Protein 2BTM (pdb70)

InterPro domains:
  IPR000652 Triosephosphate isomerase [PF00121] (4-249)
  IPR000652 Triosephosphate isomerase [PS51440] (3-249)
  IPR000652 Triosephosphate isomerase [PTHR21139] (2-248)
  IPR000652 Triosephosphate isomerase [TIGR00419] (5-240)
  IPR000652 Triosephosphate isomerase [cd00311] (4-248)
  IPR013785 Aldolase-type TIM barrel [G3DSA:3.20.20.70] (2-253)
  IPR020861 Triosephosphate isomerase, active site [PS00171] (165-175)
  IPR022896 Triosephosphate isomerase, bacterial/eukaryotic [MF_00147_B] (2-249)
  IPR035990 Triosephosphate isomerase superfamily [SSF51351] (1-249)

CATH classification: 3.20.20.70

Organism: Geobacillus stearothermophilus (NCBI:txid1422)

Radius of gyration: 23.73 Å; Cα contacts (8 Å, |Δi|>4): 1232; chains: 2; bounding box: 41×57×66 Å

Sequence (500 aa):
RKPIIAGNWKMNGTLAEAVQFVEDVKGHVPPADEVISVVCAPFLFLDRLVQAADGTDLKIGAQTMHFADQGAYTGEVSPVMLKDLGVTYVILGHSERRQMFAETDETVNKKVLAAFTRGLIPIICCGESLEEREAGQTNAVVASQVEKALAGLTPEQVKQAVIAYEPIWAIGTGKSSTPEDANSVCGHIRSVVSRLFGPEAAEAIRIQYGGSVKPDNIRDFLAQQQIDGALVGGASLEPASFLQLVEAGRRKPIIAGNWKMNGTLAEAVQFVEDVKGHVPPADEVISVVCAPFLFLDRLVQAADGTDLKIGAQTMHFADQGAYTGEVSPVMLKDLGVTYVILGHSERRQMFAETDETVNKKVLAAFTRGLIPIICCGESLEEREAGQTNAVVASQVEKALAGLTPEQVKQAVIAYEPIWAIGTGKSSTPEDANSVCGHIRSVVSRLFGPEAAEAIRIQYGGSVKPDNIRDFLAQQQIDGALVGGASLEPASFLQLVEAGR

Solvent-accessible surface area: 17339 Å² total

Nearest PDB structures (foldseek):
  2btm-assembly1_B  TM=1.003E+00  e=2.280E-55  Geobacillus stearothermophilus
  1btm-assembly1_B  TM=1.002E+00  e=2.054E-52  Geobacillus stearothermophilus
  5ibx-assembly2_B  TM=9.782E-01  e=7.665E-37  Streptococcus pneumoniae D39
  4y8f-assembly1_A-2  TM=9.773E-01  e=5.998E-37  Clostridium perfringens str. 13
  4y96-assembly1_A  TM=9.822E-01  e=7.601E-35  Gemmata obscuriglobus

Foldseek 3Di:
DAFEAEEEQDPDDDQVLLLVLCLVFQALFDDLVRYQAEYADEPVNLLSSQVSNPPGSYAYEHAEFFLDQDDDDPPGHHLQNCVVSVHAEYEFDDVCCVVPPVRDLQRLLSNLVSCVVSRHAYAYEFAEEPVCVVVVCTLVRRLVSLCSNCPPPALVVLLRHEYEYEHPCQAPPLDFDALVVQLVSLVSNLVSSCVVHNNVSSQRHAYAYEGNDFLVCLLVNCVRPSHRYYYYYPQCSHSVRSNSRSVSSD/DAFEAEEEQDPDDDLVLLLVLCVVFQVLFDDLVRYQAEYADEPVNLLVSQVSNPPGRYAYEHAAFFLDQDDDDPPGHHLLNCVVSVHAEYEADDVVCVPPVVRDLQRLQSNLVSCVVSRHAYAYEFAAEPVCVVVVNTLVRRLVSLCSNCPPPALVNLLRHEYEYEHPCQAVPLDFDQLVVQLVSLVSSLVSSCVVHNNVSSQRHAYAYEGNDWLVCQLRNCVRPSHRYYYYYPQCSHSVRSNSRSVSSD

Secondary structure (P-SEA, 3-state):
cbbbbbbcccccccaaaaaaaaaacccccccccccbbbbbcccccaaaaaaaaccccbbbbbccccccccccccccccaaaaaaacccbbbcccccccccccccaaaaaaaaaaaaaaccccbbbbbbcaaaaaacaaaaaaaaaaaaaaccccaaaaaabbbbbbccccccccccccaaaaaaaaaaaaaaaaacccaaaaaabbbbbbcccccccaaaaaacccccccccccccccaaaaaaaaaacc/cbbbbbbcccccccaaaaaaaaaacccccccccccbbbbbbccccaaaaaaaaccccbbbbbccccccccccccccccaaaaaaacccbbbcccccccccccccaaaaaaaaaaaaaaccccbbbbbbcaaaaaacaaaaaaaaaaaaaaccccaaaaaabbbbbbccccccccccccaaaaaaaaaaaaaaaaaaccaaaaacbbbbbbcccccccaaaaaacccccccccccccccaaaaaaaaaacc

B-factor: mean 27.9, std 8.92, range [5.92, 56.64]

Structure (mmCIF, N/CA/C/O backbone):
data_2BTM
#
_entry.id   2BTM
#
_cell.length_a   78.132
_cell.length_b   107.913
_cell.length_c   70.980
_cell.angle_alpha   90.00
_cell.angle_beta   90.00
_cell.angle_gamma   90.00
#
_symmetry.space_group_name_H-M   'P 21 21 2'
#
loop_
_entity.id
_entity.type
_entity.pdbx_description
1 polymer 'PROTEIN (TRIOSEPHOSPHATE ISOMERASE)'
2 non-polymer '2-PHOSPHOGLYCOLIC ACID'
3 water water
#
loop_
_atom_site.group_PDB
_atom_site.id
_atom_site.type_symbol
_atom_site.label_atom_id
_atom_site.label_alt_id
_atom_site.label_comp_id
_atom_site.label_asym_id
_atom_site.label_entity_id
_atom_site.label_seq_id
_atom_site.pdbx_PDB_ins_code
_atom_site.Cartn_x
_atom_site.Cartn_y
_atom_site.Cartn_z
_atom_site.occupancy
_atom_site.B_iso_or_equiv
_atom_site.auth_seq_id
_atom_site.auth_comp_id
_atom_site.auth_asym_id
_atom_site.auth_atom_id
_atom_site.pdbx_PDB_model_num
ATOM 1 N N . ARG A 1 1 ? -19.349 2.756 72.289 1.00 38.75 1 ARG A N 1
ATOM 2 C CA . ARG A 1 1 ? -19.260 3.637 71.085 1.00 37.22 1 ARG A CA 1
ATOM 3 C C . ARG A 1 1 ? -18.212 3.113 70.111 1.00 35.65 1 ARG A C 1
ATOM 4 O O . ARG A 1 1 ? -17.031 3.034 70.444 1.00 34.72 1 ARG A O 1
ATOM 12 N N . LYS A 1 2 ? -18.635 2.748 68.906 1.00 34.80 2 LYS A N 1
ATOM 13 C CA . LYS A 1 2 ? -17.677 2.245 67.933 1.00 34.47 2 LYS A CA 1
ATOM 14 C C . LYS A 1 2 ? -16.864 3.406 67.388 1.00 33.91 2 LYS A C 1
ATOM 15 O O . LYS A 1 2 ? -17.415 4.424 66.986 1.00 34.43 2 LYS A O 1
ATOM 21 N N . PRO A 1 3 ? -15.531 3.275 67.383 1.00 33.16 3 PRO A N 1
ATOM 22 C CA . PRO A 1 3 ? -14.701 4.365 66.866 1.00 31.41 3 PRO A CA 1
ATOM 23 C C . PRO A 1 3 ? -14.880 4.560 65.358 1.00 31.27 3 PRO A C 1
ATOM 24 O O . PRO A 1 3 ? -15.264 3.634 64.632 1.00 29.16 3 PRO A O 1
ATOM 28 N N . ILE A 1 4 ? -14.616 5.778 64.900 1.00 29.02 4 ILE A N 1
ATOM 29 C CA . ILE A 1 4 ? -14.743 6.104 63.492 1.00 26.17 4 ILE A CA 1
ATOM 30 C C . ILE A 1 4 ? -13.631 7.042 63.057 1.00 25.84 4 ILE A C 1
ATOM 31 O O . ILE A 1 4 ? -13.442 8.124 63.620 1.00 23.05 4 ILE A O 1
ATOM 36 N N . ILE A 1 5 ? -12.881 6.598 62.058 1.00 25.18 5 ILE A N 1
ATOM 37 C CA . ILE A 1 5 ? -11.783 7.377 61.521 1.00 25.51 5 ILE A CA 1
ATOM 38 C C . ILE A 1 5 ? -12.128 7.741 60.086 1.00 23.92 5 ILE A C 1
ATOM 39 O O . ILE A 1 5 ? -12.292 6.869 59.226 1.00 22.98 5 ILE A O 1
ATOM 44 N N . ALA A 1 6 ? -12.241 9.035 59.831 1.00 21.21 6 ALA A N 1
ATOM 45 C CA . ALA A 1 6 ? -12.578 9.496 58.497 1.00 20.48 6 ALA A CA 1
ATOM 46 C C . ALA A 1 6 ? -11.447 10.309 57.902 1.00 19.95 6 ALA A C 1
ATOM 47 O O . ALA A 1 6 ? -10.911 11.219 58.534 1.00 21.70 6 ALA A O 1
ATOM 49 N N . GLY A 1 7 ? -11.078 9.958 56.681 1.00 19.52 7 GLY A N 1
ATOM 50 C CA . GLY A 1 7 ? -10.027 10.683 56.005 1.00 19.90 7 GLY A CA 1
ATOM 51 C C . GLY A 1 7 ? -10.657 11.712 55.088 1.00 18.57 7 GLY A C 1
ATOM 52 O O . GLY A 1 7 ? -11.546 11.392 54.298 1.00 19.14 7 GLY A O 1
ATOM 53 N N . ASN A 1 8 ? -10.216 12.956 55.212 1.00 17.41 8 ASN A N 1
ATOM 54 C CA . ASN A 1 8 ? -10.720 14.036 54.376 1.00 17.38 8 ASN A CA 1
ATOM 55 C C . ASN A 1 8 ? -9.598 14.452 53.425 1.00 16.22 8 ASN A C 1
ATOM 56 O O . ASN A 1 8 ? -8.709 15.229 53.778 1.00 14.80 8 ASN A O 1
ATOM 61 N N . TRP A 1 9 ? -9.636 13.902 52.218 1.00 16.40 9 TRP A N 1
ATOM 62 C CA . TRP A 1 9 ? -8.614 14.186 51.221 1.00 18.45 9 TRP A CA 1
ATOM 63 C C . TRP A 1 9 ? -8.620 15.631 50.756 1.00 17.94 9 TRP A C 1
ATOM 64 O O . TRP A 1 9 ? -7.653 16.094 50.145 1.00 18.36 9 TRP A O 1
ATOM 75 N N . LYS A 1 10 ? -9.714 16.330 51.040 1.00 17.16 10 LYS A N 1
ATOM 76 C CA . LYS A 1 10 ? -9.886 17.709 50.613 1.00 15.50 10 LYS A CA 1
ATOM 77 C C . LYS A 1 10 ? -9.702 17.746 49.101 1.00 15.79 10 LYS A C 1
ATOM 78 O O . LYS A 1 10 ? -10.027 16.777 48.415 1.00 16.35 10 LYS A O 1
ATOM 84 N N . MET A 1 11 ? -9.176 18.844 48.574 1.00 16.57 11 MET A N 1
ATOM 85 C CA . MET A 1 11 ? -9.004 18.952 47.132 1.00 16.68 11 MET A CA 1
ATOM 86 C C . MET A 1 11 ? -7.659 18.407 46.684 1.00 17.60 11 MET A C 1
ATOM 87 O O . MET A 1 11 ? -6.769 19.166 46.295 1.00 16.01 11 MET A O 1
ATOM 92 N N . ASN A 1 12 ? -7.526 17.083 46.735 1.00 16.79 12 ASN A N 1
ATOM 93 C CA . ASN A 1 12 ? -6.286 16.425 46.358 1.00 17.58 12 ASN A CA 1
ATOM 94 C C . ASN A 1 12 ? -6.508 15.187 45.523 1.00 19.28 12 ASN A C 1
ATOM 95 O O . ASN A 1 12 ? -7.575 14.569 45.567 1.00 21.00 12 ASN A O 1
ATOM 100 N N . GLY A 1 13 ? -5.479 14.832 44.764 1.00 21.32 13 GLY A N 1
ATOM 101 C CA . GLY A 1 13 ? -5.521 13.640 43.942 1.00 22.71 13 GLY A CA 1
ATOM 102 C C . GLY A 1 13 ? -6.109 13.754 42.553 1.00 24.14 13 GLY A C 1
ATOM 103 O O . GLY A 1 13 ? -6.688 14.769 42.168 1.00 24.18 13 GLY A O 1
ATOM 104 N N . THR A 1 14 ? -5.923 12.679 41.799 1.00 24.46 14 THR A N 1
ATOM 105 C CA . THR A 1 14 ? -6.437 12.544 40.446 1.00 25.16 14 THR A CA 1
ATOM 106 C C . THR A 1 14 ? -7.222 11.244 40.515 1.00 22.75 14 THR A C 1
ATOM 107 O O . THR A 1 14 ? -7.046 10.470 41.452 1.00 23.36 14 THR A O 1
ATOM 111 N N . LEU A 1 15 ? -8.080 10.999 39.538 1.00 22.31 15 LEU A N 1
ATOM 112 C CA . LEU A 1 15 ? -8.885 9.788 39.548 1.00 22.39 15 LEU A CA 1
ATOM 113 C C . LEU A 1 15 ? -8.059 8.512 39.718 1.00 22.52 15 LEU A C 1
ATOM 114 O O . LEU A 1 15 ? -8.357 7.679 40.572 1.00 21.27 15 LEU A O 1
ATOM 119 N N . ALA A 1 16 ? -7.016 8.364 38.910 1.00 22.83 16 ALA A N 1
ATOM 120 C CA . ALA A 1 16 ? -6.170 7.178 38.974 1.00 23.92 16 ALA A CA 1
ATOM 121 C C . ALA A 1 16 ? -5.598 6.928 40.365 1.00 24.69 16 ALA A C 1
ATOM 122 O O . ALA A 1 16 ? -5.694 5.821 40.893 1.00 27.37 16 ALA A O 1
ATOM 124 N N . GLU A 1 17 ? -4.998 7.951 40.959 1.00 25.70 17 GLU A N 1
ATOM 125 C CA . GLU A 1 17 ? -4.411 7.806 42.286 1.00 26.35 17 GLU A CA 1
ATOM 126 C C . GLU A 1 17 ? -5.460 7.427 43.315 1.00 22.55 17 GLU A C 1
ATOM 127 O O . GLU A 1 17 ? -5.218 6.592 44.186 1.00 24.00 17 GLU A O 1
ATOM 133 N N . ALA A 1 18 ? -6.621 8.061 43.214 1.00 19.05 18 ALA A N 1
ATOM 134 C CA . ALA A 1 18 ? -7.721 7.813 44.134 1.00 18.43 18 ALA A CA 1
ATOM 135 C C . ALA A 1 18 ? -8.173 6.355 44.065 1.00 17.33 18 ALA A C 1
ATOM 136 O O . ALA A 1 18 ? -8.450 5.734 45.088 1.00 16.82 18 ALA A O 1
ATOM 138 N N . VAL A 1 19 ? -8.247 5.820 42.854 1.00 17.95 19 VAL A N 1
ATOM 139 C CA . VAL A 1 19 ? -8.658 4.439 42.658 1.00 21.33 19 VAL A CA 1
ATOM 140 C C . VAL A 1 19 ? -7.606 3.486 43.217 1.00 22.45 19 VAL A C 1
ATOM 141 O O . VAL A 1 19 ? -7.935 2.493 43.871 1.00 22.94 19 VAL A O 1
ATOM 145 N N . GLN A 1 20 ? -6.341 3.798 42.962 1.00 22.88 20 GLN A N 1
ATOM 146 C CA . GLN A 1 20 ? -5.245 2.963 43.433 1.00 23.55 20 GLN A CA 1
ATOM 147 C C . GLN A 1 20 ? -5.269 2.952 44.959 1.00 22.46 20 GLN A C 1
ATOM 148 O O . GLN A 1 20 ? -5.084 1.907 45.596 1.00 20.35 20 GLN A O 1
ATOM 154 N N . PHE A 1 21 ? -5.523 4.125 45.531 1.00 19.15 21 PHE A N 1
ATOM 155 C CA . PHE A 1 21 ? -5.590 4.287 46.975 1.00 20.17 21 PHE A CA 1
ATOM 156 C C . PHE A 1 21 ? -6.629 3.345 47.585 1.00 21.31 21 PHE A C 1
ATOM 157 O O . PHE A 1 21 ? -6.352 2.648 48.565 1.00 22.22 21 PHE A O 1
ATOM 165 N N . VAL A 1 22 ? -7.829 3.335 47.014 1.00 20.57 22 VAL A N 1
ATOM 166 C CA . VAL A 1 22 ? -8.893 2.481 47.526 1.00 22.01 22 VAL A CA 1
ATOM 167 C C . VAL A 1 22 ? -8.518 1.015 47.359 1.00 22.56 22 VAL A C 1
ATOM 168 O O . VAL A 1 22 ? -8.663 0.215 48.279 1.00 22.73 22 VAL A O 1
ATOM 172 N N . GLU A 1 23 ? -8.031 0.681 46.172 1.00 23.61 23 GLU A N 1
ATOM 173 C CA . GLU A 1 23 ? -7.624 -0.674 45.852 1.00 24.49 23 GLU A CA 1
ATOM 174 C C . GLU A 1 23 ? -6.544 -1.176 46.815 1.00 25.39 23 GLU A C 1
ATOM 175 O O . GLU A 1 23 ? -6.575 -2.332 47.240 1.00 27.32 23 GLU A O 1
ATOM 181 N N . ASP A 1 24 ? -5.599 -0.311 47.175 1.00 23.72 24 ASP A N 1
ATOM 182 C CA . ASP A 1 24 ? -4.526 -0.714 48.074 1.00 24.06 24 ASP A CA 1
ATOM 183 C C . ASP A 1 24 ? -4.989 -0.890 49.507 1.00 24.61 24 ASP A C 1
ATOM 184 O O . ASP A 1 24 ? -4.445 -1.707 50.251 1.00 27.81 24 ASP A O 1
ATOM 189 N N . VAL A 1 25 ? -6.005 -0.129 49.884 1.00 23.17 25 VAL A N 1
ATOM 190 C CA . VAL A 1 25 ? -6.509 -0.131 51.249 1.00 22.97 25 VAL A CA 1
ATOM 191 C C . VAL A 1 25 ? -7.787 -0.903 51.572 1.00 21.62 25 VAL A C 1
ATOM 192 O O . VAL A 1 25 ? -7.901 -1.488 52.648 1.00 22.32 25 VAL A O 1
ATOM 196 N N . LYS A 1 26 ? -8.746 -0.897 50.655 1.00 20.98 26 LYS A N 1
ATOM 197 C CA . LYS A 1 26 ? -10.039 -1.527 50.909 1.00 21.65 26 LYS A CA 1
ATOM 198 C C . LYS A 1 26 ? -10.046 -2.898 51.575 1.00 20.96 26 LYS A C 1
ATOM 199 O O . LYS A 1 26 ? -10.862 -3.154 52.460 1.00 21.22 26 LYS A O 1
ATOM 205 N N . GLY A 1 27 ? -9.138 -3.775 51.170 1.00 21.16 27 GLY A N 1
ATOM 206 C CA . GLY A 1 27 ? -9.116 -5.100 51.752 1.00 21.24 27 GLY A CA 1
ATOM 207 C C . GLY A 1 27 ? -8.306 -5.256 53.020 1.00 22.09 27 GLY A C 1
ATOM 208 O O . GLY A 1 27 ? -8.289 -6.339 53.604 1.00 23.68 27 GLY A O 1
ATOM 209 N N . HIS A 1 28 ? -7.643 -4.195 53.464 1.00 22.45 28 HIS A N 1
ATOM 210 C CA . HIS A 1 28 ? -6.821 -4.293 54.662 1.00 25.16 28 HIS A CA 1
ATOM 211 C C . HIS A 1 28 ? -7.294 -3.412 55.794 1.00 26.30 28 HIS A C 1
ATOM 212 O O . HIS A 1 28 ? -6.630 -3.267 56.815 1.00 26.50 28 HIS A O 1
ATOM 219 N N . VAL A 1 29 ? -8.460 -2.825 55.599 1.00 28.37 29 VAL A N 1
ATOM 220 C CA . VAL A 1 29 ? -9.059 -1.980 56.609 1.00 29.76 29 VAL A CA 1
ATOM 221 C C . VAL A 1 29 ? -9.625 -2.916 57.680 1.00 31.09 29 VAL A C 1
ATOM 222 O O . VAL A 1 29 ? -10.011 -4.049 57.379 1.00 32.52 29 VAL A O 1
ATOM 226 N N . PRO A 1 30 ? -9.660 -2.467 58.945 1.00 31.39 30 PRO A N 1
ATOM 227 C CA . PRO A 1 30 ? -10.185 -3.286 60.042 1.00 31.63 30 PRO A CA 1
ATOM 228 C C . PRO A 1 30 ? -11.638 -3.681 59.789 1.00 32.29 30 PRO A C 1
ATOM 229 O O . PRO A 1 30 ? -12.304 -3.108 58.927 1.00 31.39 30 PRO A O 1
ATOM 233 N N . PRO A 1 31 ? -12.144 -4.675 60.534 1.00 32.87 31 PRO A N 1
ATOM 234 C CA . PRO A 1 31 ? -13.531 -5.124 60.372 1.00 34.20 31 PRO A CA 1
ATOM 235 C C . PRO A 1 31 ? -14.481 -3.977 60.712 1.00 34.53 31 PRO A C 1
ATOM 236 O O . PRO A 1 31 ? -14.231 -3.222 61.647 1.00 34.29 31 PRO A O 1
ATOM 240 N N . ALA A 1 32 ? -15.569 -3.856 59.960 1.00 35.63 32 ALA A N 1
ATOM 241 C CA . ALA A 1 32 ? -16.538 -2.790 60.186 1.00 36.76 32 ALA A CA 1
ATOM 242 C C . ALA A 1 32 ? -17.150 -2.792 61.586 1.00 38.81 32 ALA A C 1
ATOM 243 O O . ALA A 1 32 ? -17.439 -1.730 62.138 1.00 39.84 32 ALA A O 1
ATOM 245 N N . ASP A 1 33 ? -17.359 -3.970 62.166 1.00 41.37 33 ASP A N 1
ATOM 246 C CA . ASP A 1 33 ? -17.949 -4.028 63.502 1.00 42.89 33 ASP A CA 1
ATOM 247 C C . ASP A 1 33 ? -16.977 -3.515 64.556 1.00 41.25 33 ASP A C 1
ATOM 248 O O . ASP A 1 33 ? -17.365 -3.220 65.683 1.00 42.54 33 ASP A O 1
ATOM 253 N N . GLU A 1 34 ? -15.711 -3.395 64.182 1.00 40.12 34 GLU A N 1
ATOM 254 C CA . GLU A 1 34 ? -14.697 -2.899 65.097 1.00 38.64 34 GLU A CA 1
ATOM 255 C C . GLU A 1 34 ? -14.463 -1.403 64.927 1.00 38.83 34 GLU A C 1
ATOM 256 O O . GLU A 1 34 ? -14.472 -0.651 65.903 1.00 38.87 34 GLU A O 1
ATOM 262 N N . VAL A 1 35 ? -14.250 -0.981 63.683 1.00 37.23 35 VAL A N 1
ATOM 263 C CA . VAL A 1 35 ? -13.994 0.423 63.375 1.00 36.23 35 VAL A CA 1
ATOM 264 C C . VAL A 1 35 ? -14.634 0.853 62.063 1.00 35.11 35 VAL A C 1
ATOM 265 O O . VAL A 1 35 ? -14.652 0.105 61.087 1.00 35.75 35 VAL A O 1
ATOM 269 N N . ILE A 1 36 ? -15.159 2.067 62.044 1.00 31.96 36 ILE A N 1
ATOM 270 C CA . ILE A 1 36 ? -15.753 2.591 60.832 1.00 29.22 36 ILE A CA 1
ATOM 271 C C . ILE A 1 36 ? -14.656 3.360 60.109 1.00 28.40 36 ILE A C 1
ATOM 272 O O . ILE A 1 36 ? -14.163 4.381 60.603 1.00 27.54 36 ILE A O 1
ATOM 277 N N . SER A 1 37 ? -14.258 2.842 58.949 1.00 25.62 37 SER A N 1
ATOM 278 C CA . SER A 1 37 ? -13.214 3.458 58.144 1.00 23.24 37 SER A CA 1
ATOM 279 C C . SER A 1 37 ? -13.857 4.211 56.996 1.00 21.44 37 SER A C 1
ATOM 280 O O . SER A 1 37 ? -14.521 3.619 56.143 1.00 19.36 37 SER A O 1
ATOM 283 N N . VAL A 1 38 ? -13.648 5.521 56.971 1.00 21.11 38 VAL A N 1
ATOM 284 C CA . VAL A 1 38 ? -14.248 6.348 55.943 1.00 20.16 38 VAL A CA 1
ATOM 285 C C . VAL A 1 38 ? -13.261 7.193 55.164 1.00 20.57 38 VAL A C 1
ATOM 286 O O . VAL A 1 38 ? -12.309 7.741 55.724 1.00 21.26 38 VAL A O 1
ATOM 290 N N . VAL A 1 39 ? -13.511 7.293 53.862 1.00 19.83 39 VAL A N 1
ATOM 291 C CA . VAL A 1 39 ? -12.696 8.096 52.966 1.00 19.82 39 VAL A CA 1
ATOM 292 C C . VAL A 1 39 ? -13.597 9.100 52.258 1.00 17.71 39 VAL A C 1
ATOM 293 O O . VAL A 1 39 ? -14.501 8.720 51.519 1.00 18.82 39 VAL A O 1
ATOM 297 N N . CYS A 1 40 ? -13.349 10.381 52.498 1.00 16.17 40 CYS A N 1
ATOM 298 C CA . CYS A 1 40 ? -14.123 11.441 51.873 1.00 16.60 40 CYS A C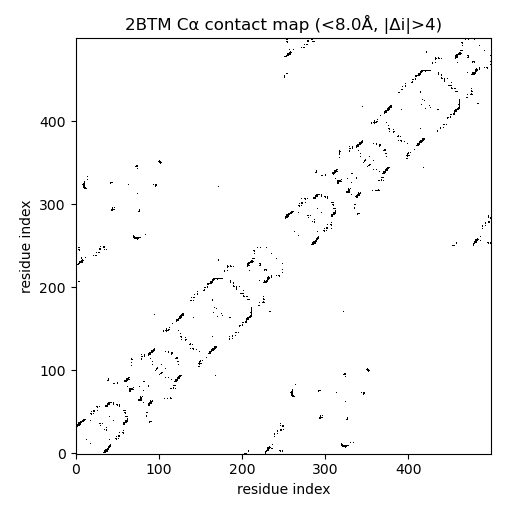A 1
ATOM 299 C C . CYS A 1 40 ? -13.276 12.042 50.757 1.00 16.32 40 CYS A C 1
ATOM 300 O O . CYS A 1 40 ? -12.316 12.771 51.002 1.00 15.35 40 CYS A O 1
ATOM 303 N N . ALA A 1 41 ? -13.642 11.713 49.524 1.00 17.48 41 ALA A N 1
ATOM 304 C CA . ALA A 1 41 ? -12.907 12.167 48.354 1.00 16.66 41 ALA A CA 1
ATOM 305 C C . ALA A 1 41 ? -13.638 13.224 47.542 1.00 16.43 41 ALA A C 1
ATOM 306 O O . ALA A 1 41 ? -14.827 13.462 47.738 1.00 18.00 41 ALA A O 1
ATOM 308 N N . PRO A 1 42 ? -12.920 13.888 46.624 1.00 17.15 42 PRO A N 1
ATOM 309 C CA . PRO A 1 42 ? -13.512 14.920 45.770 1.00 18.23 42 PRO A CA 1
ATOM 310 C C . PRO A 1 42 ? -14.688 14.320 44.996 1.00 18.87 42 PRO A C 1
ATOM 311 O O . PRO A 1 42 ? -14.671 13.135 44.648 1.00 19.12 42 PRO A O 1
ATOM 315 N N . PHE A 1 43 ? -15.699 15.137 44.723 1.00 17.22 43 PHE A N 1
ATOM 316 C CA . PHE A 1 43 ? -16.880 14.682 44.002 1.00 19.20 43 PHE A CA 1
ATOM 317 C C . PHE A 1 43 ? -16.559 13.876 42.749 1.00 19.13 43 PHE A C 1
ATOM 318 O O . PHE A 1 43 ? -17.186 12.854 42.482 1.00 18.46 43 PHE A O 1
ATOM 326 N N . LEU A 1 44 ? -15.591 14.359 41.980 1.00 19.42 44 LEU A N 1
ATOM 327 C CA . LEU A 1 44 ? -15.183 13.717 40.739 1.00 20.24 44 LEU A CA 1
ATOM 328 C C . LEU A 1 44 ? -14.858 12.233 40.846 1.00 20.66 44 LEU A C 1
ATOM 329 O O . LEU A 1 44 ? -15.139 11.469 39.923 1.00 21.48 44 LEU A O 1
ATOM 334 N N . PHE A 1 45 ? -14.281 11.817 41.969 1.00 20.02 45 PHE A N 1
ATOM 335 C CA . PHE A 1 45 ? -13.874 10.417 42.130 1.00 19.73 45 PHE A CA 1
ATOM 336 C C . PHE A 1 45 ? -14.862 9.455 42.780 1.00 19.04 45 PHE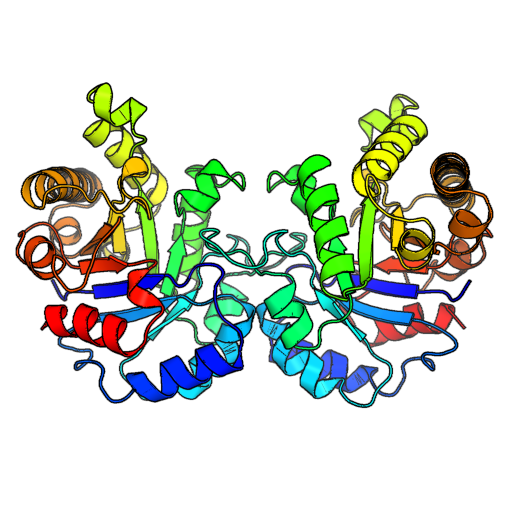 A C 1
ATOM 337 O O . PHE A 1 45 ? -14.689 8.241 42.687 1.00 19.63 45 PHE A O 1
ATOM 345 N N . LEU A 1 46 ? -15.885 9.987 43.437 1.00 18.07 46 LEU A N 1
ATOM 346 C CA . LEU A 1 46 ? -16.846 9.156 44.147 1.00 19.99 46 LEU A CA 1
ATOM 347 C C . LEU A 1 46 ? -17.369 7.936 43.401 1.00 21.28 46 LEU A C 1
ATOM 348 O O . LEU A 1 46 ? -17.313 6.818 43.913 1.00 20.81 46 LEU A O 1
ATOM 353 N N . ASP A 1 47 ? -17.868 8.147 42.192 1.00 24.15 47 ASP A N 1
ATOM 354 C CA . ASP A 1 47 ? -18.404 7.058 41.386 1.00 24.40 47 ASP A CA 1
ATOM 355 C C . ASP A 1 47 ? -17.506 5.812 41.363 1.00 24.98 47 ASP A C 1
ATOM 356 O O . ASP A 1 47 ? -17.910 4.734 41.814 1.00 25.48 47 ASP A O 1
ATOM 361 N N . ARG A 1 48 ? -16.291 5.959 40.846 1.00 23.41 48 ARG A N 1
ATOM 362 C CA . ARG A 1 48 ? -15.364 4.837 40.764 1.00 22.24 48 ARG A CA 1
ATOM 363 C C . ARG A 1 48 ? -14.975 4.287 42.118 1.00 21.78 48 ARG A C 1
ATOM 364 O O . ARG A 1 48 ? -14.768 3.083 42.271 1.00 25.06 48 ARG A O 1
ATOM 372 N N . LEU A 1 49 ? -14.870 5.168 43.102 1.00 19.39 49 LEU A N 1
ATOM 373 C CA . LEU A 1 49 ? -14.505 4.743 44.440 1.00 18.85 49 LEU A CA 1
ATOM 374 C C . LEU A 1 49 ? -15.580 3.868 45.046 1.00 17.77 49 LEU A C 1
ATOM 375 O O . LEU A 1 49 ? -15.283 2.834 45.641 1.00 20.48 49 LEU A O 1
ATOM 380 N N . VAL A 1 50 ? -16.832 4.280 44.899 1.00 18.51 50 VAL A N 1
ATOM 381 C CA . VAL A 1 50 ? -17.935 3.505 45.443 1.00 19.63 50 VAL A CA 1
ATOM 382 C C . VAL A 1 50 ? -17.937 2.108 44.834 1.00 19.91 50 VAL A C 1
ATOM 383 O O . VAL A 1 50 ? -18.083 1.118 45.548 1.00 19.68 50 VAL A O 1
ATOM 387 N N . GLN A 1 51 ? -17.762 2.036 43.517 1.00 21.46 51 GLN A N 1
ATOM 388 C CA . GLN A 1 51 ? -17.739 0.757 42.815 1.00 23.66 51 GLN A CA 1
ATOM 389 C C . GLN A 1 51 ? -16.579 -0.109 43.293 1.00 22.47 51 GLN A C 1
ATOM 390 O O . GLN A 1 51 ? -16.741 -1.307 43.518 1.00 25.49 51 GLN A O 1
ATOM 396 N N . ALA A 1 52 ? -15.411 0.503 43.445 1.00 20.31 52 ALA A N 1
ATOM 397 C CA . ALA A 1 52 ? -14.226 -0.218 43.880 1.00 20.31 52 ALA A CA 1
ATOM 398 C C . ALA A 1 52 ? -14.310 -0.680 45.327 1.00 21.92 52 ALA A C 1
ATOM 399 O O . ALA A 1 52 ? -13.863 -1.778 45.656 1.00 23.69 52 ALA A O 1
ATOM 401 N N . ALA A 1 53 ? -14.894 0.146 46.189 1.00 21.20 53 ALA A N 1
ATOM 402 C CA . ALA A 1 53 ? -14.999 -0.198 47.605 1.00 21.83 53 ALA A CA 1
ATOM 403 C C . ALA A 1 53 ? -16.180 -1.102 47.927 1.00 22.14 53 ALA A C 1
ATOM 404 O O . ALA A 1 53 ? -16.281 -1.639 49.029 1.00 20.09 53 ALA A O 1
ATOM 406 N N . ASP A 1 54 ? -17.073 -1.281 46.966 1.00 24.04 54 ASP A N 1
ATOM 407 C CA . ASP A 1 54 ? -18.236 -2.120 47.204 1.00 23.69 54 ASP A CA 1
ATOM 408 C C . ASP A 1 54 ? -17.845 -3.509 47.707 1.00 24.12 54 ASP A C 1
ATOM 409 O O . ASP A 1 54 ? -16.931 -4.144 47.175 1.00 22.58 54 ASP A O 1
ATOM 414 N N . GLY A 1 55 ? -18.540 -3.971 48.742 1.00 24.23 55 GLY A N 1
ATOM 415 C CA . GLY A 1 55 ? -18.266 -5.285 49.292 1.00 22.10 55 GLY A CA 1
ATOM 416 C C . GLY A 1 55 ? -17.150 -5.335 50.314 1.00 21.44 55 GLY A C 1
ATOM 417 O O . GLY A 1 55 ? -16.760 -6.418 50.751 1.00 23.54 55 GLY A O 1
ATOM 418 N N . THR A 1 56 ? -16.630 -4.174 50.698 1.00 21.05 56 THR A N 1
ATOM 419 C CA . THR A 1 56 ? -15.551 -4.116 51.679 1.00 20.47 56 THR A CA 1
ATOM 420 C C . THR A 1 56 ? -15.992 -3.256 52.854 1.00 21.57 56 THR A C 1
ATOM 421 O O . THR A 1 56 ? -17.094 -2.717 52.849 1.00 21.01 56 THR A O 1
ATOM 425 N N . ASP A 1 57 ? -15.136 -3.124 53.860 1.00 23.28 57 ASP A N 1
ATOM 426 C CA . ASP A 1 57 ? -15.480 -2.318 55.023 1.00 25.49 57 ASP A CA 1
ATOM 427 C C . ASP A 1 57 ? -15.055 -0.868 54.863 1.00 26.73 57 ASP A C 1
ATOM 428 O O . ASP A 1 57 ? -15.236 -0.052 55.765 1.00 28.53 57 ASP A O 1
ATOM 433 N N . LEU A 1 58 ? -14.481 -0.543 53.714 1.00 27.49 58 LEU A N 1
ATOM 434 C CA . LEU A 1 58 ? -14.044 0.821 53.472 1.00 27.14 58 LEU A CA 1
ATOM 435 C C . LEU A 1 58 ? -15.247 1.601 52.965 1.00 26.30 58 LEU A C 1
ATOM 436 O O . LEU A 1 58 ? -15.777 1.306 51.898 1.00 25.29 58 LEU A O 1
ATOM 441 N N . LYS A 1 59 ? -15.698 2.572 53.752 1.00 24.91 59 LYS A N 1
ATOM 442 C CA . LYS A 1 59 ? -16.834 3.377 53.347 1.00 25.57 59 LYS A CA 1
ATOM 443 C C . LYS A 1 59 ? -16.378 4.663 52.664 1.00 24.54 59 LYS A C 1
ATOM 444 O O . LYS A 1 59 ? -15.318 5.211 52.971 1.00 24.58 59 LYS A O 1
ATOM 450 N N . ILE A 1 60 ? -17.186 5.128 51.720 1.00 23.42 60 ILE A N 1
ATOM 451 C CA . ILE A 1 60 ? -16.880 6.321 50.953 1.00 22.31 60 ILE A CA 1
ATOM 452 C C . ILE A 1 60 ? -17.766 7.505 51.323 1.00 22.89 60 ILE A C 1
ATOM 453 O O . ILE A 1 60 ? -18.990 7.377 51.382 1.00 22.94 60 ILE A O 1
ATOM 458 N N . GLY A 1 61 ? -17.142 8.658 51.558 1.00 20.43 61 GLY A N 1
ATOM 459 C CA . GLY A 1 61 ? -17.895 9.852 51.895 1.00 18.21 61 GLY A CA 1
ATOM 460 C C . GLY A 1 61 ? -17.625 11.024 50.960 1.00 18.22 61 GLY A C 1
ATOM 461 O O . GLY A 1 61 ? -16.669 11.020 50.181 1.00 17.17 61 GLY A O 1
ATOM 462 N N . ALA A 1 62 ? -18.487 12.028 51.025 1.00 17.80 62 ALA A N 1
ATOM 463 C CA . ALA A 1 62 ? -18.330 13.224 50.214 1.00 18.61 62 ALA A CA 1
ATOM 464 C C . ALA A 1 62 ? -17.807 14.300 51.162 1.00 20.70 62 ALA A C 1
ATOM 465 O O . ALA A 1 62 ? -17.945 14.179 52.388 1.00 20.99 62 ALA A O 1
ATOM 467 N N . GLN A 1 63 ? -17.217 15.349 50.601 1.00 19.81 63 GLN A N 1
ATOM 468 C CA . GLN A 1 63 ? -16.659 16.422 51.411 1.00 19.82 63 GLN A CA 1
ATOM 469 C C . GLN A 1 63 ? -17.651 17.535 51.714 1.00 21.63 63 GLN A C 1
ATOM 470 O O . GLN A 1 63 ? -17.387 18.402 52.550 1.00 20.45 63 GLN A O 1
ATOM 476 N N . THR A 1 64 ? -18.798 17.493 51.040 1.00 20.16 64 THR A N 1
ATOM 477 C CA . THR A 1 64 ? -19.859 18.470 51.257 1.00 18.22 64 THR A CA 1
ATOM 478 C C . THR A 1 64 ? -21.025 18.150 50.330 1.00 19.76 64 THR A C 1
ATOM 479 O O . THR A 1 64 ? -20.970 17.199 49.549 1.00 19.16 64 THR A O 1
ATOM 483 N N . MET A 1 65 ? -22.081 18.945 50.433 1.00 16.95 65 MET A N 1
ATOM 484 C CA . MET A 1 65 ? -23.254 18.779 49.591 1.00 20.11 65 MET A CA 1
ATOM 485 C C . MET A 1 65 ? -24.141 19.976 49.840 1.00 18.43 65 MET A C 1
ATOM 486 O O . MET A 1 65 ? -23.914 20.737 50.774 1.00 18.11 65 MET A O 1
ATOM 491 N N . HIS A 1 66 ? -25.141 20.145 48.990 1.00 17.70 66 HIS A N 1
ATOM 492 C CA . HIS A 1 66 ? -26.090 21.223 49.154 1.00 20.77 66 HIS A CA 1
ATOM 493 C C . HIS A 1 66 ? -27.233 20.607 49.966 1.00 22.45 66 HIS A C 1
ATOM 494 O O . HIS A 1 66 ? -27.227 19.403 50.229 1.00 21.88 66 HIS A O 1
ATOM 501 N N . PHE A 1 67 ? -28.203 21.411 50.378 1.00 24.52 67 PHE A N 1
ATOM 502 C CA . PHE A 1 67 ? -29.308 20.870 51.164 1.00 26.28 67 PHE A CA 1
ATOM 503 C C . PHE A 1 67 ? -30.537 20.503 50.335 1.00 25.87 67 PHE A C 1
ATOM 504 O O . PHE A 1 67 ? -31.353 19.687 50.762 1.00 28.83 67 PHE A O 1
ATOM 512 N N . ALA A 1 68 ? -30.665 21.091 49.150 1.00 25.21 68 ALA A N 1
ATOM 513 C CA . ALA A 1 68 ? -31.809 20.805 48.287 1.00 24.95 68 ALA A CA 1
ATOM 514 C C . ALA A 1 68 ? -31.585 19.524 47.490 1.00 24.45 68 ALA A C 1
ATOM 515 O O . ALA A 1 68 ? -30.441 19.144 47.226 1.00 24.28 68 ALA A O 1
ATOM 517 N N . ASP A 1 69 ? -32.678 18.866 47.109 1.00 23.78 69 ASP A N 1
ATOM 518 C CA . ASP A 1 69 ? -32.609 17.626 46.342 1.00 25.53 69 ASP A CA 1
ATOM 519 C C . ASP A 1 69 ? -32.205 17.886 44.897 1.00 24.00 69 ASP A C 1
ATOM 520 O O . ASP A 1 69 ? -31.627 17.023 44.237 1.00 25.39 69 ASP A O 1
ATOM 525 N N . GLN A 1 70 ? -32.532 19.078 44.413 1.00 22.68 70 GLN A N 1
ATOM 526 C CA . GLN A 1 70 ? -32.225 19.485 43.048 1.00 23.73 70 GLN A CA 1
ATOM 527 C C . GLN A 1 70 ? -32.569 20.960 42.937 1.00 19.62 70 GLN A C 1
ATOM 528 O O . GLN A 1 70 ? -33.161 21.524 43.851 1.00 17.22 70 GLN A O 1
ATOM 534 N N . GLY A 1 71 ? -32.202 21.582 41.823 1.00 18.01 71 GLY A N 1
ATOM 535 C CA . GLY A 1 71 ? -32.515 22.989 41.651 1.00 18.32 71 GLY A CA 1
ATOM 536 C C . GLY A 1 71 ? -31.443 23.830 40.988 1.00 18.41 71 GLY A C 1
ATOM 537 O O . GLY A 1 71 ? -30.405 23.328 40.554 1.00 20.01 71 GLY A O 1
ATOM 538 N N . ALA A 1 72 ? -31.708 25.130 40.929 1.00 19.49 72 ALA A N 1
ATOM 539 C CA . ALA A 1 72 ? -30.812 26.094 40.309 1.00 20.13 72 ALA A CA 1
ATOM 540 C C . ALA A 1 72 ? -29.655 26.477 41.219 1.00 19.79 72 ALA A C 1
ATOM 541 O O . ALA A 1 72 ? -29.589 27.600 41.714 1.00 20.68 72 ALA A O 1
ATOM 543 N N . TYR A 1 73 ? -28.747 25.533 41.436 1.00 18.64 73 TYR A N 1
ATOM 544 C CA . TYR A 1 73 ? -27.581 25.761 42.274 1.00 19.68 73 TYR A CA 1
ATOM 545 C C . TYR A 1 73 ? -26.388 25.262 41.481 1.00 21.63 73 TYR A C 1
ATOM 546 O O . TYR A 1 73 ? -25.834 24.189 41.756 1.00 22.44 73 TYR A O 1
ATOM 555 N N . THR A 1 74 ? -26.010 26.043 40.475 1.00 19.52 74 THR A N 1
ATOM 556 C CA . THR A 1 74 ? -24.889 25.693 39.622 1.00 19.05 74 THR A CA 1
ATOM 557 C C . THR A 1 74 ? -23.674 25.295 40.460 1.00 19.57 74 THR A C 1
ATOM 558 O O . THR A 1 74 ? -23.301 25.996 41.404 1.00 18.04 74 THR A O 1
ATOM 562 N N . GLY A 1 75 ? -23.081 24.156 40.115 1.00 17.73 75 GLY A N 1
ATOM 563 C CA . GLY A 1 75 ? -21.907 23.680 40.819 1.00 18.24 75 GLY A CA 1
ATOM 564 C C . GLY A 1 75 ? -22.150 22.834 42.059 1.00 17.89 75 GLY A C 1
ATOM 565 O O . GLY A 1 75 ? -21.227 22.192 42.552 1.00 20.53 75 GLY A O 1
ATOM 566 N N . GLU A 1 76 ? -23.378 22.829 42.568 1.00 17.05 76 GLU A N 1
ATOM 567 C CA . GLU A 1 76 ? -23.695 22.054 43.766 1.00 16.21 76 GLU A CA 1
ATOM 568 C C . GLU A 1 76 ? -24.114 20.611 43.509 1.00 14.81 76 GLU A C 1
ATOM 569 O O . GLU A 1 76 ? -24.636 20.269 42.448 1.00 13.23 76 GLU A O 1
ATOM 575 N N . VAL A 1 77 ? -23.869 19.772 44.504 1.00 15.52 77 VAL A N 1
ATOM 576 C CA . VAL A 1 77 ? -24.203 18.354 44.449 1.00 16.87 77 VAL A CA 1
ATOM 577 C C . VAL A 1 77 ? -25.230 18.106 45.551 1.00 17.26 77 VAL A C 1
ATOM 578 O O . VAL A 1 77 ? -25.039 18.521 46.691 1.00 17.74 77 VAL A O 1
ATOM 582 N N . SER A 1 78 ? -26.324 17.440 45.208 1.00 19.74 78 SER A N 1
ATOM 583 C CA . SER A 1 78 ? -27.386 17.186 46.172 1.00 21.11 78 SER A CA 1
ATOM 584 C C . SER A 1 78 ? -27.255 15.852 46.886 1.00 21.08 78 SER A C 1
ATOM 585 O O . SER A 1 78 ? -26.599 14.934 46.393 1.00 22.62 78 SER A O 1
ATOM 588 N N . PRO A 1 79 ? -27.878 15.731 48.067 1.00 20.86 79 PRO A N 1
ATOM 589 C CA . PRO A 1 79 ? -27.824 14.488 48.838 1.00 22.38 79 PRO A CA 1
ATOM 590 C C . PRO A 1 79 ? -28.423 13.324 48.053 1.00 22.34 79 PRO A C 1
ATOM 591 O O . PRO A 1 79 ? -27.999 12.174 48.207 1.00 22.56 79 PRO A O 1
ATOM 595 N N . VAL A 1 80 ? -29.398 13.634 47.203 1.00 19.56 80 VAL A N 1
ATOM 596 C CA . VAL A 1 80 ? -30.035 12.616 46.381 1.00 20.88 80 VAL A CA 1
ATOM 597 C C . VAL A 1 80 ? -29.001 12.003 45.444 1.00 22.45 80 VAL A C 1
ATOM 598 O O . VAL A 1 80 ? -28.909 10.778 45.316 1.00 23.54 80 VAL A O 1
ATOM 602 N N . MET A 1 81 ? -28.221 12.857 44.788 1.00 23.13 81 MET A N 1
ATOM 603 C CA . MET A 1 81 ? -27.187 12.390 43.871 1.00 22.96 81 MET A CA 1
ATOM 604 C C . MET A 1 81 ? -26.167 11.513 44.592 1.00 21.50 81 MET A C 1
ATOM 605 O O . MET A 1 81 ? -25.724 10.502 44.057 1.00 21.34 81 MET A O 1
ATOM 610 N N . LEU A 1 82 ? -25.799 11.914 45.805 1.00 21.24 82 LEU A N 1
ATOM 611 C CA . LEU A 1 82 ? -24.816 11.176 46.582 1.00 22.07 82 LEU A CA 1
ATOM 612 C C . LEU A 1 82 ? -25.335 9.819 47.019 1.00 24.18 82 LEU A C 1
ATOM 613 O O . LEU A 1 82 ? -24.654 8.808 46.851 1.00 25.50 82 LEU A O 1
ATOM 618 N N . LYS A 1 83 ? -26.541 9.794 47.575 1.00 25.33 83 LYS A N 1
ATOM 619 C CA . LYS A 1 83 ? -27.127 8.543 48.026 1.00 27.10 83 LYS A CA 1
ATOM 620 C C . LYS A 1 83 ? -27.200 7.600 46.831 1.00 26.05 83 LYS A C 1
ATOM 621 O O . LYS A 1 83 ? -26.763 6.448 46.900 1.00 24.24 83 LYS A O 1
ATOM 627 N N . ASP A 1 84 ? -27.752 8.114 45.737 1.00 25.41 84 ASP A N 1
ATOM 628 C CA . ASP A 1 84 ? -27.898 7.365 44.498 1.00 26.59 84 ASP A CA 1
ATOM 629 C C . ASP A 1 84 ? -26.572 6.733 44.067 1.00 26.11 84 ASP A C 1
ATOM 630 O O . ASP A 1 84 ? -26.541 5.588 43.610 1.00 26.11 84 ASP A O 1
ATOM 635 N N . LEU A 1 85 ? -25.479 7.478 44.210 1.00 23.94 85 LEU A N 1
ATOM 636 C CA . LEU A 1 85 ? -24.167 6.967 43.833 1.00 25.77 85 LEU A CA 1
ATOM 637 C C . LEU A 1 85 ? -23.682 5.859 44.759 1.00 24.73 85 LEU A C 1
ATOM 638 O O . LEU A 1 85 ? -22.824 5.062 44.383 1.00 26.05 85 LEU A O 1
ATOM 643 N N . GLY A 1 86 ? -24.218 5.817 45.972 1.00 22.18 86 GLY A N 1
ATOM 644 C CA . GLY A 1 86 ? -23.797 4.800 46.916 1.00 22.20 86 GLY A CA 1
ATOM 645 C C . GLY A 1 86 ? -22.908 5.372 48.004 1.00 23.04 86 GLY A C 1
ATOM 646 O O . GLY A 1 86 ? -22.271 4.631 48.745 1.00 23.38 86 GLY A O 1
ATOM 647 N N . VAL A 1 87 ? -22.858 6.698 48.092 1.00 23.50 87 VAL A N 1
ATOM 648 C CA . VAL A 1 87 ? -22.052 7.375 49.103 1.00 22.90 87 VAL A CA 1
ATOM 649 C C . VAL A 1 87 ? -22.772 7.277 50.447 1.00 24.04 87 VAL A C 1
ATOM 650 O O . VAL A 1 87 ? -23.970 7.522 50.528 1.00 25.38 87 VAL A O 1
ATOM 654 N N . THR A 1 88 ? -22.043 6.924 51.499 1.00 24.75 88 THR A N 1
ATOM 655 C CA . THR A 1 88 ? -22.655 6.778 52.812 1.00 27.95 88 THR A CA 1
ATOM 656 C C . THR A 1 88 ? -22.426 7.945 53.765 1.00 26.60 88 THR A C 1
ATOM 657 O O . THR A 1 88 ? -23.323 8.316 54.521 1.00 26.11 88 THR A O 1
ATOM 661 N N . TYR A 1 89 ? -21.235 8.531 53.730 1.00 25.87 89 TYR A N 1
ATOM 662 C CA . TYR A 1 89 ? -20.931 9.651 54.611 1.00 23.31 89 TYR A CA 1
ATOM 663 C C . TYR A 1 89 ? -20.737 10.964 53.873 1.00 24.50 89 TYR A C 1
ATOM 664 O O . TYR A 1 89 ? -20.413 10.985 52.684 1.00 25.94 89 TYR A O 1
ATOM 673 N N . VAL A 1 90 ? -20.948 12.063 54.587 1.00 22.36 90 VAL A N 1
ATOM 674 C CA . VAL A 1 90 ? -20.750 13.382 54.014 1.00 21.45 90 VAL A CA 1
ATOM 675 C C . VAL A 1 90 ? -20.289 14.336 55.103 1.00 20.37 90 VAL A C 1
ATOM 676 O O . VAL A 1 90 ? -20.868 14.378 56.186 1.00 20.63 90 VAL A O 1
ATOM 680 N N . ILE A 1 91 ? -19.221 15.075 54.823 1.00 19.38 91 ILE A N 1
ATOM 681 C CA . ILE A 1 91 ? -18.700 16.046 55.772 1.00 17.22 91 ILE A CA 1
ATOM 682 C C . ILE A 1 91 ? -19.527 17.308 55.577 1.00 19.16 91 ILE A C 1
ATOM 683 O O . ILE A 1 91 ? -19.806 17.706 54.442 1.00 18.25 91 ILE A O 1
ATOM 688 N N . LEU A 1 92 ? -19.919 17.936 56.678 1.00 18.82 92 LEU A N 1
ATOM 689 C CA . LEU A 1 92 ? -20.720 19.144 56.592 1.00 19.66 92 LEU A CA 1
ATOM 690 C C . LEU A 1 92 ? -20.204 20.220 57.515 1.00 19.23 92 LEU A C 1
ATOM 691 O O . LEU A 1 92 ? -19.811 19.944 58.650 1.00 18.05 92 LEU A O 1
ATOM 696 N N . GLY A 1 93 ? -20.198 21.449 57.010 1.00 18.48 93 GLY A N 1
ATOM 697 C CA . GLY A 1 93 ? -19.760 22.577 57.804 1.00 20.26 93 GLY A CA 1
ATOM 698 C C . GLY A 1 93 ? -18.282 22.616 58.118 1.00 21.97 93 GLY A C 1
ATOM 699 O O . GLY A 1 93 ? -17.877 23.164 59.142 1.00 23.17 93 GLY A O 1
ATOM 700 N N . HIS A 1 94 ? -17.463 22.035 57.254 1.00 22.19 94 HIS A N 1
ATOM 701 C CA . HIS A 1 94 ? -16.035 22.070 57.502 1.00 20.97 94 HIS A CA 1
ATOM 702 C C . HIS A 1 94 ? -15.646 23.542 57.583 1.00 22.74 94 HIS A C 1
ATOM 703 O O . HIS A 1 94 ? -16.165 24.371 56.827 1.00 21.67 94 HIS A O 1
ATOM 710 N N . SER A 1 95 ? -14.748 23.870 58.506 1.00 23.39 95 SER A N 1
ATOM 711 C CA . SER A 1 95 ? -14.322 25.253 58.696 1.00 24.26 95 SER A CA 1
ATOM 712 C C . SER A 1 95 ? -13.869 25.922 57.402 1.00 21.57 95 SER A C 1
ATOM 713 O O . SER A 1 95 ? -13.970 27.142 57.251 1.00 21.39 95 SER A O 1
ATOM 716 N N . GLU A 1 96 ? -13.365 25.130 56.468 1.00 20.58 96 GLU A N 1
ATOM 717 C CA . GLU A 1 96 ? -12.911 25.679 55.197 1.00 19.42 96 GLU A CA 1
ATOM 718 C C . GLU A 1 96 ? -14.089 26.225 54.396 1.00 19.94 96 GLU A C 1
ATOM 719 O O . GLU A 1 96 ? -13.979 27.256 53.729 1.00 19.91 96 GLU A O 1
ATOM 725 N N . ARG A 1 97 ? -15.219 25.532 54.477 1.00 22.59 97 ARG A N 1
ATOM 726 C CA . ARG A 1 97 ? -16.434 25.941 53.781 1.00 24.07 97 ARG A CA 1
ATOM 727 C C . ARG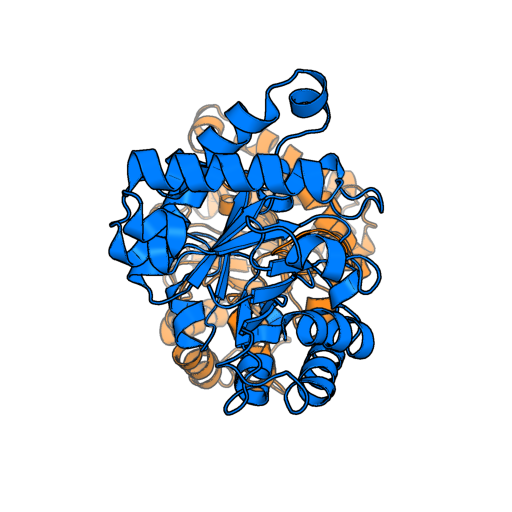 A 1 97 ? -17.019 27.170 54.474 1.00 25.17 97 ARG A C 1
ATOM 728 O O . ARG A 1 97 ? -17.427 28.127 53.819 1.00 24.45 97 ARG A O 1
ATOM 736 N N . ARG A 1 98 ? -17.049 27.124 55.805 1.00 24.85 98 ARG A N 1
ATOM 737 C CA . ARG A 1 98 ? -17.598 28.202 56.620 1.00 25.89 98 ARG A CA 1
ATOM 738 C C . ARG A 1 98 ? -16.867 29.528 56.428 1.00 27.42 98 ARG A C 1
ATOM 739 O O . ARG A 1 98 ? -17.495 30.583 56.347 1.00 29.39 98 ARG A O 1
ATOM 747 N N . GLN A 1 99 ? -15.544 29.486 56.335 1.00 27.37 99 GLN A N 1
ATOM 748 C CA . GLN A 1 99 ? -14.796 30.720 56.172 1.00 28.38 99 GLN A CA 1
ATOM 749 C C . GLN A 1 99 ? -14.600 31.168 54.731 1.00 27.50 99 GLN A C 1
ATOM 750 O O . GLN A 1 99 ? -14.459 32.361 54.475 1.00 26.34 99 GLN A O 1
ATOM 753 N N . MET A 1 100 ? -14.614 30.234 53.786 1.00 27.64 100 MET A N 1
ATOM 754 C CA . MET A 1 100 ? -14.393 30.605 52.392 1.00 27.90 100 MET A CA 1
ATOM 755 C C . MET A 1 100 ? -15.578 30.569 51.447 1.00 27.93 100 MET A C 1
ATOM 756 O O . MET A 1 100 ? -15.600 31.311 50.462 1.00 29.69 100 MET A O 1
ATOM 761 N N . PHE A 1 101 ? -16.569 29.733 51.726 1.00 26.78 101 PHE A N 1
ATOM 762 C CA . PHE A 1 101 ? -17.683 29.626 50.796 1.00 25.90 101 PHE A CA 1
ATOM 763 C C . PHE A 1 101 ? -19.080 29.928 51.314 1.00 25.46 101 PHE A C 1
ATOM 764 O O . PHE A 1 101 ? -20.061 29.377 50.820 1.00 22.50 101 PHE A O 1
ATOM 772 N N . ALA A 1 102 ? -19.165 30.810 52.306 1.00 26.00 102 ALA A N 1
ATOM 773 C CA . ALA A 1 102 ? -20.452 31.223 52.857 1.00 26.95 102 ALA A CA 1
ATOM 774 C C . ALA A 1 102 ? -21.274 30.129 53.528 1.00 26.73 102 ALA A C 1
ATOM 775 O O . ALA A 1 102 ? -22.503 30.190 53.530 1.00 26.93 102 ALA A O 1
ATOM 777 N N . GLU A 1 103 ? -20.603 29.128 54.086 1.00 25.35 103 GLU A N 1
ATOM 778 C CA . GLU A 1 103 ? -21.298 28.058 54.782 1.00 23.52 103 GLU A CA 1
ATOM 779 C C . GLU A 1 103 ? -21.580 28.584 56.189 1.00 24.17 103 GLU A C 1
ATOM 780 O O . GLU A 1 103 ? -20.657 28.927 56.930 1.00 25.05 103 GLU A O 1
ATOM 786 N N . THR A 1 104 ? -22.851 28.664 56.555 1.00 22.97 104 THR A N 1
ATOM 787 C CA . THR A 1 104 ? -23.216 29.162 57.875 1.00 22.94 104 THR A CA 1
ATOM 788 C C . THR A 1 104 ? -23.850 28.056 58.699 1.00 24.03 104 THR A C 1
ATOM 789 O O . THR A 1 104 ? -24.096 26.959 58.197 1.00 23.87 104 THR A O 1
ATOM 793 N N . ASP A 1 105 ? -24.115 28.347 59.966 1.00 24.02 105 ASP A N 1
ATOM 794 C CA . ASP A 1 105 ? -24.744 27.370 60.839 1.00 26.00 105 ASP A CA 1
ATOM 795 C C . ASP A 1 105 ? -26.111 27.006 60.280 1.00 25.91 105 ASP A C 1
ATOM 796 O O . ASP A 1 105 ? -26.528 25.848 60.325 1.00 25.96 105 ASP A O 1
ATOM 801 N N . GLU A 1 106 ? -26.798 28.004 59.741 1.00 26.48 106 GLU A N 1
ATOM 802 C CA . GLU A 1 106 ? -28.122 27.803 59.166 1.00 26.58 106 GLU A CA 1
ATOM 803 C C . GLU A 1 106 ? -28.070 26.800 58.011 1.00 26.16 106 GLU A C 1
ATOM 804 O O . GLU A 1 106 ? -28.876 25.872 57.952 1.00 27.01 106 GLU A O 1
ATOM 807 N N . THR A 1 107 ? -27.114 26.975 57.100 1.00 26.23 107 THR A N 1
ATOM 808 C CA . THR A 1 107 ? -26.995 26.068 55.958 1.00 25.05 107 THR A CA 1
ATOM 809 C C . THR A 1 107 ? -26.519 24.679 56.376 1.00 24.67 107 THR A C 1
ATOM 810 O O . THR A 1 107 ? -26.954 23.672 55.807 1.00 24.23 107 THR A O 1
ATOM 814 N N . VAL A 1 108 ? -25.631 24.624 57.367 1.00 22.15 108 VAL A N 1
ATOM 815 C CA . VAL A 1 108 ? -25.138 23.343 57.866 1.00 22.49 108 VAL A CA 1
ATOM 816 C C . VAL A 1 108 ? -26.325 22.551 58.412 1.00 24.17 108 VAL A C 1
ATOM 817 O O . VAL A 1 108 ? -26.491 21.370 58.100 1.00 22.94 108 VAL A O 1
ATOM 821 N N . ASN A 1 109 ? -27.151 23.217 59.219 1.00 25.76 109 ASN A N 1
ATOM 822 C CA . ASN A 1 109 ? -28.329 22.591 59.813 1.00 26.27 109 ASN A CA 1
ATOM 823 C C . ASN A 1 109 ? -29.227 22.037 58.715 1.00 27.11 109 ASN A C 1
ATOM 824 O O . ASN A 1 109 ? -29.706 20.901 58.795 1.00 26.85 109 ASN A O 1
ATOM 829 N N . LYS A 1 110 ? -29.453 22.851 57.688 1.00 27.84 110 LYS A N 1
ATOM 830 C CA . LYS A 1 110 ? -30.275 22.434 56.561 1.00 28.03 110 LYS A CA 1
ATOM 831 C C . LYS A 1 110 ? -29.701 21.171 55.929 1.00 26.77 110 LYS A C 1
ATOM 832 O O . LYS A 1 110 ? -30.441 20.292 55.488 1.00 29.19 110 LYS A O 1
ATOM 838 N N . LYS A 1 111 ? -28.376 21.082 55.888 1.00 25.52 111 LYS A N 1
ATOM 839 C CA . LYS A 1 111 ? -27.727 19.926 55.290 1.00 22.36 111 LYS A CA 1
ATOM 840 C C . LYS A 1 111 ? -27.786 18.726 56.219 1.00 22.44 111 LYS A C 1
ATOM 841 O O . LYS A 1 111 ? -27.990 17.597 55.767 1.00 24.03 111 LYS A O 1
ATOM 847 N N . VAL A 1 112 ? -27.627 18.967 57.516 1.00 21.35 112 VAL A N 1
ATOM 848 C CA . VAL A 1 112 ? -27.693 17.885 58.488 1.00 21.87 112 VAL A CA 1
ATOM 849 C C . VAL A 1 112 ? -29.052 17.202 58.370 1.00 24.29 112 VAL A C 1
ATOM 850 O O . VAL A 1 112 ? -29.148 15.974 58.397 1.00 24.92 112 VAL A O 1
ATOM 854 N N . LEU A 1 113 ? -30.099 18.012 58.239 1.00 26.17 113 LEU A N 1
ATOM 855 C CA . LEU A 1 113 ? -31.457 17.498 58.115 1.00 27.15 113 LEU A CA 1
ATOM 856 C C . LEU A 1 113 ? -31.629 16.802 56.774 1.00 28.29 113 LEU A C 1
ATOM 857 O O . LEU A 1 113 ? -32.260 15.746 56.688 1.00 30.53 113 LEU A O 1
ATOM 862 N N . ALA A 1 114 ? -31.069 17.395 55.724 1.00 27.18 114 ALA A N 1
ATOM 863 C CA . ALA A 1 114 ? -31.173 16.809 54.395 1.00 26.14 114 ALA A CA 1
ATOM 864 C C . ALA A 1 114 ? -30.478 15.454 54.387 1.00 25.69 114 ALA A C 1
ATOM 865 O O . ALA A 1 114 ? -30.983 14.487 53.825 1.00 27.25 114 ALA A O 1
ATOM 867 N N . ALA A 1 115 ? -29.314 15.390 55.022 1.00 26.20 115 ALA A N 1
ATOM 868 C CA . ALA A 1 115 ? -28.552 14.151 55.086 1.00 26.39 115 ALA A CA 1
ATOM 869 C C . ALA A 1 115 ? -29.378 13.040 55.713 1.00 25.74 115 ALA A C 1
ATOM 870 O O . ALA A 1 115 ? -29.510 11.954 55.148 1.00 24.69 115 ALA A O 1
ATOM 872 N N . PHE A 1 116 ? -29.937 13.311 56.885 1.00 26.58 116 PHE A N 1
ATOM 873 C CA . PHE A 1 116 ? -30.738 12.305 57.561 1.00 28.57 116 PHE A CA 1
ATOM 874 C C . PHE A 1 116 ? -31.963 11.882 56.775 1.00 28.87 116 PHE A C 1
ATOM 875 O O . PHE A 1 116 ? -32.279 10.695 56.716 1.00 30.40 116 PHE A O 1
ATOM 883 N N . THR A 1 117 ? -32.647 12.839 56.156 1.00 28.66 117 THR A N 1
ATOM 884 C CA . THR A 1 117 ? -33.829 12.497 55.378 1.00 30.50 117 THR A CA 1
ATOM 885 C C . THR A 1 117 ? -33.457 11.780 54.087 1.00 30.79 117 THR A C 1
ATOM 886 O O . THR A 1 117 ? -34.310 11.178 53.438 1.00 34.76 117 THR A O 1
ATOM 890 N N . ARG A 1 118 ? -32.181 11.825 53.720 1.00 30.38 118 ARG A N 1
ATOM 891 C CA . ARG A 1 118 ? -31.742 11.166 52.497 1.00 30.80 118 ARG A CA 1
ATOM 892 C C . ARG A 1 118 ? -30.904 9.905 52.705 1.00 29.63 118 ARG A C 1
ATOM 893 O O . ARG A 1 118 ? -30.443 9.298 51.744 1.00 29.07 118 ARG A O 1
ATOM 901 N N . GLY A 1 119 ? -30.696 9.519 53.959 1.00 28.25 119 GLY A N 1
ATOM 902 C CA . GLY A 1 119 ? -29.947 8.303 54.226 1.00 26.27 119 GLY A CA 1
ATOM 903 C C . GLY A 1 119 ? -28.441 8.427 54.217 1.00 26.37 119 GLY A C 1
ATOM 904 O O . GLY A 1 119 ? -27.733 7.469 53.903 1.00 26.42 119 GLY A O 1
ATOM 905 N N . LEU A 1 120 ? -27.944 9.604 54.567 1.00 25.27 120 LEU A N 1
ATOM 906 C CA . LEU A 1 120 ? -26.511 9.840 54.607 1.00 24.45 120 LEU A CA 1
ATOM 907 C C . LEU A 1 120 ? -26.100 10.161 56.032 1.00 24.48 120 LEU A C 1
ATOM 908 O O . LEU A 1 120 ? -26.826 10.840 56.759 1.00 26.29 120 LEU A O 1
ATOM 913 N N . ILE A 1 121 ? -24.937 9.670 56.435 1.00 23.94 121 ILE A N 1
ATOM 914 C CA . ILE A 1 121 ? -24.442 9.939 57.772 1.00 23.95 121 ILE A CA 1
ATOM 915 C C . ILE A 1 121 ? -23.548 11.172 57.713 1.00 24.70 121 ILE A C 1
ATOM 916 O O . ILE A 1 121 ? -22.476 11.157 57.101 1.00 22.82 121 ILE A O 1
ATOM 921 N N . PRO A 1 122 ? -23.987 12.264 58.349 1.00 24.67 122 PRO A N 1
ATOM 922 C CA . PRO A 1 122 ? -23.233 13.512 58.363 1.00 24.71 122 PRO A CA 1
ATOM 923 C C . PRO A 1 122 ? -22.127 13.561 59.398 1.00 24.87 122 PRO A C 1
ATOM 924 O O . PRO A 1 122 ? -22.270 13.056 60.515 1.00 24.51 122 PRO A O 1
ATOM 928 N N . ILE A 1 123 ? -21.012 14.158 59.003 1.00 23.27 123 ILE A N 1
ATOM 929 C CA . ILE A 1 123 ? -19.893 14.356 59.903 1.00 22.66 123 ILE A CA 1
ATOM 930 C C . ILE A 1 123 ? -19.929 15.867 60.032 1.00 22.19 123 ILE A C 1
ATOM 931 O O . ILE A 1 123 ? -19.448 16.591 59.163 1.00 22.42 123 ILE A O 1
ATOM 936 N N . ILE A 1 124 ? -20.548 16.327 61.110 1.00 24.02 124 ILE A N 1
ATOM 937 C CA . ILE A 1 124 ? -20.724 17.748 61.374 1.00 24.45 124 ILE A CA 1
ATOM 938 C C . ILE A 1 124 ? -19.522 18.362 62.054 1.00 24.36 124 ILE A C 1
ATOM 939 O O . ILE A 1 124 ? -19.174 18.001 63.177 1.00 25.57 124 ILE A O 1
ATOM 944 N N . CYS A 1 125 ? -18.900 19.308 61.366 1.00 24.45 125 CYS A N 1
ATOM 945 C CA . CYS A 1 125 ? -17.722 19.982 61.880 1.00 24.13 125 CYS A CA 1
ATOM 946 C C . CYS A 1 125 ? -18.043 21.239 62.661 1.00 25.09 125 CYS A C 1
ATOM 947 O O . CYS A 1 125 ? -18.931 22.010 62.298 1.00 24.26 125 CYS A O 1
ATOM 950 N N . CYS A 1 126 ? -17.304 21.426 63.747 1.00 27.15 126 CYS A N 1
ATOM 951 C CA . CYS A 1 126 ? -17.442 22.588 64.604 1.00 28.43 126 CYS A CA 1
ATOM 952 C C . CYS A 1 126 ? -16.036 22.905 65.098 1.00 29.65 126 CYS A C 1
ATOM 953 O O . CYS A 1 126 ? -15.146 22.059 65.040 1.00 30.88 126 CYS A O 1
ATOM 956 N N . GLY A 1 127 ? -15.828 24.123 65.574 1.00 30.63 127 GLY A N 1
ATOM 957 C CA . GLY A 1 127 ? -14.512 24.484 66.055 1.00 30.61 127 GLY A CA 1
ATOM 958 C C . GLY A 1 127 ? -14.406 25.974 66.249 1.00 31.54 127 GLY A C 1
ATOM 959 O O . GLY A 1 127 ? -15.155 26.741 65.644 1.00 31.45 127 GLY A O 1
ATOM 960 N N . GLU A 1 128 ? -13.464 26.386 67.089 1.00 32.61 128 GLU A N 1
ATOM 961 C CA . GLU A 1 128 ? -13.273 27.799 67.373 1.00 32.90 128 GLU A CA 1
ATOM 962 C C . GLU A 1 128 ? -12.031 28.354 66.690 1.00 33.31 128 GLU A C 1
ATOM 963 O O . GLU A 1 128 ? -11.094 27.619 66.368 1.00 32.32 128 GLU A O 1
ATOM 969 N N . SER A 1 129 ? -12.028 29.657 66.461 1.00 35.27 129 SER A N 1
ATOM 970 C CA . SER A 1 129 ? -10.887 30.294 65.833 1.00 38.99 129 SER A CA 1
ATOM 971 C C . SER A 1 129 ? -9.824 30.513 66.900 1.00 39.98 129 SER A C 1
ATOM 972 O O . SER A 1 129 ? -10.087 30.342 68.089 1.00 38.95 129 SER A O 1
ATOM 975 N N . LEU A 1 130 ? -8.621 30.874 66.471 1.00 43.04 130 LEU A N 1
ATOM 976 C CA . LEU A 1 130 ? -7.535 31.124 67.407 1.00 45.68 130 LEU A CA 1
ATOM 977 C C . LEU A 1 130 ? -7.984 32.241 68.345 1.00 47.58 130 LEU A C 1
ATOM 978 O O . LEU A 1 130 ? -7.764 32.182 69.557 1.00 48.28 130 LEU A O 1
ATOM 983 N N . GLU A 1 131 ? -8.632 33.249 67.767 1.00 48.48 131 GLU A N 1
ATOM 984 C CA . GLU A 1 131 ? -9.125 34.395 68.521 1.00 49.11 131 GLU A CA 1
ATOM 985 C C . GLU A 1 131 ? -10.101 33.965 69.609 1.00 49.47 131 GLU A C 1
ATOM 986 O O . GLU A 1 131 ? -9.890 34.245 70.788 1.00 50.37 131 GLU A O 1
ATOM 988 N N . GLU A 1 132 ? -11.167 33.283 69.204 1.00 49.47 132 GLU A N 1
ATOM 989 C CA . GLU A 1 132 ? -12.185 32.814 70.137 1.00 49.94 132 GLU A CA 1
ATOM 990 C C . GLU A 1 132 ? -11.573 31.950 71.240 1.00 50.56 132 GLU A C 1
ATOM 991 O O . GLU A 1 132 ? -12.048 31.943 72.375 1.00 51.65 132 GLU A O 1
ATOM 997 N N . ARG A 1 133 ? -10.515 31.225 70.894 1.00 51.47 133 ARG A N 1
ATOM 998 C CA . ARG A 1 133 ? -9.815 30.363 71.840 1.00 51.08 133 ARG A CA 1
ATOM 999 C C . ARG A 1 133 ? -9.068 31.222 72.862 1.00 51.65 133 ARG A C 1
ATOM 1000 O O . ARG A 1 133 ? -9.180 31.006 74.070 1.00 51.56 133 ARG A O 1
ATOM 1008 N N . GLU A 1 134 ? -8.316 32.201 72.368 1.00 50.66 134 GLU A N 1
ATOM 1009 C CA . GLU A 1 134 ? -7.554 33.089 73.235 1.00 49.53 134 GLU A CA 1
ATOM 1010 C C . GLU A 1 134 ? -8.484 33.927 74.115 1.00 49.58 134 GLU A C 1
ATOM 1011 O O . GLU A 1 134 ? -8.061 34.471 75.138 1.00 50.33 134 GLU A O 1
ATOM 1013 N N . ALA A 1 135 ? -9.752 34.017 73.724 1.00 47.61 135 ALA A N 1
ATOM 1014 C CA . ALA A 1 135 ? -10.730 34.794 74.477 1.00 45.58 135 ALA A CA 1
ATOM 1015 C C . ALA A 1 135 ? -11.671 33.909 75.291 1.00 45.68 135 ALA A C 1
ATOM 1016 O O . ALA A 1 135 ? -12.781 34.316 75.635 1.00 46.48 135 ALA A O 1
ATOM 1018 N N . GLY A 1 136 ? -11.222 32.695 75.590 1.00 45.67 136 GLY A N 1
ATOM 1019 C CA . GLY A 1 136 ? -12.021 31.767 76.373 1.00 45.55 136 GLY A CA 1
ATOM 1020 C C . GLY A 1 136 ? -13.464 31.565 75.946 1.00 45.80 136 GLY A C 1
ATOM 1021 O O . GLY A 1 136 ? -14.352 31.484 76.795 1.00 47.33 136 GLY A O 1
ATOM 1022 N N . GLN A 1 137 ? -13.710 31.471 74.642 1.00 44.89 137 GLN A N 1
ATOM 1023 C CA . GLN A 1 137 ? -15.068 31.268 74.135 1.00 43.12 137 GLN A CA 1
ATOM 1024 C C . GLN A 1 137 ? -15.217 29.914 73.435 1.00 42.11 137 GLN A C 1
ATOM 1025 O O . GLN A 1 137 ? -16.246 29.633 72.819 1.00 42.67 137 GLN A O 1
ATOM 1028 N N . THR A 1 138 ? -14.190 29.077 73.548 1.00 39.86 138 THR A N 1
ATOM 1029 C CA . THR A 1 138 ? -14.181 27.762 72.918 1.00 37.82 138 THR A CA 1
ATOM 1030 C C . THR A 1 138 ? -15.429 26.929 73.184 1.00 38.39 138 THR A C 1
ATOM 1031 O O . THR A 1 138 ? -16.111 26.514 72.246 1.00 38.25 138 THR A O 1
ATOM 1035 N N . ASN A 1 139 ? -15.729 26.672 74.453 1.00 39.27 139 ASN A N 1
ATOM 1036 C CA . ASN A 1 139 ? -16.907 25.879 74.794 1.00 41.30 139 ASN A CA 1
ATOM 1037 C C . ASN A 1 139 ? -18.198 26.521 74.307 1.00 41.27 139 ASN A C 1
ATOM 1038 O O . ASN A 1 139 ? -19.115 25.831 73.864 1.00 42.50 139 ASN A O 1
ATOM 1043 N N . ALA A 1 140 ? -18.268 27.843 74.392 1.00 41.76 140 ALA A N 1
ATOM 1044 C CA . ALA A 1 140 ? -19.453 28.569 73.957 1.00 41.52 140 ALA A CA 1
ATOM 1045 C C . ALA A 1 140 ? -19.633 28.447 72.449 1.00 40.99 140 ALA A C 1
ATOM 1046 O O . ALA A 1 140 ? -20.686 28.021 71.969 1.00 41.73 140 ALA A O 1
ATOM 1048 N N . VAL A 1 141 ? -18.596 28.824 71.708 1.00 40.10 141 VAL A N 1
ATOM 1049 C CA . VAL A 1 141 ? -18.632 28.770 70.252 1.00 40.03 141 VAL A CA 1
ATOM 1050 C C . VAL A 1 141 ? -19.019 27.389 69.744 1.00 38.46 141 VAL A C 1
ATOM 1051 O O . VAL A 1 141 ? -19.929 27.250 68.926 1.00 37.44 141 VAL A O 1
ATOM 1055 N N . VAL A 1 142 ? -18.329 26.370 70.241 1.00 37.29 142 VAL A N 1
ATOM 1056 C CA . VAL A 1 142 ? -18.587 24.999 69.827 1.00 37.19 142 VAL A CA 1
ATOM 1057 C C . VAL A 1 142 ? -19.985 24.522 70.193 1.00 37.45 142 VAL A C 1
ATOM 1058 O O . VAL A 1 142 ? -20.625 23.805 69.417 1.00 37.88 142 VAL A O 1
ATOM 1062 N N . ALA A 1 143 ? 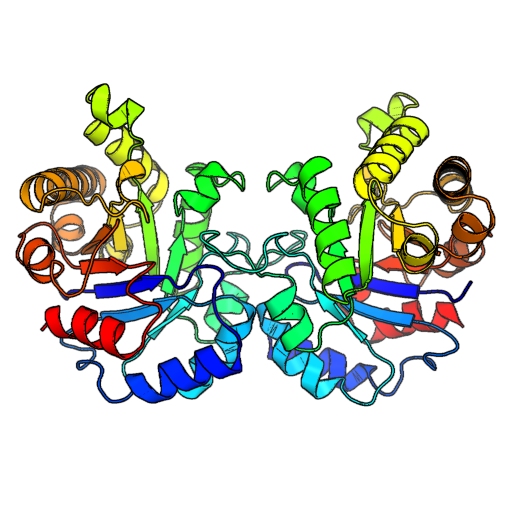-20.462 24.920 71.369 1.00 35.97 143 ALA A N 1
ATOM 1063 C CA . ALA A 1 143 ? -21.796 24.526 71.814 1.00 35.26 143 ALA A CA 1
ATOM 1064 C C . ALA A 1 143 ? -22.854 25.160 70.917 1.00 33.85 143 ALA A C 1
ATOM 1065 O O . ALA A 1 143 ? -23.884 24.551 70.623 1.00 32.65 143 ALA A O 1
ATOM 1067 N N . SER A 1 144 ? -22.591 26.387 70.482 1.00 33.42 144 SER A N 1
ATOM 1068 C CA . SER A 1 144 ? -23.521 27.104 69.616 1.00 35.36 144 SER A CA 1
ATOM 1069 C C . SER A 1 144 ? -23.648 26.434 68.249 1.00 34.86 144 SER A C 1
ATOM 1070 O O . SER A 1 144 ? -24.755 26.262 67.731 1.00 35.13 144 SER A O 1
ATOM 1073 N N . GLN A 1 145 ? -22.512 26.052 67.670 1.00 35.23 145 GLN A N 1
ATOM 1074 C CA . GLN A 1 145 ? -22.508 25.407 66.360 1.00 34.51 145 GLN A CA 1
ATOM 1075 C C . GLN A 1 145 ? -23.187 24.052 66.415 1.00 33.99 145 GLN A C 1
ATOM 1076 O O . GLN A 1 145 ? -23.934 23.690 65.509 1.00 35.00 145 GLN A O 1
ATOM 1082 N N . VAL A 1 146 ? -22.932 23.305 67.484 1.00 33.46 146 VAL A N 1
ATOM 1083 C CA . VAL A 1 146 ? -23.526 21.987 67.634 1.00 33.82 146 VAL A CA 1
ATOM 1084 C C . VAL A 1 146 ? -25.041 22.054 67.843 1.00 35.95 146 VAL A C 1
ATOM 1085 O O . VAL A 1 146 ? -25.781 21.228 67.307 1.00 36.29 146 VAL A O 1
ATOM 1089 N N . GLU A 1 147 ? -25.507 23.034 68.613 1.00 36.98 147 GLU A N 1
ATOM 1090 C CA . GLU A 1 147 ? -26.941 23.176 68.849 1.00 37.28 147 GLU A CA 1
ATOM 1091 C C . GLU A 1 147 ? -27.646 23.500 67.536 1.00 35.99 147 GLU A C 1
ATOM 1092 O O . GLU A 1 147 ? -28.588 22.817 67.135 1.00 34.59 147 GLU A O 1
ATOM 1095 N N . LYS A 1 148 ? -27.177 24.549 66.867 1.00 35.95 148 LYS A N 1
ATOM 1096 C CA . LYS A 1 148 ? -27.775 24.979 65.611 1.00 36.07 148 LYS A CA 1
ATOM 1097 C C . LYS A 1 148 ? -27.703 23.903 64.542 1.00 34.43 148 LYS A C 1
ATOM 1098 O O . LYS A 1 148 ? -28.660 23.695 63.796 1.00 35.51 148 LYS A O 1
ATOM 1104 N N . ALA A 1 149 ? -26.568 23.219 64.473 1.00 31.00 149 ALA A N 1
ATOM 1105 C CA . ALA A 1 149 ? -26.380 22.171 63.485 1.00 29.31 149 ALA A CA 1
ATOM 1106 C C . ALA A 1 149 ? -27.339 21.005 63.675 1.00 28.25 149 ALA A C 1
ATOM 1107 O O . ALA A 1 149 ? -27.855 20.466 62.702 1.00 27.86 149 ALA A O 1
ATOM 1109 N N . LEU A 1 150 ? -27.585 20.623 64.926 1.00 29.12 150 LEU A N 1
ATOM 1110 C CA . LEU A 1 150 ? -28.465 19.495 65.224 1.00 29.73 150 LEU A CA 1
ATOM 1111 C C . LEU A 1 150 ? -29.939 19.844 65.390 1.00 30.68 150 LEU A C 1
ATOM 1112 O O . LEU A 1 150 ? -30.797 18.957 65.374 1.00 31.82 150 LEU A O 1
ATOM 1117 N N . ALA A 1 151 ? -30.229 21.130 65.551 1.00 31.06 151 ALA A N 1
ATOM 1118 C CA . ALA A 1 151 ? -31.603 21.593 65.729 1.00 31.99 151 ALA A CA 1
ATOM 1119 C C . ALA A 1 151 ? -32.548 20.996 64.694 1.00 32.48 151 ALA A C 1
ATOM 1120 O O . ALA A 1 151 ? -32.353 21.169 63.493 1.00 35.48 151 ALA A O 1
ATOM 1122 N N . GLY A 1 152 ? -33.573 20.292 65.161 1.00 32.65 152 GLY A N 1
ATOM 1123 C CA . GLY A 1 152 ? -34.530 19.701 64.245 1.00 32.22 152 GLY A CA 1
ATOM 1124 C C . GLY A 1 152 ? -34.446 18.193 64.172 1.00 34.42 152 GLY A C 1
ATOM 1125 O O . GLY A 1 152 ? -35.319 17.542 63.599 1.00 36.20 152 GLY A O 1
ATOM 1126 N N . LEU A 1 153 ? -33.398 17.625 64.749 1.00 35.77 153 LEU A N 1
ATOM 1127 C CA . LEU A 1 153 ? -33.238 16.179 64.727 1.00 38.57 153 LEU A CA 1
ATOM 1128 C C . LEU A 1 153 ? -33.931 15.539 65.918 1.00 39.99 153 LEU A C 1
ATOM 1129 O O . LEU A 1 153 ? -34.279 16.218 66.881 1.00 40.55 153 LEU A O 1
ATOM 1134 N N . THR A 1 154 ? -34.135 14.227 65.841 1.00 40.96 154 THR A N 1
ATOM 1135 C CA . THR A 1 154 ? -34.746 13.489 66.936 1.00 41.92 154 THR A CA 1
ATOM 1136 C C . THR A 1 154 ? -33.586 12.818 67.652 1.00 42.67 154 THR A C 1
ATOM 1137 O O . THR A 1 154 ? -32.514 12.648 67.076 1.00 43.54 154 THR A O 1
ATOM 1141 N N . PRO A 1 155 ? -33.776 12.433 68.921 1.00 42.95 155 PRO A N 1
ATOM 1142 C CA . PRO A 1 155 ? -32.681 11.783 69.641 1.00 42.45 155 PRO A CA 1
ATOM 1143 C C . PRO A 1 155 ? -32.171 10.533 68.931 1.00 42.65 155 PRO A C 1
ATOM 1144 O O . PRO A 1 155 ? -30.982 10.223 68.984 1.00 42.96 155 PRO A O 1
ATOM 1148 N N . GLU A 1 156 ? -33.073 9.825 68.257 1.00 42.59 156 GLU A N 1
ATOM 1149 C CA . GLU A 1 156 ? -32.709 8.601 67.552 1.00 42.96 156 GLU A CA 1
ATOM 1150 C C . GLU A 1 156 ? -31.702 8.845 66.432 1.00 43.20 156 GLU A C 1
ATOM 1151 O O . GLU A 1 156 ? -30.761 8.066 66.255 1.00 43.44 156 GLU A O 1
ATOM 1153 N N . GLN A 1 157 ? -31.895 9.918 65.671 1.00 41.90 157 GLN A N 1
ATOM 1154 C CA . GLN A 1 157 ? -30.977 10.209 64.580 1.00 41.22 157 GLN A CA 1
ATOM 1155 C C . GLN A 1 157 ? -29.705 10.892 65.074 1.00 39.37 157 GLN A C 1
ATOM 1156 O O . GLN A 1 157 ? -28.641 10.749 64.473 1.00 39.33 157 GLN A O 1
ATOM 1162 N N . VAL A 1 158 ? -29.805 11.611 66.183 1.00 37.05 158 VAL A N 1
ATOM 1163 C CA . VAL A 1 158 ? -28.636 12.270 66.736 1.00 35.90 158 VAL A CA 1
ATOM 1164 C C . VAL A 1 158 ? -27.616 11.205 67.118 1.00 36.80 158 VAL A C 1
ATOM 1165 O O . VAL A 1 158 ? -26.406 11.437 67.050 1.00 36.70 158 VAL A O 1
ATOM 1169 N N . LYS A 1 159 ? -28.113 10.034 67.511 1.00 36.03 159 LYS A N 1
ATOM 1170 C CA . LYS A 1 159 ? -27.250 8.921 67.900 1.00 36.96 159 LYS A CA 1
ATOM 1171 C C . LYS A 1 159 ? -26.385 8.480 66.724 1.00 35.65 159 LYS A C 1
ATOM 1172 O O . LYS A 1 159 ? -25.249 8.050 66.906 1.00 36.11 159 LYS A O 1
ATOM 1176 N N . GLN A 1 160 ? -26.928 8.597 65.517 1.00 35.02 160 GLN A N 1
ATOM 1177 C CA . GLN A 1 160 ? -26.213 8.185 64.319 1.00 34.04 160 GLN A CA 1
ATOM 1178 C C . GLN A 1 160 ? -25.357 9.285 63.709 1.00 33.37 160 GLN A C 1
ATOM 1179 O O . GLN A 1 160 ? -24.579 9.035 62.791 1.00 31.73 160 GLN A O 1
ATOM 1185 N N . ALA A 1 161 ? -25.492 10.502 64.218 1.00 30.94 161 ALA A N 1
ATOM 1186 C CA . ALA A 1 161 ? -24.704 11.604 63.693 1.00 29.13 161 ALA A CA 1
ATOM 1187 C C . ALA A 1 161 ? -23.280 11.530 64.233 1.00 29.42 161 ALA A C 1
ATOM 1188 O O . ALA A 1 161 ? -23.010 10.863 65.234 1.00 26.62 161 ALA A O 1
ATOM 1190 N N . VAL A 1 162 ? -22.370 12.214 63.557 1.00 26.91 162 VAL A N 1
ATOM 1191 C CA . VAL A 1 162 ? -20.983 12.244 63.979 1.00 25.04 162 VAL A CA 1
ATOM 1192 C C . VAL A 1 162 ? -20.549 13.699 64.038 1.00 24.66 162 VAL A C 1
ATOM 1193 O O . VAL A 1 162 ? -20.678 14.435 63.064 1.00 25.96 162 VAL A O 1
ATOM 1197 N N . ILE A 1 163 ? -20.061 14.126 65.191 1.00 25.06 163 ILE A N 1
ATOM 1198 C CA . ILE A 1 163 ? -19.596 15.490 65.328 1.00 26.23 163 ILE A CA 1
ATOM 1199 C C . ILE A 1 163 ? -18.080 15.452 65.318 1.00 26.87 163 ILE A C 1
ATOM 1200 O O . ILE A 1 163 ? -17.469 14.584 65.944 1.00 27.78 163 ILE A O 1
ATOM 1205 N N . ALA A 1 164 ? -17.478 16.389 64.596 1.00 25.61 164 ALA A N 1
ATOM 1206 C CA . ALA A 1 164 ? -16.032 16.462 64.517 1.00 26.77 164 ALA A CA 1
ATOM 1207 C C . ALA A 1 164 ? -15.569 17.823 65.006 1.00 27.67 164 ALA A C 1
ATOM 1208 O O . ALA A 1 164 ? -15.735 18.834 64.318 1.00 27.90 164 ALA A O 1
ATOM 1210 N N . TYR A 1 165 ? -15.003 17.844 66.208 1.00 27.25 165 TYR A N 1
ATOM 1211 C CA . TYR A 1 165 ? -14.501 19.080 66.778 1.00 26.55 165 TYR A CA 1
ATOM 1212 C C . TYR A 1 165 ? -13.122 19.334 66.181 1.00 26.20 165 TYR A C 1
ATOM 1213 O O . TYR A 1 165 ? -12.232 18.493 66.276 1.00 24.77 165 TYR A O 1
ATOM 1222 N N . GLU A 1 166 ? -12.950 20.494 65.559 1.00 26.13 166 GLU A N 1
ATOM 1223 C CA . GLU A 1 166 ? -11.677 20.822 64.942 1.00 27.59 166 GLU A CA 1
ATOM 1224 C C . GLU A 1 166 ? -11.229 22.246 65.213 1.00 29.04 166 GLU A C 1
ATOM 1225 O O . GLU A 1 166 ? -11.719 23.186 64.588 1.00 30.28 166 GLU A O 1
ATOM 1231 N N . PRO A 1 167 ? -10.294 22.429 66.154 1.00 28.49 167 PRO A N 1
ATOM 1232 C CA . PRO A 1 167 ? -9.846 23.797 66.417 1.00 29.51 167 PRO A CA 1
ATOM 1233 C C . PRO A 1 167 ? -9.356 24.339 65.079 1.00 29.35 167 PRO A C 1
ATOM 1234 O O . PRO A 1 167 ? -8.435 23.780 64.486 1.00 29.49 167 PRO A O 1
ATOM 1238 N N . ILE A 1 168 ? -9.982 25.398 64.586 1.00 29.00 168 ILE A N 1
ATOM 1239 C CA . ILE A 1 168 ? -9.571 25.954 63.307 1.00 29.78 168 ILE A CA 1
ATOM 1240 C C . ILE A 1 168 ? -8.056 26.144 63.275 1.00 30.18 168 ILE A C 1
ATOM 1241 O O . ILE A 1 168 ? -7.397 25.807 62.288 1.00 30.32 168 ILE A O 1
ATOM 1246 N N . TRP A 1 169 ? -7.510 26.669 64.365 1.00 28.88 169 TRP A N 1
ATOM 1247 C CA . TRP A 1 169 ? -6.075 26.914 64.464 1.00 30.22 169 TRP A CA 1
ATOM 1248 C C . TRP A 1 169 ? -5.229 25.645 64.382 1.00 29.77 169 TRP A C 1
ATOM 1249 O O . TRP A 1 169 ? -4.022 25.719 64.164 1.00 30.83 169 TRP A O 1
ATOM 1260 N N . ALA A 1 170 ? -5.860 24.486 64.549 1.00 30.68 170 ALA A N 1
ATOM 1261 C CA . ALA A 1 170 ? -5.143 23.213 64.501 1.00 29.78 170 ALA A CA 1
ATOM 1262 C C . ALA A 1 170 ? -5.240 22.492 63.156 1.00 31.22 170 ALA A C 1
ATOM 1263 O O . ALA A 1 170 ? -4.538 21.503 62.927 1.00 32.15 170 ALA A O 1
ATOM 1265 N N . ILE A 1 171 ? -6.099 22.979 62.265 1.00 30.52 171 ILE A N 1
ATOM 1266 C CA . ILE A 1 171 ? -6.260 22.344 60.960 1.00 31.68 171 ILE A CA 1
ATOM 1267 C C . ILE A 1 171 ? -5.089 22.589 60.015 1.00 31.46 171 ILE A C 1
ATOM 1268 O O . ILE A 1 171 ? -4.796 23.727 59.658 1.00 29.47 171 ILE A O 1
ATOM 1273 N N . GLY A 1 172 ? -4.432 21.498 59.622 1.00 32.59 172 GLY A N 1
ATOM 1274 C CA . GLY A 1 172 ? -3.308 21.553 58.703 1.00 32.12 172 GLY A CA 1
ATOM 1275 C C . GLY A 1 172 ? -2.136 22.419 59.115 1.00 34.03 172 GLY A C 1
ATOM 1276 O O . GLY A 1 172 ? -1.254 22.698 58.300 1.00 33.33 172 GLY A O 1
ATOM 1277 N N . THR A 1 173 ? -2.114 22.832 60.379 1.00 34.58 173 THR A N 1
ATOM 1278 C CA . THR A 1 173 ? -1.051 23.689 60.890 1.00 36.70 173 THR A CA 1
ATOM 1279 C C . THR A 1 173 ? 0.094 22.916 61.536 1.00 38.50 173 THR A C 1
ATOM 1280 O O . THR A 1 173 ? 1.173 23.466 61.770 1.00 39.47 173 THR A O 1
ATOM 1284 N N . GLY A 1 174 ? -0.135 21.640 61.815 1.00 39.00 174 GLY A N 1
ATOM 1285 C CA . GLY A 1 174 ? 0.893 20.847 62.456 1.00 38.18 174 GLY A CA 1
ATOM 1286 C C . GLY A 1 174 ? 0.773 21.027 63.957 1.00 39.88 174 GLY A C 1
ATOM 1287 O O . GLY A 1 174 ? 1.394 20.310 64.740 1.00 41.11 174 GLY A O 1
ATOM 1288 N N . LYS A 1 175 ? -0.039 21.998 64.361 1.00 39.10 175 LYS A N 1
ATOM 1289 C CA . LYS A 1 175 ? -0.248 22.273 65.773 1.00 40.32 175 LYS A CA 1
ATOM 1290 C C . LYS A 1 175 ? -1.604 21.727 66.205 1.00 40.34 175 LYS A C 1
ATOM 1291 O O . LYS A 1 175 ? -2.627 22.396 66.065 1.00 42.10 175 LYS A O 1
ATOM 1293 N N . SER A 1 176 ? -1.609 20.506 66.726 1.00 38.56 176 SER A N 1
ATOM 1294 C CA . SER A 1 176 ? -2.846 19.888 67.174 1.00 38.50 176 SER A CA 1
ATOM 1295 C C . SER A 1 176 ? -3.079 20.176 68.649 1.00 38.58 176 SER A C 1
ATOM 1296 O O . SER A 1 176 ? -2.139 20.410 69.404 1.00 39.26 176 SER A O 1
ATOM 1299 N N . SER A 1 177 ? -4.340 20.161 69.055 1.00 37.67 177 SER A N 1
ATOM 1300 C CA . SER A 1 177 ? -4.681 20.405 70.442 1.00 38.72 177 SER A CA 1
ATOM 1301 C C . SER A 1 177 ? -4.134 19.246 71.273 1.00 39.69 177 SER A C 1
ATOM 1302 O O . SER A 1 177 ? -3.668 18.243 70.726 1.00 39.92 177 SER A O 1
ATOM 1305 N N . THR A 1 178 ? -4.174 19.392 72.593 1.00 38.90 178 THR A N 1
ATOM 1306 C CA . THR A 1 178 ? -3.698 18.335 73.474 1.00 36.54 178 THR A CA 1
ATOM 1307 C C . THR A 1 178 ? -4.871 17.388 73.685 1.00 35.85 178 THR A C 1
ATOM 1308 O O . THR A 1 178 ? -6.026 17.808 73.645 1.00 35.97 178 THR A O 1
ATOM 1312 N N . PRO A 1 179 ? -4.593 16.096 73.892 1.00 34.85 179 PRO A N 1
ATOM 1313 C CA . PRO A 1 179 ? -5.678 15.138 74.103 1.00 36.31 179 PRO A CA 1
ATOM 1314 C C . PRO A 1 179 ? -6.600 15.569 75.239 1.00 38.61 179 PRO A C 1
ATOM 1315 O O . PRO A 1 179 ? -7.824 15.492 75.121 1.00 38.30 179 PRO A O 1
ATOM 1319 N N . GLU A 1 180 ? -6.003 16.033 76.334 1.00 40.87 180 GLU A N 1
ATOM 1320 C CA . GLU A 1 180 ? -6.766 16.478 77.499 1.00 43.30 180 GLU A CA 1
ATOM 1321 C C . GLU A 1 180 ? -7.739 17.585 77.121 1.00 42.17 180 GLU A C 1
ATOM 1322 O O . GLU A 1 180 ? -8.940 17.487 77.376 1.00 41.02 180 GLU A O 1
ATOM 1328 N N . ASP A 1 181 ? -7.207 18.643 76.517 1.00 41.63 181 ASP A N 1
ATOM 1329 C CA . ASP A 1 181 ? -8.018 19.777 76.105 1.00 41.40 181 ASP A CA 1
ATOM 1330 C C . ASP A 1 181 ? -9.124 19.352 75.137 1.00 40.95 181 ASP A C 1
ATOM 1331 O O . ASP A 1 181 ? -10.292 19.697 75.323 1.00 41.11 181 ASP A O 1
ATOM 1336 N N . ALA A 1 182 ? -8.752 18.600 74.107 1.00 38.85 182 ALA A N 1
ATOM 1337 C CA . ALA A 1 182 ? -9.716 18.128 73.122 1.00 37.86 182 ALA A CA 1
ATOM 1338 C C . ALA A 1 182 ? -10.792 17.292 73.811 1.00 37.37 182 ALA A C 1
ATOM 1339 O O . ALA A 1 182 ? -11.966 17.319 73.427 1.00 36.29 182 ALA A O 1
ATOM 1341 N N . ASN A 1 183 ? -10.387 16.547 74.834 1.00 36.51 183 ASN A N 1
ATOM 1342 C CA . ASN A 1 183 ? -11.327 15.721 75.576 1.00 36.03 183 ASN A CA 1
ATOM 1343 C C . ASN A 1 183 ? -12.307 16.621 76.320 1.00 35.31 183 ASN A C 1
ATOM 1344 O O . ASN A 1 183 ? -13.478 16.286 76.466 1.00 34.46 183 ASN A O 1
ATOM 1349 N N . SER A 1 184 ? -11.821 17.769 76.786 1.00 35.81 184 SER A N 1
ATOM 1350 C CA . SER A 1 184 ? -12.664 18.717 77.508 1.00 36.25 184 SER A CA 1
ATOM 1351 C C . SER A 1 184 ? -13.714 19.285 76.571 1.00 34.71 184 SER A C 1
ATOM 1352 O O . SER A 1 184 ? -14.904 19.286 76.883 1.00 34.87 184 SER A O 1
ATOM 1355 N N . VAL A 1 185 ? -13.258 19.772 75.422 1.00 33.66 185 VAL A N 1
ATOM 1356 C CA . VAL A 1 185 ? -14.151 20.346 74.429 1.00 33.70 185 VAL A CA 1
ATOM 1357 C C . VAL A 1 185 ? -15.158 19.307 73.955 1.00 33.50 185 VAL A C 1
ATOM 1358 O O . VAL A 1 185 ? -16.354 19.588 73.865 1.00 32.44 185 VAL A O 1
ATOM 1362 N N . CYS A 1 186 ? -14.676 18.105 73.656 1.00 32.47 186 CYS A N 1
ATOM 1363 C CA . CYS A 1 186 ? -15.571 17.050 73.200 1.00 34.67 186 CYS A CA 1
ATOM 1364 C C . CYS A 1 186 ? -16.525 16.671 74.314 1.00 34.48 186 CYS A C 1
ATOM 1365 O O . CYS A 1 186 ? -17.694 16.366 74.066 1.00 35.73 186 CYS A O 1
ATOM 1368 N N . GLY A 1 187 ? -16.017 16.693 75.544 1.00 35.11 187 GLY A N 1
ATOM 1369 C CA . GLY A 1 187 ? -16.840 16.367 76.691 1.00 34.53 187 GLY A CA 1
ATOM 1370 C C . GLY A 1 187 ? -17.964 17.376 76.789 1.00 34.19 187 GLY A C 1
ATOM 1371 O O . GLY A 1 187 ? -19.118 17.018 77.019 1.00 34.27 187 GLY A O 1
ATOM 1372 N N . HIS A 1 188 ? -17.625 18.646 76.601 1.00 35.24 188 HIS A N 1
ATOM 1373 C CA . HIS A 1 188 ? -18.617 19.705 76.658 1.00 36.51 188 HIS A CA 1
ATOM 1374 C C . HIS A 1 188 ? -19.679 19.471 75.588 1.00 37.34 188 HIS A C 1
ATOM 1375 O O . HIS A 1 188 ? -20.882 19.566 75.859 1.00 38.31 188 HIS A O 1
ATOM 1382 N N . ILE A 1 189 ? -19.230 19.159 74.375 1.00 36.12 189 ILE A N 1
ATOM 1383 C CA . ILE A 1 189 ? -20.139 18.904 73.265 1.00 34.14 189 ILE A CA 1
ATOM 1384 C C . ILE A 1 189 ? -21.115 17.808 73.645 1.00 34.26 189 ILE A C 1
ATOM 1385 O O . ILE A 1 189 ? -22.329 17.987 73.552 1.00 34.77 189 ILE A O 1
ATOM 1390 N N . ARG A 1 190 ? -20.579 16.676 74.086 1.00 33.85 190 ARG A N 1
ATOM 1391 C CA . ARG A 1 190 ? -21.411 15.545 74.472 1.00 34.97 190 ARG A CA 1
ATOM 1392 C C . ARG A 1 190 ? -22.437 15.963 75.520 1.00 36.43 190 ARG A C 1
ATOM 1393 O O . ARG A 1 190 ? -23.569 15.477 75.523 1.00 36.85 190 ARG A O 1
ATOM 1401 N N . SER A 1 191 ? -22.037 16.864 76.413 1.00 38.37 191 SER A N 1
ATOM 1402 C CA . SER A 1 191 ? -22.934 17.346 77.457 1.00 39.98 191 SER A CA 1
ATOM 1403 C C . SER A 1 191 ? -24.073 18.117 76.813 1.00 39.32 191 SER A C 1
ATOM 1404 O O . SER A 1 191 ? -25.236 17.943 77.176 1.00 39.61 191 SER A O 1
ATOM 1407 N N . VAL A 1 192 ? -23.721 18.970 75.854 1.00 39.25 192 VAL A N 1
ATOM 1408 C CA . VAL A 1 192 ? -24.695 19.774 75.121 1.00 37.28 192 VAL A CA 1
ATOM 1409 C C . VAL A 1 192 ? -25.684 18.848 74.422 1.00 36.97 192 VAL A C 1
ATOM 1410 O O . VAL A 1 192 ? -26.891 19.090 74.420 1.00 37.52 192 VAL A O 1
ATOM 1414 N N . VAL A 1 193 ? -25.163 17.781 73.829 1.00 36.41 193 VAL A N 1
ATOM 1415 C CA . VAL A 1 193 ? -26.008 16.819 73.143 1.00 37.49 193 VAL A CA 1
ATOM 1416 C C . VAL A 1 193 ? -26.940 16.185 74.162 1.00 39.12 193 VAL A C 1
ATOM 1417 O O . VAL A 1 193 ? -28.085 15.855 73.853 1.00 40.09 193 VAL A O 1
ATOM 1421 N N . SER A 1 194 ? -26.444 16.027 75.383 1.00 40.36 194 SER A N 1
ATOM 1422 C CA . SER A 1 194 ? -27.229 15.428 76.453 1.00 44.07 194 SER A CA 1
ATOM 1423 C C . SER A 1 194 ? -28.332 16.380 76.915 1.00 43.89 194 SER A C 1
ATOM 1424 O O . SER A 1 194 ? -29.499 15.997 77.010 1.00 43.01 194 SER A O 1
ATOM 1427 N N . ARG A 1 195 ? -27.952 17.624 77.193 1.00 45.18 195 ARG A N 1
ATOM 1428 C CA . ARG A 1 195 ? -28.904 18.631 77.645 1.00 46.07 195 ARG A CA 1
ATOM 1429 C C . ARG A 1 195 ? -29.980 18.894 76.598 1.00 46.34 195 ARG A C 1
ATOM 1430 O O . ARG A 1 195 ? -31.035 19.437 76.917 1.00 48.26 195 ARG A O 1
ATOM 1432 N N . LEU A 1 196 ? -29.719 18.505 75.353 1.00 45.84 196 LEU A N 1
ATOM 1433 C CA . LEU A 1 196 ? -30.682 18.724 74.277 1.00 44.78 196 LEU A CA 1
ATOM 1434 C C . LEU A 1 196 ? -31.408 17.471 73.813 1.00 44.61 196 LEU A C 1
ATOM 1435 O O . LEU A 1 196 ? -32.578 17.534 73.440 1.00 45.35 196 LEU A O 1
ATOM 1440 N N . PHE A 1 197 ? -30.724 16.333 73.830 1.00 44.64 197 PHE A N 1
ATOM 1441 C CA . PHE A 1 197 ? -31.332 15.091 73.362 1.00 45.19 197 PHE A CA 1
ATOM 1442 C C . PHE A 1 197 ? -31.349 13.968 74.389 1.00 45.80 197 PHE A C 1
ATOM 1443 O O . PHE A 1 197 ? -31.683 12.828 74.064 1.00 45.64 197 PHE A O 1
ATOM 1451 N N . GLY A 1 198 ? -30.997 14.286 75.628 1.00 46.86 198 GLY A N 1
ATOM 1452 C CA . GLY A 1 198 ? -30.984 13.266 76.657 1.00 47.83 198 GLY A CA 1
ATOM 1453 C C . GLY A 1 198 ? -29.673 12.506 76.655 1.00 49.01 198 GLY A C 1
ATOM 1454 O O . GLY A 1 198 ? -28.939 12.537 75.668 1.00 48.34 198 GLY A O 1
ATOM 1455 N N . PRO A 1 199 ? -29.358 11.798 77.748 1.00 50.44 199 PRO A N 1
ATOM 1456 C CA . PRO A 1 199 ? -28.125 11.019 77.897 1.00 50.24 199 PRO A CA 1
ATOM 1457 C C . PRO A 1 199 ? -27.994 9.825 76.948 1.00 49.91 199 PRO A C 1
ATOM 1458 O O . PRO A 1 199 ? -26.890 9.489 76.519 1.00 52.16 199 PRO A O 1
ATOM 1462 N N . GLU A 1 200 ? -29.113 9.183 76.628 1.00 48.11 200 GLU A N 1
ATOM 1463 C CA . GLU A 1 200 ? -29.088 8.030 75.734 1.00 46.77 200 GLU A CA 1
ATOM 1464 C C . GLU A 1 200 ? -28.445 8.396 74.399 1.00 45.89 200 GLU A C 1
ATOM 1465 O O . GLU A 1 200 ? -27.706 7.604 73.816 1.00 44.69 200 GLU A O 1
ATOM 1467 N N . ALA A 1 201 ? -28.726 9.605 73.925 1.00 44.23 201 ALA A N 1
ATOM 1468 C CA . ALA A 1 201 ? -28.182 10.069 72.659 1.00 43.26 201 ALA A CA 1
ATOM 1469 C C . ALA A 1 201 ? -26.762 10.584 72.827 1.00 44.29 201 ALA A C 1
ATOM 1470 O O . ALA A 1 201 ? -25.918 10.387 71.955 1.00 44.14 201 ALA A O 1
ATOM 1472 N N . ALA A 1 202 ? -26.501 11.242 73.951 1.00 43.83 202 ALA A N 1
ATOM 1473 C CA . ALA A 1 202 ? -25.181 11.793 74.218 1.00 44.06 202 ALA A CA 1
ATOM 1474 C C . ALA A 1 202 ? -24.114 10.713 74.375 1.00 45.66 202 ALA A C 1
ATOM 1475 O O . ALA A 1 202 ? -22.945 10.941 74.066 1.00 46.31 202 ALA A O 1
ATOM 1477 N N . GLU A 1 203 ? -24.514 9.540 74.854 1.00 46.02 203 GLU A N 1
ATOM 1478 C CA . GLU A 1 203 ? -23.568 8.443 75.049 1.00 45.70 203 GLU A CA 1
ATOM 1479 C C . GLU A 1 203 ? -23.360 7.616 73.786 1.00 45.01 203 GLU A C 1
ATOM 1480 O O . GLU A 1 203 ? -22.387 6.862 73.681 1.00 46.30 203 GLU A O 1
ATOM 1483 N N . ALA A 1 204 ? -24.271 7.758 72.829 1.00 41.55 204 ALA A N 1
ATOM 1484 C CA . ALA A 1 204 ? -24.176 7.015 71.580 1.00 38.89 204 ALA A CA 1
ATOM 1485 C C . ALA A 1 204 ? -23.508 7.834 70.480 1.00 37.43 204 ALA A C 1
ATOM 1486 O O . ALA A 1 204 ? -22.725 7.305 69.685 1.00 36.03 204 ALA A O 1
ATOM 1488 N N . ILE A 1 205 ? -23.813 9.126 70.436 1.00 34.76 205 ILE A N 1
ATOM 1489 C CA . ILE A 1 205 ? -23.236 9.981 69.415 1.00 32.97 205 ILE A CA 1
ATOM 1490 C C . ILE A 1 205 ? -21.719 9.927 69.495 1.00 34.06 205 ILE A C 1
ATOM 1491 O O . ILE A 1 205 ? -21.133 9.958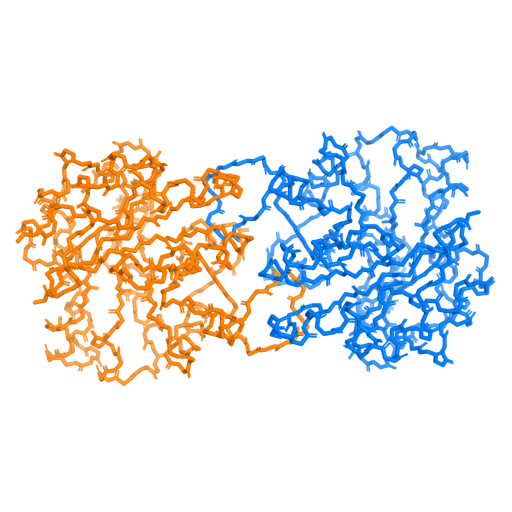 70.579 1.00 35.08 205 ILE A O 1
ATOM 1496 N N . ARG A 1 206 ? -21.082 9.837 68.336 1.00 32.45 206 ARG A N 1
ATOM 1497 C CA . ARG A 1 206 ? -19.637 9.779 68.290 1.00 32.38 206 ARG A CA 1
ATOM 1498 C C . ARG A 1 206 ? -19.057 11.145 67.956 1.00 31.71 206 ARG A C 1
ATOM 1499 O O . ARG A 1 206 ? -19.530 11.843 67.058 1.00 29.02 206 ARG A O 1
ATOM 1507 N N . ILE A 1 207 ? -18.043 11.525 68.723 1.00 30.47 207 ILE A N 1
ATOM 1508 C CA . ILE A 1 207 ? -17.380 12.803 68.562 1.00 31.19 207 ILE A CA 1
ATOM 1509 C C . ILE A 1 207 ? -15.913 12.572 68.219 1.00 31.76 207 ILE A C 1
ATOM 1510 O O . ILE A 1 207 ? -15.185 11.914 68.966 1.00 32.47 207 ILE A O 1
ATOM 1515 N N . GLN A 1 208 ? -15.488 13.108 67.080 1.00 29.57 208 GLN A N 1
ATOM 1516 C CA . GLN A 1 208 ? -14.110 12.956 66.644 1.00 27.12 208 GLN A CA 1
ATOM 1517 C C . GLN A 1 208 ? -13.345 14.227 66.924 1.00 26.69 208 GLN A C 1
ATOM 1518 O O . GLN A 1 208 ? -13.928 15.299 67.113 1.00 25.39 208 GLN A O 1
ATOM 1524 N N . TYR A 1 209 ? -12.028 14.094 66.945 1.00 25.39 209 TYR A N 1
ATOM 1525 C CA . TYR A 1 209 ? -11.172 15.244 67.108 1.00 24.92 209 TYR A CA 1
ATOM 1526 C C . TYR A 1 209 ? -10.570 15.420 65.724 1.00 24.66 209 TYR A C 1
ATOM 1527 O O . TYR A 1 209 ? -10.324 14.441 65.015 1.00 25.29 209 TYR A O 1
ATOM 1536 N N . GLY A 1 210 ? -10.339 16.661 65.330 1.00 24.53 210 GLY A N 1
ATOM 1537 C CA . GLY A 1 210 ? -9.761 16.904 64.029 1.00 25.14 210 GLY A CA 1
ATOM 1538 C C . GLY A 1 210 ? -8.803 18.067 64.088 1.00 25.33 210 GLY A C 1
ATOM 1539 O O . GLY A 1 210 ? -9.033 19.030 64.814 1.00 26.73 210 GLY A O 1
ATOM 1540 N N . GLY A 1 211 ? -7.728 17.980 63.318 1.00 25.84 211 GLY A N 1
ATOM 1541 C CA . GLY A 1 211 ? -6.750 19.043 63.303 1.00 26.05 211 GLY A CA 1
ATOM 1542 C C . GLY A 1 211 ? -5.377 18.502 63.617 1.00 27.84 211 GLY A C 1
ATOM 1543 O O . GLY A 1 211 ? -5.054 18.218 64.774 1.00 26.33 211 GLY A O 1
ATOM 1544 N N . SER A 1 212 ? -4.580 18.333 62.568 1.00 29.21 212 SER A N 1
ATOM 1545 C CA . SER A 1 212 ? -3.215 17.846 62.691 1.00 29.78 212 SER A CA 1
ATOM 1546 C C . SER A 1 212 ? -3.094 16.472 63.323 1.00 29.91 212 SER A C 1
ATOM 1547 O O . SER A 1 212 ? -2.068 16.154 63.921 1.00 32.18 212 SER A O 1
ATOM 1550 N N . VAL A 1 213 ? -4.133 15.656 63.208 1.00 29.45 213 VAL A N 1
ATOM 1551 C CA . VAL A 1 213 ? -4.052 14.310 63.758 1.00 28.71 213 VAL A CA 1
ATOM 1552 C C . VAL A 1 213 ? -3.085 13.516 62.882 1.00 30.12 213 VAL A C 1
ATOM 1553 O O . VAL A 1 213 ? -3.145 13.580 61.652 1.00 29.42 213 VAL A O 1
ATOM 1557 N N . LYS A 1 214 ? -2.184 12.784 63.524 1.00 31.55 214 LYS A N 1
ATOM 1558 C CA . LYS A 1 214 ? -1.193 11.987 62.814 1.00 33.00 214 LYS A CA 1
ATOM 1559 C C . LYS A 1 214 ? -1.171 10.557 63.333 1.00 31.85 214 LYS A C 1
ATOM 1560 O O . LYS A 1 214 ? -1.716 10.258 64.394 1.00 30.05 214 LYS A O 1
ATOM 1566 N N . PRO A 1 215 ? -0.541 9.648 62.578 1.00 33.23 215 PRO A N 1
ATOM 1567 C CA . PRO A 1 215 ? -0.474 8.256 63.023 1.00 33.87 215 PRO A CA 1
ATOM 1568 C C . PRO A 1 215 ? 0.214 8.176 64.386 1.00 34.20 215 PRO A C 1
ATOM 1569 O O . PRO A 1 215 ? -0.099 7.309 65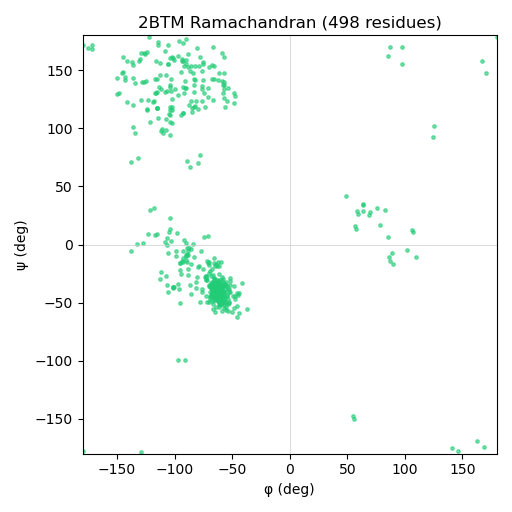.198 1.00 34.52 215 PRO A O 1
ATOM 1573 N N . ASP A 1 216 ? 1.142 9.096 64.634 1.00 36.08 216 ASP A N 1
ATOM 1574 C CA . ASP A 1 216 ? 1.885 9.107 65.888 1.00 38.29 216 ASP A CA 1
ATOM 1575 C C . ASP A 1 216 ? 1.207 9.801 67.069 1.00 37.61 216 ASP A C 1
ATOM 1576 O O . ASP A 1 216 ? 1.778 9.866 68.157 1.00 39.32 216 ASP A O 1
ATOM 1581 N N . ASN A 1 217 ? 0.000 10.320 66.873 1.00 36.13 217 ASN A N 1
ATOM 1582 C CA . ASN A 1 217 ? -0.701 10.957 67.984 1.00 34.78 217 ASN A CA 1
ATOM 1583 C C . ASN A 1 217 ? -2.180 10.590 68.037 1.00 33.49 217 ASN A C 1
ATOM 1584 O O . ASN A 1 217 ? -2.877 10.953 68.982 1.00 32.00 217 ASN A O 1
ATOM 1589 N N . ILE A 1 218 ? -2.657 9.862 67.031 1.00 33.22 218 ILE A N 1
ATOM 1590 C CA . ILE A 1 218 ? -4.064 9.486 66.996 1.00 33.47 218 ILE A CA 1
ATOM 1591 C C . ILE A 1 218 ? -4.479 8.646 68.200 1.00 34.61 218 ILE A C 1
ATOM 1592 O O . ILE A 1 218 ? -5.564 8.839 68.753 1.00 34.78 218 ILE A O 1
ATOM 1597 N N . ARG A 1 219 ? -3.615 7.722 68.613 1.00 35.19 219 ARG A N 1
ATOM 1598 C CA . ARG A 1 219 ? -3.921 6.861 69.751 1.00 35.75 219 ARG A CA 1
ATOM 1599 C C . ARG A 1 219 ? -4.144 7.673 71.024 1.00 35.50 219 ARG A C 1
ATOM 1600 O O . ARG A 1 219 ? -4.981 7.320 71.857 1.00 35.16 219 ARG A O 1
ATOM 1602 N N . ASP A 1 220 ? -3.400 8.765 71.170 1.00 35.95 220 ASP A N 1
ATOM 1603 C CA . ASP A 1 220 ? -3.531 9.616 72.347 1.00 36.70 220 ASP A CA 1
ATOM 1604 C C . ASP A 1 220 ? -4.888 10.293 72.391 1.00 36.36 220 ASP A C 1
ATOM 1605 O O . ASP A 1 220 ? -5.376 10.647 73.462 1.00 37.17 220 ASP A O 1
ATOM 1610 N N . PHE A 1 221 ? -5.495 10.480 71.224 1.00 35.48 221 PHE A N 1
ATOM 1611 C CA . PHE A 1 221 ? -6.807 11.109 71.151 1.00 33.67 221 PHE A CA 1
ATOM 1612 C C . PHE A 1 221 ? -7.898 10.069 71.355 1.00 33.41 221 PHE A C 1
ATOM 1613 O O . PHE A 1 221 ? -8.865 10.310 72.073 1.00 34.37 221 PHE A O 1
ATOM 1621 N N . LEU A 1 222 ? -7.734 8.907 70.730 1.00 34.30 222 LEU A N 1
ATOM 1622 C CA . LEU A 1 222 ? -8.715 7.836 70.855 1.00 35.59 222 LEU A CA 1
ATOM 1623 C C . LEU A 1 222 ? -8.782 7.331 72.284 1.00 37.10 222 LEU A C 1
ATOM 1624 O O . LEU A 1 222 ? -9.827 6.866 72.734 1.00 37.46 222 LEU A O 1
ATOM 1629 N N . ALA A 1 223 ? -7.660 7.421 72.995 1.00 38.24 223 ALA A N 1
ATOM 1630 C CA . ALA A 1 223 ? -7.598 6.974 74.380 1.00 38.06 223 ALA A CA 1
ATOM 1631 C C . ALA A 1 223 ? -8.564 7.781 75.241 1.00 38.87 223 ALA A C 1
ATOM 1632 O O . ALA A 1 223 ? -9.172 7.248 76.166 1.00 40.59 223 ALA A O 1
ATOM 1634 N N . GLN A 1 224 ? -8.706 9.066 74.936 1.00 39.18 224 GLN A N 1
ATOM 1635 C CA . GLN A 1 224 ? -9.614 9.917 75.692 1.00 39.80 224 GLN A CA 1
ATOM 1636 C C . GLN A 1 224 ? -11.019 9.335 75.657 1.00 40.18 224 GLN A C 1
ATOM 1637 O O . GLN A 1 224 ? -11.471 8.839 74.623 1.00 42.90 224 GLN A O 1
ATOM 1643 N N . GLN A 1 225 ? -11.706 9.402 76.792 1.00 39.00 225 GLN A N 1
ATOM 1644 C CA . GLN A 1 225 ? -13.055 8.869 76.919 1.00 38.68 225 GLN A CA 1
ATOM 1645 C C . GLN A 1 225 ? -14.100 9.584 76.064 1.00 38.39 225 GLN A C 1
ATOM 1646 O O . GLN A 1 225 ? -15.058 8.969 75.597 1.00 38.09 225 GLN A O 1
ATOM 1648 N N . GLN A 1 226 ? -13.916 10.881 75.856 1.00 37.88 226 GLN A N 1
ATOM 1649 C CA . GLN A 1 226 ? -14.872 11.659 75.077 1.00 38.08 226 GLN A CA 1
ATOM 1650 C C . GLN A 1 226 ? -14.607 11.692 73.571 1.00 37.02 226 GLN A C 1
ATOM 1651 O O . GLN A 1 226 ? -15.437 12.181 72.806 1.00 36.06 226 GLN A O 1
ATOM 1657 N N . ILE A 1 227 ? -13.459 11.172 73.149 1.00 34.79 227 ILE A N 1
ATOM 1658 C CA . ILE A 1 227 ? -13.093 11.172 71.735 1.00 34.00 227 ILE A CA 1
ATOM 1659 C C . ILE A 1 227 ? -13.264 9.788 71.114 1.00 33.78 227 ILE A C 1
ATOM 1660 O O . ILE A 1 227 ? -12.528 8.853 71.429 1.00 36.10 227 ILE A O 1
ATOM 1665 N N . ASP A 1 228 ? -14.238 9.674 70.217 1.00 33.36 228 ASP A N 1
ATOM 1666 C CA . ASP A 1 228 ? -14.562 8.407 69.571 1.00 32.27 228 ASP A CA 1
ATOM 1667 C C . ASP A 1 228 ? -13.964 8.192 68.190 1.00 32.66 228 ASP A C 1
ATOM 1668 O O . ASP A 1 228 ? -14.329 7.246 67.491 1.00 35.06 228 ASP A O 1
ATOM 1673 N N . GLY A 1 229 ? -13.054 9.064 67.787 1.00 29.88 229 GLY A N 1
ATOM 1674 C CA . GLY A 1 229 ? -12.454 8.908 66.482 1.00 26.45 229 GLY A CA 1
ATOM 1675 C C . GLY A 1 229 ? -11.787 10.185 66.044 1.00 26.41 229 GLY A C 1
ATOM 1676 O O . GLY A 1 229 ? -11.640 11.119 66.834 1.00 26.60 229 GLY A O 1
ATOM 1677 N N . ALA A 1 230 ? -11.390 10.236 64.780 1.00 24.39 230 ALA A N 1
ATOM 1678 C CA . ALA A 1 230 ? -10.727 11.420 64.269 1.00 23.67 230 ALA A CA 1
ATOM 1679 C C . ALA A 1 230 ? -11.068 11.725 62.820 1.00 23.06 230 ALA A C 1
ATOM 1680 O O . ALA A 1 230 ? -11.341 10.826 62.021 1.00 24.16 230 ALA A O 1
ATOM 1682 N N . LEU A 1 231 ? -11.076 13.014 62.505 1.00 21.83 231 LEU A N 1
ATOM 1683 C CA . LEU A 1 231 ? -11.317 13.481 61.154 1.00 20.76 231 LEU A CA 1
ATOM 1684 C C . LEU A 1 231 ? -9.898 13.864 60.753 1.00 21.74 231 LEU A C 1
ATOM 1685 O O . LEU A 1 231 ? -9.323 14.800 61.313 1.00 19.45 231 LEU A O 1
ATOM 1690 N N . VAL A 1 232 ? -9.318 13.132 59.806 1.00 22.37 232 VAL A N 1
ATOM 1691 C CA . VAL A 1 232 ? -7.941 13.402 59.407 1.00 21.58 232 VAL A CA 1
ATOM 1692 C C . VAL A 1 232 ? -7.786 13.968 57.997 1.00 22.36 232 VAL A C 1
ATOM 1693 O O . VAL A 1 232 ? -8.381 13.471 57.037 1.00 24.16 232 VAL A O 1
ATOM 1697 N N . GLY A 1 233 ? -6.975 15.015 57.884 1.00 21.33 233 GLY A N 1
ATOM 1698 C CA . GLY A 1 233 ? -6.747 15.640 56.597 1.00 19.41 233 GLY A CA 1
ATOM 1699 C C . GLY A 1 233 ? -5.484 15.162 55.901 1.00 20.41 233 GLY A C 1
ATOM 1700 O O . GLY A 1 233 ? -5.470 14.093 55.281 1.00 19.25 233 GLY A O 1
ATOM 1701 N N . GLY A 1 234 ? -4.420 15.956 56.012 1.00 18.90 234 GLY A N 1
ATOM 1702 C CA . GLY A 1 234 ? -3.158 15.625 55.370 1.00 16.08 234 GLY A CA 1
ATOM 1703 C C . GLY A 1 234 ? -2.675 14.196 55.520 1.00 19.36 234 GLY A C 1
ATOM 1704 O O . GLY A 1 234 ? -2.184 13.596 54.560 1.00 20.47 234 GLY A O 1
ATOM 1705 N N . ALA A 1 235 ? -2.808 13.643 56.722 1.00 20.22 235 ALA A N 1
ATOM 1706 C CA . ALA A 1 235 ? -2.358 12.281 56.993 1.00 22.35 235 ALA A CA 1
ATOM 1707 C C . ALA A 1 235 ? -3.272 11.201 56.406 1.00 23.85 235 ALA A C 1
ATOM 1708 O O . ALA A 1 235 ? -3.072 10.011 56.656 1.00 26.98 235 ALA A O 1
ATOM 1710 N N . SER A 1 236 ? -4.271 11.597 55.629 1.00 21.73 236 SER A N 1
ATOM 1711 C CA . SER A 1 236 ? -5.169 10.606 55.058 1.00 20.95 236 SER A CA 1
ATOM 1712 C C . SER A 1 236 ? -4.899 10.415 53.575 1.00 21.24 236 SER A C 1
ATOM 1713 O O . SER A 1 236 ? -5.453 9.519 52.951 1.00 24.03 236 SER A O 1
ATOM 1716 N N . LEU A 1 237 ? -4.034 11.251 53.015 1.00 21.27 237 LEU A N 1
ATOM 1717 C CA . LEU A 1 237 ? -3.728 11.180 51.592 1.00 23.75 237 LEU A CA 1
ATOM 1718 C C . LEU A 1 237 ? -2.922 9.948 51.172 1.00 25.94 237 LEU A C 1
ATOM 1719 O O . LEU A 1 237 ? -3.121 9.420 50.082 1.00 27.63 237 LEU A O 1
ATOM 1724 N N . GLU A 1 238 ? -2.019 9.488 52.032 1.00 27.06 238 GLU A N 1
ATOM 1725 C CA . GLU A 1 238 ? -1.209 8.314 51.718 1.00 29.89 238 GLU A CA 1
ATOM 1726 C C . GLU A 1 238 ? -1.911 7.044 52.207 1.00 27.00 238 GLU A C 1
ATOM 1727 O O . GLU A 1 238 ? -2.424 7.000 53.327 1.00 25.79 238 GLU A O 1
ATOM 1733 N N . PRO A 1 239 ? -1.947 5.998 51.368 1.00 23.81 239 PRO A N 1
ATOM 1734 C CA . PRO A 1 239 ? -2.584 4.724 51.721 1.00 22.71 239 PRO A CA 1
ATOM 1735 C C . PRO A 1 239 ? -1.990 4.114 52.999 1.00 23.05 239 PRO A C 1
ATOM 1736 O O . PRO A 1 239 ? -2.715 3.705 53.902 1.00 20.78 239 PRO A O 1
ATOM 1740 N N . ALA A 1 240 ? -0.664 4.059 53.070 1.00 23.43 240 ALA A N 1
ATOM 1741 C CA . ALA A 1 240 ? 0.003 3.482 54.234 1.00 25.10 240 ALA A CA 1
ATOM 1742 C C . ALA A 1 240 ? -0.342 4.251 55.502 1.00 25.46 240 ALA A C 1
ATOM 1743 O O . ALA A 1 240 ? -0.618 3.659 56.545 1.00 26.48 240 ALA A O 1
ATOM 1745 N N . SER A 1 241 ? -0.324 5.573 55.414 1.00 25.76 241 SER A N 1
ATOM 1746 C CA . SER A 1 241 ? -0.644 6.407 56.565 1.00 24.76 241 SER A CA 1
ATOM 1747 C C . SER A 1 241 ? -2.105 6.219 56.972 1.00 23.20 241 SER A C 1
ATOM 1748 O O . SER A 1 241 ? -2.422 6.083 58.155 1.00 21.24 241 SER A O 1
ATOM 1751 N N . PHE A 1 242 ? -2.994 6.197 55.985 1.00 22.30 242 PHE A N 1
ATOM 1752 C CA . PHE A 1 242 ? -4.411 6.022 56.267 1.00 22.84 242 PHE A CA 1
ATOM 1753 C C . PHE A 1 242 ? -4.670 4.709 56.999 1.00 22.79 242 PHE A C 1
ATOM 1754 O O . PHE A 1 242 ? -5.497 4.653 57.906 1.00 18.97 242 PHE A O 1
ATOM 1762 N N . LEU A 1 243 ? -3.968 3.651 56.602 1.00 22.89 243 LEU A N 1
ATOM 1763 C CA . LEU A 1 243 ? -4.158 2.358 57.243 1.00 23.87 243 LEU A CA 1
ATOM 1764 C C . LEU A 1 243 ? -3.738 2.368 58.707 1.00 24.92 243 LEU A C 1
ATOM 1765 O O . LEU A 1 243 ? -4.366 1.708 59.536 1.00 24.63 243 LEU A O 1
ATOM 1770 N N . GLN A 1 244 ? -2.689 3.123 59.031 1.00 24.79 244 GLN A N 1
ATOM 1771 C CA . GLN A 1 244 ? -2.217 3.213 60.409 1.00 26.87 244 GLN A CA 1
ATOM 1772 C C . GLN A 1 244 ? -3.246 3.921 61.279 1.00 26.69 244 GLN A C 1
ATOM 1773 O O . GLN A 1 244 ? -3.472 3.541 62.431 1.00 26.86 244 GLN A O 1
ATOM 1779 N N . LEU A 1 245 ? -3.851 4.967 60.722 1.00 27.16 245 LEU A N 1
ATOM 1780 C CA . LEU A 1 245 ? -4.860 5.753 61.427 1.00 26.40 245 LEU A CA 1
ATOM 1781 C C . LEU A 1 245 ? -6.048 4.887 61.800 1.00 27.35 245 LEU A C 1
ATOM 1782 O O . LEU A 1 245 ? -6.520 4.907 62.934 1.00 28.41 245 LEU A O 1
ATOM 1787 N N . VAL A 1 246 ? -6.527 4.126 60.828 1.00 26.78 246 VAL A N 1
ATOM 1788 C CA . VAL A 1 246 ? -7.676 3.271 61.037 1.00 30.53 246 VAL A CA 1
ATOM 1789 C C . VAL A 1 246 ? -7.343 2.070 61.903 1.00 31.22 246 VAL A C 1
ATOM 1790 O O . VAL A 1 246 ? -8.214 1.527 62.584 1.00 30.76 246 VAL A O 1
ATOM 1794 N N . GLU A 1 247 ? -6.081 1.658 61.879 1.00 34.52 247 GLU A N 1
ATOM 1795 C CA . GLU A 1 247 ? -5.649 0.519 62.674 1.00 36.08 247 GLU A CA 1
ATOM 1796 C C . GLU A 1 247 ? -5.706 0.901 64.148 1.00 35.76 247 GLU A C 1
ATOM 1797 O O . GLU A 1 247 ? -5.998 0.072 65.007 1.00 34.19 247 GLU A O 1
ATOM 1803 N N . ALA A 1 248 ? -5.433 2.169 64.434 1.00 35.55 248 ALA A N 1
ATOM 1804 C CA . ALA A 1 248 ? -5.465 2.660 65.805 1.00 37.52 248 ALA A CA 1
ATOM 1805 C C . ALA A 1 248 ? -6.879 2.548 66.377 1.00 39.79 248 ALA A C 1
ATOM 1806 O O . ALA A 1 248 ? -7.073 2.574 67.592 1.00 38.85 248 ALA A O 1
ATOM 1808 N N . GLY A 1 249 ? -7.864 2.417 65.495 1.00 41.13 249 GLY A N 1
ATOM 1809 C CA . GLY A 1 249 ? -9.240 2.306 65.939 1.00 45.57 249 GLY A CA 1
ATOM 1810 C C . GLY A 1 249 ? -9.531 1.022 66.693 1.00 49.15 249 GLY A C 1
ATOM 1811 O O . GLY A 1 249 ? -10.373 1.007 67.590 1.00 49.90 249 GLY A O 1
ATOM 1812 N N . ARG A 1 250 ? -8.845 -0.058 66.329 1.00 51.55 250 ARG A N 1
ATOM 1813 C CA . ARG A 1 250 ? -9.044 -1.346 66.989 1.00 54.13 250 ARG A CA 1
ATOM 1814 C C . ARG A 1 250 ? -8.689 -1.278 68.478 1.00 55.35 250 ARG A C 1
ATOM 1815 O O . ARG A 1 250 ? -9.354 -1.896 69.311 1.00 56.64 250 ARG A O 1
ATOM 1823 N N . HIS A 1 251 ? -7.644 -0.523 68.808 1.00 55.53 251 HIS A N 1
ATOM 1824 N N . ARG B 1 1 ? -16.744 33.697 13.709 1.00 29.14 1 ARG B N 1
ATOM 1825 C CA . ARG B 1 1 ? -16.802 33.133 15.057 1.00 30.04 1 ARG B CA 1
ATOM 1826 C C . ARG B 1 1 ? -17.710 31.912 15.139 1.00 28.52 1 ARG B C 1
ATOM 1827 O O . ARG B 1 1 ? -18.906 32.003 14.869 1.00 27.34 1 ARG B O 1
ATOM 1835 N N . LYS B 1 2 ? -17.144 30.770 15.521 1.00 27.61 2 LYS B N 1
ATOM 1836 C CA . LYS B 1 2 ? -17.941 29.553 15.628 1.00 26.78 2 LYS B CA 1
ATOM 1837 C C . LYS B 1 2 ? -18.890 29.622 16.811 1.00 26.45 2 LYS B C 1
ATOM 1838 O O . LYS B 1 2 ? -18.483 29.888 17.938 1.00 27.64 2 LYS B O 1
ATOM 1844 N N . PRO B 1 3 ? -20.181 29.385 16.573 1.00 26.55 3 PRO B N 1
ATOM 1845 C CA . PRO B 1 3 ? -21.092 29.447 17.712 1.00 24.14 3 PRO B CA 1
ATOM 1846 C C . PRO B 1 3 ? -20.814 28.349 18.733 1.00 22.75 3 PRO B C 1
ATOM 1847 O O . PRO B 1 3 ? -20.271 27.289 18.401 1.00 20.58 3 PRO B O 1
ATOM 1851 N N . ILE B 1 4 ? -21.172 28.630 19.982 1.00 20.36 4 ILE B N 1
ATOM 1852 C CA . ILE B 1 4 ? -21.006 27.688 21.075 1.00 18.91 4 ILE B CA 1
ATOM 1853 C C . ILE B 1 4 ? -22.277 27.699 21.920 1.00 19.06 4 ILE B C 1
ATOM 1854 O O . ILE B 1 4 ? -22.680 28.728 22.461 1.00 20.72 4 ILE B O 1
ATOM 1859 N N . ILE B 1 5 ? -22.920 26.549 22.016 1.00 18.51 5 ILE B N 1
ATOM 1860 C CA . ILE B 1 5 ? -24.140 26.439 22.790 1.0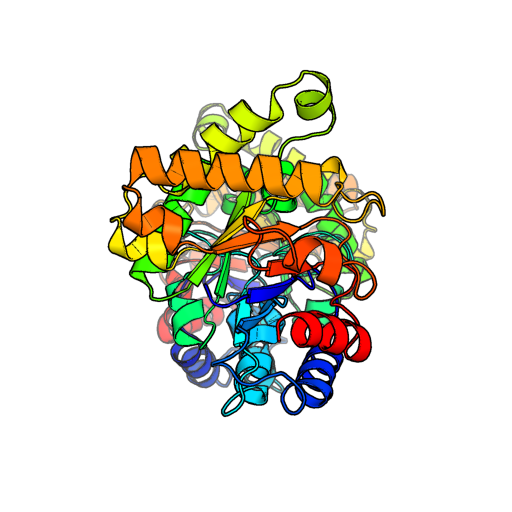0 20.11 5 ILE B CA 1
ATOM 1861 C C . ILE B 1 5 ? -23.847 25.506 23.952 1.00 20.42 5 ILE B C 1
ATOM 1862 O O . ILE B 1 5 ? -23.508 24.337 23.758 1.00 21.34 5 ILE B O 1
ATOM 1867 N N . ALA B 1 6 ? -23.951 26.038 25.164 1.00 19.02 6 ALA B N 1
ATOM 1868 C CA . ALA B 1 6 ? -23.667 25.250 26.350 1.00 19.55 6 ALA B CA 1
ATOM 1869 C C . ALA B 1 6 ? -24.893 25.002 27.210 1.00 18.00 6 ALA B C 1
ATOM 1870 O O . ALA B 1 6 ? -25.694 25.905 27.460 1.00 18.36 6 ALA B O 1
ATOM 1872 N N . GLY B 1 7 ? -25.025 23.761 27.658 1.00 17.52 7 GLY B N 1
ATOM 1873 C CA . GLY B 1 7 ? -26.135 23.391 28.513 1.00 17.03 7 GLY B CA 1
ATOM 1874 C C . GLY B 1 7 ? -25.643 23.300 29.944 1.00 18.13 7 GLY B C 1
ATOM 1875 O O . GLY B 1 7 ? -24.668 22.607 30.235 1.00 19.88 7 GLY B O 1
ATOM 1876 N N . ASN B 1 8 ? -26.301 24.027 30.834 1.00 19.14 8 ASN B N 1
ATOM 1877 C CA . ASN B 1 8 ? -25.945 24.032 32.246 1.00 18.10 8 ASN B CA 1
ATOM 1878 C C . ASN B 1 8 ? -27.065 23.329 32.989 1.00 18.46 8 ASN B C 1
ATOM 1879 O O . ASN B 1 8 ? -28.107 23.930 33.253 1.00 18.65 8 ASN B O 1
ATOM 1884 N N . TRP B 1 9 ? -26.850 22.056 33.313 1.00 18.38 9 TRP B N 1
ATOM 1885 C CA . TRP B 1 9 ? -27.842 21.258 34.024 1.00 19.30 9 TRP B CA 1
ATOM 1886 C C . TRP B 1 9 ? -28.008 21.690 35.473 1.00 20.55 9 TRP B C 1
ATOM 1887 O O . TRP B 1 9 ? -28.999 21.345 36.119 1.00 20.48 9 TRP B O 1
ATOM 1898 N N . LYS B 1 10 ? -27.033 22.437 35.980 1.00 20.84 10 LYS B N 1
ATOM 1899 C CA . LYS B 1 10 ? -27.055 22.880 37.368 1.00 19.50 10 LYS B CA 1
ATOM 1900 C C . LYS B 1 10 ? -27.174 21.637 38.232 1.00 19.12 10 LYS B C 1
ATOM 1901 O O . LYS B 1 10 ? -26.716 20.569 37.831 1.00 21.32 10 LYS B O 1
ATOM 1907 N N . MET B 1 11 ? -27.795 21.758 39.400 1.00 19.91 11 MET B N 1
ATOM 1908 C CA . MET B 1 11 ? -27.923 20.615 40.296 1.00 18.91 11 MET B CA 1
ATOM 1909 C C . MET B 1 11 ? -29.149 19.754 40.007 1.00 18.93 11 MET B C 1
ATOM 1910 O O . MET B 1 11 ? -30.065 19.663 40.827 1.00 16.61 11 MET B O 1
ATOM 1915 N N . ASN B 1 12 ? -29.141 19.108 38.844 1.00 18.02 12 ASN B N 1
ATOM 1916 C CA . ASN B 1 12 ? -30.241 18.248 38.424 1.00 20.98 12 ASN B CA 1
ATOM 1917 C C . ASN B 1 12 ? -29.739 16.948 37.819 1.00 23.74 12 ASN B C 1
ATOM 1918 O O . ASN B 1 12 ? -28.625 16.887 37.297 1.00 26.98 12 ASN B O 1
ATOM 1923 N N . GLY B 1 13 ? -30.576 15.914 37.888 1.00 26.15 13 GLY B N 1
ATOM 1924 C CA . GLY B 1 13 ? -30.241 14.630 37.306 1.00 23.95 13 GLY B CA 1
ATOM 1925 C C . GLY B 1 13 ? -29.685 13.574 38.234 1.00 26.75 13 GLY B C 1
ATOM 1926 O O . GLY B 1 13 ? -29.372 13.836 39.392 1.00 27.78 13 GLY B O 1
ATOM 1927 N N . THR B 1 14 ? -29.590 12.359 37.704 1.00 28.23 14 THR B N 1
ATOM 1928 C CA . THR B 1 14 ? -29.038 11.213 38.417 1.00 28.55 14 THR B CA 1
ATOM 1929 C C . THR B 1 14 ? -28.043 10.646 37.416 1.00 28.44 14 THR B C 1
ATOM 1930 O O . THR B 1 14 ? -28.171 10.888 36.215 1.00 28.27 14 THR B O 1
ATOM 1934 N N . LEU B 1 15 ? -27.062 9.895 37.895 1.00 27.37 15 LEU B N 1
ATOM 1935 C CA . LEU B 1 15 ? -26.059 9.332 37.008 1.00 27.53 15 LEU B CA 1
ATOM 1936 C C . LEU B 1 15 ? -26.691 8.650 35.797 1.00 27.69 15 LEU B C 1
ATOM 1937 O O . LEU B 1 15 ? -26.368 8.973 34.647 1.00 26.63 15 LEU B O 1
ATOM 1942 N N . ALA B 1 16 ? -27.600 7.715 36.053 1.00 27.86 16 ALA B N 1
ATOM 1943 C CA . ALA B 1 16 ? -28.262 6.983 34.980 1.00 27.63 16 ALA B CA 1
ATOM 1944 C C . ALA B 1 16 ? -28.902 7.909 33.948 1.00 27.76 16 ALA B C 1
ATOM 1945 O O . ALA B 1 16 ? -28.741 7.709 32.745 1.00 29.16 16 ALA B O 1
ATOM 1947 N N . GLU B 1 17 ? -29.626 8.920 34.413 1.00 28.31 17 GLU B N 1
ATOM 1948 C CA . GLU B 1 17 ? -30.275 9.855 33.496 1.00 30.24 17 GLU B CA 1
ATOM 1949 C C . GLU B 1 17 ? -29.237 10.648 32.713 1.00 29.58 17 GLU B C 1
ATOM 1950 O O . GLU B 1 17 ? -29.413 10.911 31.522 1.00 31.67 17 GLU B O 1
ATOM 1956 N N . ALA B 1 18 ? -28.155 11.025 33.386 1.00 27.34 18 ALA B N 1
ATOM 1957 C CA . ALA B 1 18 ? -27.096 11.794 32.748 1.00 27.39 18 ALA B CA 1
ATOM 1958 C C . ALA B 1 18 ? -26.461 10.986 31.616 1.00 27.44 18 ALA B C 1
ATOM 1959 O O . ALA B 1 18 ? -26.170 11.521 30.547 1.00 26.37 18 ALA B O 1
ATOM 1961 N N . VAL B 1 19 ? -26.254 9.694 31.851 1.00 28.11 19 VAL B N 1
ATOM 1962 C CA . VAL B 1 19 ? -25.658 8.837 30.834 1.00 28.55 19 VAL B CA 1
ATOM 1963 C C . VAL B 1 19 ? -26.611 8.667 29.651 1.00 28.56 19 VAL B C 1
ATOM 1964 O O . VAL B 1 19 ? -26.195 8.754 28.492 1.00 27.74 19 VAL B O 1
ATOM 1968 N N . GLN B 1 20 ? -27.886 8.425 29.946 1.00 28.13 20 GLN B N 1
ATOM 1969 C CA . GLN B 1 20 ? -28.885 8.259 28.894 1.00 29.43 20 GLN B CA 1
ATOM 1970 C C . GLN B 1 20 ? -28.929 9.495 28.014 1.00 29.01 20 GLN B C 1
ATOM 1971 O O . GLN B 1 20 ? -29.005 9.396 26.787 1.00 28.72 20 GLN B O 1
ATOM 1977 N N . PHE B 1 21 ? -28.875 10.661 28.651 1.00 25.91 21 PHE B N 1
ATOM 1978 C CA . PHE B 1 21 ? -28.909 11.929 27.935 1.00 23.84 21 PHE B CA 1
ATOM 1979 C C . PHE B 1 21 ? -27.796 11.994 26.897 1.00 23.74 21 PHE B C 1
ATOM 1980 O O . PHE B 1 21 ? -28.048 12.201 25.710 1.00 20.71 21 PHE B O 1
ATOM 1988 N N . VAL B 1 22 ? -26.561 11.818 27.350 1.00 25.14 22 VAL B N 1
ATOM 1989 C CA . VAL B 1 22 ? -25.421 11.862 26.453 1.00 27.01 22 VAL B CA 1
ATOM 1990 C C . VAL B 1 22 ? -25.583 10.787 25.394 1.00 29.93 22 VAL B C 1
ATOM 1991 O O . VAL B 1 22 ? -25.280 10.996 24.219 1.00 29.48 22 VAL B O 1
ATOM 1995 N N . GLU B 1 23 ? -26.077 9.634 25.827 1.00 32.75 23 GLU B N 1
ATOM 1996 C CA . GLU B 1 23 ? -26.283 8.500 24.941 1.00 34.51 23 GLU B CA 1
ATOM 1997 C C . GLU B 1 23 ? -27.254 8.831 23.810 1.00 33.91 23 GLU B C 1
ATOM 1998 O O . GLU B 1 23 ? -26.986 8.527 22.649 1.00 33.32 23 GLU B O 1
ATOM 2004 N N . ASP B 1 24 ? -28.374 9.464 24.147 1.00 34.55 24 ASP B N 1
ATOM 2005 C CA . ASP B 1 24 ? -29.376 9.824 23.146 1.00 35.70 24 ASP B CA 1
ATOM 2006 C C . ASP B 1 24 ? -28.980 11.012 22.283 1.00 35.50 24 ASP B C 1
ATOM 2007 O O . ASP B 1 24 ? -29.498 11.181 21.183 1.00 36.64 24 ASP B O 1
ATOM 2012 N N . VAL B 1 25 ? -28.053 11.824 22.776 1.00 36.11 25 VAL B N 1
ATOM 2013 C CA . VAL B 1 25 ? -27.649 13.030 22.069 1.00 36.21 25 VAL B CA 1
ATOM 2014 C C . VAL B 1 25 ? -26.299 13.037 21.363 1.00 35.35 25 VAL B C 1
ATOM 2015 O O . VAL B 1 25 ? -26.183 13.571 20.262 1.00 35.23 25 VAL B O 1
ATOM 2019 N N . LYS B 1 26 ? -25.285 12.458 21.993 1.00 35.34 26 LYS B N 1
ATOM 2020 C CA . LYS B 1 26 ? -23.933 12.464 21.437 1.00 35.91 26 LYS B CA 1
ATOM 2021 C C . LYS B 1 26 ? -23.806 12.220 19.934 1.00 36.91 26 LYS B C 1
ATOM 2022 O O . LYS B 1 26 ? -22.917 12.771 19.288 1.00 37.19 26 LYS B O 1
ATOM 2028 N N . GLY B 1 27 ? -24.695 11.406 19.376 1.00 38.28 27 GLY B N 1
ATOM 2029 C CA . GLY B 1 27 ? -24.618 11.111 17.958 1.00 39.41 27 GLY B CA 1
ATOM 2030 C C . GLY B 1 27 ? -25.346 12.047 17.012 1.00 40.51 27 GLY B C 1
ATOM 2031 O O . GLY B 1 27 ? -25.019 12.095 15.828 1.00 42.32 27 GLY B O 1
ATOM 2032 N N . HIS B 1 28 ? -26.326 12.790 17.515 1.00 40.76 28 HIS B N 1
ATOM 2033 C CA . HIS B 1 28 ? -27.089 13.702 16.672 1.00 41.83 28 HIS B CA 1
ATOM 2034 C C . HIS B 1 28 ? -26.710 15.164 16.850 1.00 40.35 28 HIS B C 1
ATOM 2035 O O . HIS B 1 28 ? -27.422 16.061 16.405 1.00 40.39 28 HIS B O 1
ATOM 2042 N N . VAL B 1 29 ? -25.586 15.407 17.502 1.00 38.68 29 VAL B N 1
ATOM 2043 C CA . VAL B 1 29 ? -25.146 16.770 17.721 1.00 38.03 29 VAL B CA 1
ATOM 2044 C C . VAL B 1 29 ? -24.404 17.201 16.460 1.00 37.18 29 VAL B C 1
ATOM 2045 O O . VAL B 1 29 ? -23.776 16.381 15.795 1.00 37.93 29 VAL B O 1
ATOM 2049 N N . PRO B 1 30 ? -24.481 18.491 16.103 1.00 35.82 30 PRO B N 1
ATOM 2050 C CA . PRO B 1 30 ? -23.803 18.996 14.908 1.00 34.22 30 PRO B CA 1
ATOM 2051 C C . PRO B 1 30 ? -22.303 18.734 14.936 1.00 33.79 30 PRO B C 1
ATOM 2052 O O . PRO B 1 30 ? -21.734 18.460 15.988 1.00 34.55 30 PRO B O 1
ATOM 2056 N N . PRO B 1 31 ? -21.645 18.797 13.771 1.00 34.14 31 PRO B N 1
ATOM 2057 C CA . PRO B 1 31 ? -20.200 18.557 13.763 1.00 34.30 31 PRO B CA 1
ATOM 2058 C C . PRO B 1 31 ? -19.453 19.668 14.493 1.00 33.45 31 PRO B C 1
ATOM 2059 O O . PRO B 1 31 ? -19.821 20.838 14.411 1.00 32.82 31 PRO B O 1
ATOM 2063 N N . ALA B 1 32 ? -18.406 19.279 15.210 1.00 33.98 32 ALA B N 1
ATOM 2064 C CA . ALA B 1 32 ? -17.592 20.198 15.989 1.00 34.74 32 ALA B CA 1
ATOM 2065 C C . ALA B 1 32 ? -17.145 21.451 15.244 1.00 36.25 32 ALA B C 1
ATOM 2066 O O . ALA B 1 32 ? -17.061 22.532 15.832 1.00 35.64 32 ALA B O 1
ATOM 2068 N N . ASP B 1 33 ? -16.853 21.309 13.955 1.00 38.42 33 ASP B N 1
ATOM 2069 C CA . ASP B 1 33 ? -16.391 22.437 13.150 1.00 40.05 33 ASP B CA 1
ATOM 2070 C C . ASP B 1 33 ? -17.482 23.463 12.869 1.00 38.91 33 ASP B C 1
ATOM 2071 O O . ASP B 1 33 ? -17.190 24.582 12.455 1.00 41.19 33 ASP B O 1
ATOM 2076 N N . GLU B 1 34 ? -18.735 23.087 13.086 1.00 37.08 34 GLU B N 1
ATOM 2077 C CA . GLU B 1 34 ? -19.837 24.004 12.839 1.00 37.85 34 GLU B CA 1
ATOM 2078 C C . GLU B 1 34 ? -20.364 24.628 14.123 1.00 38.23 34 GLU B C 1
ATOM 2079 O O . GLU B 1 34 ? -20.752 25.796 14.151 1.00 38.00 34 GLU B O 1
ATOM 2085 N N . VAL B 1 35 ? -20.375 23.845 15.192 1.00 35.97 35 VAL B N 1
ATOM 2086 C CA . VAL B 1 35 ? -20.893 24.327 16.456 1.00 33.36 35 VAL B CA 1
ATOM 2087 C C . VAL B 1 35 ? -20.194 23.664 17.624 1.00 31.49 35 VAL B C 1
ATOM 2088 O O . VAL B 1 35 ? -19.847 22.484 17.566 1.00 31.48 35 VAL B O 1
ATOM 2092 N N . ILE B 1 36 ? -19.979 24.426 18.686 1.00 27.86 36 ILE B N 1
ATOM 2093 C CA . ILE B 1 36 ? -19.374 23.859 19.878 1.00 24.60 36 ILE B CA 1
ATOM 2094 C C . ILE B 1 36 ? -20.570 23.467 20.743 1.00 22.90 36 ILE B C 1
ATOM 2095 O O . ILE B 1 36 ? -21.307 24.340 21.206 1.00 21.34 36 ILE B O 1
ATOM 2100 N N . SER B 1 37 ? -20.778 22.162 20.921 1.00 20.11 37 SER B N 1
ATOM 2101 C CA . SER B 1 37 ? -21.889 21.652 21.729 1.00 21.78 37 SER B CA 1
ATOM 2102 C C . SER B 1 37 ? -21.384 21.212 23.094 1.00 21.55 37 SER B C 1
ATOM 2103 O O . SER B 1 37 ? -20.609 20.263 23.202 1.00 22.68 37 SER B O 1
ATOM 2106 N N . VAL B 1 38 ? -21.848 21.885 24.140 1.00 21.34 38 VAL B N 1
ATOM 2107 C CA . VAL B 1 38 ? -21.381 21.581 25.483 1.00 20.45 38 VAL B CA 1
ATOM 2108 C C . VAL B 1 38 ? -22.445 21.281 26.526 1.00 20.06 38 VAL B C 1
ATOM 2109 O O . VAL B 1 38 ? -23.490 21.925 26.586 1.00 19.38 38 VAL B O 1
ATOM 2113 N N . VAL B 1 39 ? -22.148 20.298 27.363 1.00 19.30 39 VAL B N 1
ATOM 2114 C CA . VAL B 1 39 ? -23.038 19.920 28.437 1.00 19.40 39 VAL B CA 1
ATOM 2115 C C . VAL B 1 39 ? -22.253 20.007 29.741 1.00 19.45 39 VAL B C 1
ATOM 2116 O O . VAL B 1 39 ? -21.276 19.283 29.936 1.00 21.38 39 VAL B O 1
ATOM 2120 N N . CYS B 1 40 ? -22.672 20.913 30.618 1.00 17.93 40 CYS B N 1
ATOM 2121 C CA . CYS B 1 40 ? -22.021 21.094 31.906 1.00 18.22 40 CYS B CA 1
ATOM 2122 C C . CYS B 1 40 ? -22.871 20.421 32.967 1.00 20.03 40 CYS B C 1
ATOM 2123 O O . CYS B 1 40 ? -23.916 20.939 33.375 1.00 18.59 40 CYS B O 1
ATOM 2126 N N . ALA B 1 41 ? -22.406 19.261 33.413 1.00 18.62 41 ALA B N 1
ATOM 2127 C CA . ALA B 1 41 ? -23.123 18.469 34.393 1.00 17.46 41 ALA B CA 1
ATOM 2128 C C . ALA B 1 41 ? -22.512 18.514 35.786 1.00 16.38 41 ALA B C 1
ATOM 2129 O O . ALA B 1 41 ? -21.427 19.056 35.989 1.00 14.73 41 ALA B O 1
ATOM 2131 N N . PRO B 1 42 ? -23.222 17.953 36.775 1.00 18.38 42 PRO B N 1
ATOM 2132 C CA . PRO B 1 42 ? -22.729 17.926 38.158 1.00 18.19 42 PRO B CA 1
ATOM 2133 C C . PRO B 1 42 ? -21.416 17.139 38.263 1.00 19.17 42 PRO B C 1
ATOM 2134 O O . PRO B 1 42 ? -21.199 16.170 37.523 1.00 17.91 42 PRO B O 1
ATOM 2138 N N . PHE B 1 43 ? -20.553 17.551 39.185 1.00 16.91 43 PHE B N 1
ATOM 2139 C CA . PHE B 1 43 ? -19.266 16.897 39.381 1.00 18.08 43 PHE B CA 1
ATOM 2140 C C . PHE B 1 43 ? -19.327 15.374 39.402 1.00 17.33 43 PHE B C 1
ATOM 2141 O O . PHE B 1 43 ? -18.484 14.710 38.807 1.00 17.70 43 PHE B O 1
ATOM 2149 N N . LEU B 1 44 ? -20.319 14.823 40.088 1.00 19.12 44 LEU B N 1
ATOM 2150 C CA . LEU B 1 44 ? -20.456 13.372 40.208 1.00 21.40 44 LEU B CA 1
ATOM 2151 C C . LEU B 1 44 ? -20.577 12.591 38.908 1.00 21.19 44 LEU B C 1
ATOM 2152 O O . LEU B 1 44 ? -20.174 11.433 38.846 1.00 21.78 44 LEU B O 1
ATOM 2157 N N . PHE B 1 45 ? -21.138 13.216 37.876 1.00 21.44 45 PHE B N 1
ATOM 2158 C CA . PHE B 1 45 ? -21.363 12.529 36.609 1.00 19.32 45 PHE B CA 1
ATOM 2159 C C . PHE B 1 45 ? -20.296 12.716 35.553 1.00 17.84 45 PHE B C 1
ATOM 2160 O O . PHE B 1 45 ? -20.250 11.964 34.575 1.00 17.42 45 PHE B O 1
ATOM 2168 N N . LEU B 1 46 ? -19.440 13.710 35.736 1.00 16.57 46 LEU B N 1
ATOM 2169 C CA . LEU B 1 46 ? -18.430 13.999 34.733 1.00 16.98 46 LEU B CA 1
ATOM 2170 C C . LEU B 1 46 ? -17.653 12.794 34.213 1.00 16.54 46 LEU B C 1
ATOM 2171 O O . LEU B 1 46 ? -17.500 12.635 33.005 1.00 14.44 46 LEU B O 1
ATOM 2176 N N . ASP B 1 47 ? -17.187 11.939 35.117 1.00 19.36 47 ASP B N 1
ATOM 2177 C CA . ASP B 1 47 ? -16.411 10.760 34.737 1.00 20.82 47 ASP B CA 1
ATOM 2178 C C . ASP B 1 47 ? -17.105 9.871 33.699 1.00 22.34 47 ASP B C 1
ATOM 2179 O O . ASP B 1 47 ? -16.553 9.612 32.630 1.00 22.39 47 ASP B O 1
ATOM 2184 N N . ARG B 1 48 ? -18.311 9.409 34.007 1.00 21.71 48 ARG B N 1
ATOM 2185 C CA . ARG B 1 48 ? -19.042 8.567 33.074 1.00 24.41 48 ARG B CA 1
ATOM 2186 C C . ARG B 1 48 ? -19.448 9.348 31.838 1.00 24.48 48 ARG B C 1
ATOM 2187 O O . ARG B 1 48 ? -19.462 8.810 30.731 1.00 26.31 48 ARG B O 1
ATOM 2195 N N . LEU B 1 49 ? -19.780 10.618 32.028 1.00 23.00 49 LEU B N 1
ATOM 2196 C CA . LEU B 1 49 ? -20.184 11.460 30.915 1.00 22.31 49 LEU B CA 1
ATOM 2197 C C . LEU B 1 49 ? -19.067 11.629 29.896 1.00 22.35 49 LEU B C 1
ATOM 2198 O O . LEU B 1 49 ? -19.319 11.620 28.693 1.00 23.52 49 LEU B O 1
ATOM 2203 N N . VAL B 1 50 ? -17.834 11.778 30.370 1.00 22.96 50 VAL B N 1
ATOM 2204 C CA . VAL B 1 50 ? -16.701 11.932 29.460 1.00 26.21 50 VAL B CA 1
ATOM 2205 C C . VAL B 1 50 ? -16.468 10.610 28.742 1.00 27.82 50 VAL B C 1
ATOM 2206 O O . VAL B 1 50 ? -16.127 10.583 27.565 1.00 28.20 50 VAL B O 1
ATOM 2210 N N . GLN B 1 51 ? -16.667 9.517 29.466 1.00 29.99 51 GLN B N 1
ATOM 2211 C CA . GLN B 1 51 ? -16.514 8.182 28.909 1.00 32.11 51 GLN B CA 1
ATOM 2212 C C . GLN B 1 51 ? -17.513 7.998 27.773 1.00 30.50 51 GLN B C 1
ATOM 2213 O O . GLN B 1 51 ? -17.151 7.641 26.660 1.00 30.11 51 GLN B O 1
ATOM 2219 N N . ALA B 1 52 ? -18.781 8.246 28.079 1.00 29.67 52 ALA B N 1
ATOM 2220 C CA . ALA B 1 52 ? -19.860 8.093 27.114 1.00 30.16 52 ALA B CA 1
ATOM 2221 C C . ALA B 1 52 ? -19.752 8.999 25.887 1.00 31.57 52 ALA B C 1
ATOM 2222 O O . ALA B 1 52 ? -20.157 8.609 24.794 1.00 31.69 52 ALA B O 1
ATOM 2224 N N . ALA B 1 53 ? -19.207 10.200 26.062 1.00 32.49 53 ALA B N 1
ATOM 2225 C CA . ALA B 1 53 ? -19.087 11.143 24.953 1.00 33.96 53 ALA B CA 1
ATOM 2226 C C . ALA B 1 53 ? -17.793 10.994 24.162 1.00 35.22 53 ALA B C 1
ATOM 2227 O O . ALA B 1 53 ? -17.584 11.689 23.169 1.00 35.36 53 ALA B O 1
ATOM 2229 N N . ASP B 1 54 ? -16.925 10.087 24.593 1.00 37.99 54 ASP B N 1
ATOM 2230 C CA . ASP B 1 54 ? -15.656 9.881 23.903 1.00 39.99 54 ASP B CA 1
ATOM 2231 C C . ASP B 1 54 ? -15.867 9.521 22.436 1.00 40.23 54 ASP B C 1
ATOM 2232 O O . ASP B 1 54 ? -16.704 8.679 22.106 1.00 39.86 54 ASP B O 1
ATOM 2237 N N . GLY B 1 55 ? -15.103 10.162 21.558 1.00 40.42 55 GLY B N 1
ATOM 2238 C CA . GLY B 1 55 ? -15.222 9.882 20.139 1.00 39.84 55 GLY B CA 1
ATOM 2239 C C . GLY B 1 55 ? -16.409 10.550 19.469 1.00 40.48 55 GLY B C 1
ATOM 2240 O O . GLY B 1 55 ? -16.815 10.161 18.373 1.00 42.95 55 GLY B O 1
ATOM 2241 N N . THR B 1 56 ? -16.987 11.546 20.125 1.00 37.71 56 THR B N 1
ATOM 2242 C CA . THR B 1 56 ? -18.114 12.257 19.548 1.00 35.05 56 THR B CA 1
ATOM 2243 C C . THR B 1 56 ? -17.806 13.740 19.630 1.00 34.25 56 THR B C 1
ATOM 2244 O O . THR B 1 56 ? -16.731 14.130 20.090 1.00 33.06 56 THR B O 1
ATOM 2248 N N . ASP B 1 57 ? -18.743 14.565 19.180 1.00 34.04 57 ASP B N 1
ATOM 2249 C CA . ASP B 1 57 ? -18.548 16.004 19.216 1.00 35.31 57 ASP B CA 1
ATOM 2250 C C . ASP B 1 57 ? -19.109 16.629 20.484 1.00 34.11 57 ASP B C 1
ATOM 2251 O O . ASP B 1 57 ? -18.848 17.792 20.775 1.00 36.01 57 ASP B O 1
ATOM 2256 N N . LEU B 1 58 ? -19.879 15.860 21.239 1.00 31.70 58 LEU B N 1
ATOM 2257 C CA . LEU B 1 58 ? -20.447 16.375 22.472 1.00 31.76 58 LEU B CA 1
ATOM 2258 C C . LEU B 1 58 ? -19.300 16.624 23.453 1.00 30.93 58 LEU B C 1
ATOM 2259 O O . LEU B 1 58 ? -18.497 15.733 23.733 1.00 30.42 58 LEU B O 1
ATOM 2264 N N . LYS B 1 59 ? -19.208 17.852 23.948 1.00 28.96 59 LYS B N 1
ATOM 2265 C CA . LYS B 1 59 ? -18.157 18.207 24.889 1.00 27.27 59 LYS B CA 1
ATOM 2266 C C . LYS B 1 59 ? -18.705 18.278 26.306 1.00 23.12 59 LYS B C 1
ATOM 2267 O O . LYS B 1 59 ? -19.830 18.725 26.528 1.00 20.31 59 LYS B O 1
ATOM 2273 N N . ILE B 1 60 ? -17.905 17.823 27.262 1.00 20.14 60 ILE B N 1
ATOM 2274 C CA . ILE B 1 60 ? -18.324 17.828 28.655 1.00 20.70 60 ILE B CA 1
ATOM 2275 C C . ILE B 1 60 ? -17.675 18.955 29.449 1.00 19.50 60 ILE B C 1
ATOM 2276 O O . ILE B 1 60 ? -16.463 19.166 29.374 1.00 20.72 60 ILE B O 1
ATOM 2281 N N . GLY B 1 61 ? -18.496 19.681 30.204 1.00 18.46 61 GLY B N 1
ATOM 2282 C CA . GLY B 1 61 ? -17.989 20.773 31.014 1.00 16.39 61 GLY B CA 1
ATOM 2283 C C . GLY B 1 61 ? -18.401 20.669 32.473 1.00 16.29 61 GLY B C 1
ATOM 2284 O O . GLY B 1 61 ? -19.296 19.898 32.831 1.00 14.38 61 GLY B O 1
ATOM 2285 N N . ALA B 1 62 ? -17.733 21.446 33.318 1.00 15.27 62 ALA B N 1
ATOM 2286 C CA . ALA B 1 62 ? -18.022 21.477 34.742 1.00 15.30 62 ALA B CA 1
ATOM 2287 C C . ALA B 1 62 ? -18.750 22.790 34.994 1.00 15.99 62 ALA B C 1
ATOM 2288 O O . ALA B 1 62 ? -18.587 23.746 34.236 1.00 18.23 62 ALA B O 1
ATOM 2290 N N . GLN B 1 63 ? -19.546 22.841 36.056 1.00 16.72 63 GLN B N 1
ATOM 2291 C CA . GLN B 1 63 ? -20.316 24.039 36.373 1.00 17.25 63 GLN B CA 1
ATOM 2292 C C . GLN B 1 63 ? -19.531 25.003 37.247 1.00 18.57 63 GLN B C 1
ATOM 2293 O O . GLN B 1 63 ? -19.976 26.115 37.538 1.00 18.30 63 GLN B O 1
ATOM 2299 N N . THR B 1 64 ? -18.358 24.565 37.674 1.00 17.49 64 THR B N 1
ATOM 2300 C CA . THR B 1 64 ? -17.501 25.401 38.486 1.00 18.50 64 THR B CA 1
ATOM 2301 C C . THR B 1 64 ? -16.235 24.629 38.802 1.00 18.33 64 THR B C 1
ATOM 2302 O O . THR B 1 64 ? -16.047 23.511 38.336 1.00 19.17 64 THR B O 1
ATOM 2306 N N . MET B 1 65 ? -15.363 25.246 39.578 1.00 20.91 65 MET B N 1
ATOM 2307 C CA . MET B 1 65 ? -14.111 24.625 39.981 1.00 22.79 65 MET B CA 1
ATOM 2308 C C . MET B 1 65 ? -13.432 25.645 40.866 1.00 22.45 65 MET B C 1
ATOM 2309 O O . MET B 1 65 ? -13.891 26.784 40.976 1.00 22.64 65 MET B O 1
ATOM 2314 N N . HIS B 1 66 ? -12.343 25.233 41.497 1.00 20.61 66 HIS B N 1
ATOM 2315 C CA . HIS B 1 66 ? -11.591 26.136 42.343 1.00 20.79 66 HIS B CA 1
ATOM 2316 C C . HIS B 1 66 ? -10.450 26.679 41.485 1.00 20.50 66 HIS B C 1
ATOM 2317 O O . HIS B 1 66 ? -10.282 26.264 40.332 1.00 19.72 66 HIS B O 1
ATOM 2324 N N . PHE B 1 67 ? -9.680 27.619 42.020 1.00 18.96 67 PHE B N 1
ATOM 2325 C CA . PHE B 1 67 ? -8.572 28.169 41.254 1.00 18.98 67 PHE B CA 1
ATOM 2326 C C . PHE B 1 67 ? -7.244 27.474 41.543 1.00 16.85 67 PHE B C 1
ATOM 2327 O O . PHE B 1 67 ? -6.366 27.451 40.697 1.00 19.81 67 PHE B O 1
ATOM 2335 N N . ALA B 1 68 ? -7.104 26.890 42.727 1.00 15.92 68 ALA B N 1
ATOM 2336 C CA . ALA B 1 68 ? -5.858 26.211 43.081 1.00 17.72 68 ALA B CA 1
ATOM 2337 C C . ALA B 1 68 ? -5.738 24.816 42.455 1.00 18.58 68 ALA B C 1
ATOM 2338 O O . ALA B 1 68 ? -6.742 24.168 42.151 1.00 19.53 68 ALA B O 1
ATOM 2340 N N . ASP B 1 69 ? -4.506 24.354 42.260 1.00 21.39 69 ASP B N 1
ATOM 2341 C CA . ASP B 1 69 ? -4.286 23.032 41.679 1.00 21.03 69 ASP B CA 1
ATOM 2342 C C . ASP B 1 69 ? -4.639 21.940 42.673 1.00 20.73 69 ASP B C 1
ATOM 2343 O O . ASP B 1 69 ? -5.010 20.837 42.289 1.00 22.42 69 ASP B O 1
ATOM 2348 N N . GLN B 1 70 ? -4.523 22.257 43.953 1.00 21.49 70 GLN B N 1
ATOM 2349 C CA . GLN B 1 70 ? -4.816 21.305 45.009 1.00 24.20 70 GLN B CA 1
ATOM 2350 C C . GLN B 1 70 ? -4.694 22.068 46.311 1.00 23.97 70 GLN B C 1
ATOM 2351 O O . GLN B 1 70 ? -4.203 23.194 46.322 1.00 24.52 70 GLN B O 1
ATOM 2357 N N . GLY B 1 71 ? -5.133 21.466 47.409 1.00 25.17 71 GLY B N 1
ATOM 2358 C CA . GLY B 1 71 ? -5.010 22.151 48.678 1.00 26.03 71 GLY B CA 1
ATOM 2359 C C . GLY B 1 71 ? -6.116 21.906 49.677 1.00 26.27 71 GLY B C 1
ATOM 2360 O O . GLY B 1 71 ? -7.043 21.131 49.437 1.00 26.55 71 GLY B O 1
ATOM 2361 N N . ALA B 1 72 ? -6.006 22.589 50.812 1.00 26.09 72 ALA B N 1
ATOM 2362 C CA . ALA B 1 72 ? -6.979 22.473 51.882 1.00 25.57 72 ALA B CA 1
ATOM 2363 C C . ALA B 1 72 ? -8.231 23.286 51.547 1.00 23.77 72 ALA B C 1
ATOM 2364 O O . ALA B 1 72 ? -8.434 24.380 52.075 1.00 25.50 72 ALA B O 1
ATOM 2366 N N . TYR B 1 73 ? -9.057 22.743 50.657 1.00 21.82 73 TYR B N 1
ATOM 2367 C CA . TYR B 1 73 ? -10.298 23.388 50.233 1.00 19.08 73 TYR B CA 1
ATOM 2368 C C . TYR B 1 73 ? -11.361 22.304 50.166 1.00 19.18 73 TYR B C 1
ATOM 2369 O O . TYR B 1 73 ? -11.797 21.903 49.088 1.00 20.96 73 TYR B O 1
ATOM 2378 N N . THR B 1 74 ? -11.769 21.828 51.334 1.00 19.44 74 THR B N 1
ATOM 2379 C CA . THR B 1 74 ? -12.754 20.770 51.428 1.00 18.87 74 THR B CA 1
ATOM 2380 C C . THR B 1 74 ? -13.965 21.031 50.551 1.00 19.83 74 THR B C 1
ATOM 2381 O O . THR B 1 74 ? -14.561 22.111 50.594 1.00 18.03 74 THR B O 1
ATOM 2385 N N . GLY B 1 75 ? -14.301 20.036 49.735 1.00 16.68 75 GLY B N 1
ATOM 2386 C CA . GLY B 1 75 ? -15.446 20.154 48.854 1.00 17.53 75 GLY B CA 1
ATOM 2387 C C . GLY B 1 75 ? -15.174 20.739 47.481 1.00 15.67 75 GLY B C 1
ATOM 2388 O O . GLY B 1 75 ? -15.995 20.591 46.577 1.00 18.57 75 GLY B O 1
ATOM 2389 N N . GLU B 1 76 ? -14.034 21.394 47.307 1.00 13.38 76 GLU B N 1
ATOM 2390 C CA . GLU B 1 76 ? -13.723 21.999 46.019 1.00 15.53 76 GLU B CA 1
ATOM 2391 C C . GLU B 1 76 ? -13.067 21.038 45.027 1.00 14.74 76 GLU B C 1
ATOM 2392 O O . GLU B 1 76 ? -12.419 20.070 45.413 1.00 13.96 76 GLU B O 1
ATOM 2398 N N . VAL B 1 77 ? -13.252 21.321 43.743 1.00 16.14 77 VAL B N 1
ATOM 2399 C CA . VAL B 1 77 ? -12.686 20.508 42.667 1.00 15.45 77 VAL B CA 1
ATOM 2400 C C . VAL B 1 77 ? -11.670 21.359 41.905 1.00 15.33 77 VAL B C 1
ATOM 2401 O O . VAL B 1 77 ? -11.971 22.486 41.514 1.00 14.63 77 VAL B O 1
ATOM 2405 N N . SER B 1 78 ? -10.476 20.816 41.683 1.00 15.14 78 SER B N 1
ATOM 2406 C CA . SER B 1 78 ? -9.429 21.571 40.996 1.00 16.28 78 SER B CA 1
ATOM 2407 C C . SER B 1 78 ? -9.406 21.432 39.480 1.00 16.03 78 SER B C 1
ATOM 2408 O O . SER B 1 78 ? -9.885 20.446 38.918 1.00 16.86 78 SER B O 1
ATOM 2411 N N . PRO B 1 79 ? -8.851 22.441 38.794 1.00 14.97 79 PRO B N 1
ATOM 2412 C CA . PRO B 1 79 ? -8.776 22.376 37.337 1.00 16.63 79 PRO B CA 1
ATOM 2413 C C . PRO B 1 79 ? -7.911 21.187 36.891 1.00 16.59 79 PRO B C 1
ATOM 2414 O O . PRO B 1 79 ? -8.145 20.594 35.840 1.00 18.07 79 PRO B O 1
ATOM 2418 N N . VAL B 1 80 ? -6.922 20.827 37.700 1.00 16.76 80 VAL B N 1
ATOM 2419 C CA . VAL B 1 80 ? -6.071 19.695 37.372 1.00 17.50 80 VAL B CA 1
ATOM 2420 C C . VAL B 1 80 ? -6.947 18.444 37.306 1.00 18.38 80 VAL B C 1
ATOM 2421 O O . VAL B 1 80 ? -6.890 17.682 36.337 1.00 17.69 80 VAL B O 1
ATOM 2425 N N . MET B 1 81 ? -7.764 18.249 38.339 1.00 18.97 81 MET B N 1
ATOM 2426 C CA . MET B 1 81 ? -8.676 17.109 38.403 1.00 17.69 81 MET B CA 1
ATOM 2427 C C . MET B 1 81 ? -9.607 17.077 37.199 1.00 18.31 81 MET B C 1
ATOM 2428 O O . MET B 1 81 ? -9.888 16.010 36.659 1.00 19.00 81 MET B O 1
ATOM 2433 N N . LEU B 1 82 ? -10.102 18.247 36.797 1.00 17.88 82 LEU B N 1
ATOM 2434 C CA . LEU B 1 82 ? -11.016 18.338 35.663 1.00 18.51 82 LEU B CA 1
ATOM 2435 C C . LEU B 1 82 ? -10.324 18.036 34.347 1.00 20.38 82 LEU B C 1
ATOM 2436 O O . LEU B 1 82 ? -10.842 17.277 33.528 1.00 23.11 82 LEU B O 1
ATOM 2441 N N . LYS B 1 83 ? -9.157 18.636 34.140 1.00 21.28 83 LYS B N 1
ATOM 2442 C CA . LYS B 1 83 ? -8.410 18.407 32.916 1.00 24.63 83 LYS B CA 1
ATOM 2443 C C . LYS B 1 83 ? -8.109 16.918 32.807 1.00 23.99 83 LYS B C 1
ATOM 2444 O O . LYS B 1 83 ? -8.369 16.291 31.785 1.00 24.91 83 LYS B O 1
ATOM 2450 N N . ASP B 1 84 ? -7.568 16.362 33.883 1.00 24.93 84 ASP B N 1
ATOM 2451 C CA . ASP B 1 84 ? -7.215 14.954 33.935 1.00 27.19 84 ASP B CA 1
ATOM 2452 C C . ASP B 1 84 ? -8.388 14.043 33.568 1.00 26.30 84 ASP B C 1
ATOM 2453 O O . ASP B 1 84 ? -8.203 13.023 32.906 1.00 24.55 84 ASP B O 1
ATOM 2458 N N . LEU B 1 85 ? -9.590 14.417 33.998 1.00 25.36 85 LEU B N 1
ATOM 2459 C CA . LEU B 1 85 ? -10.786 13.627 33.723 1.00 24.59 85 LEU B CA 1
ATOM 2460 C C . LEU B 1 85 ? -11.199 13.676 32.256 1.00 23.95 85 LEU B C 1
ATOM 2461 O O . LEU B 1 85 ? -11.880 12.778 31.765 1.00 23.87 85 LEU B O 1
ATOM 2466 N N . GLY B 1 86 ? -10.798 14.732 31.561 1.00 20.32 86 GLY B N 1
ATOM 2467 C CA . GLY B 1 86 ? -11.174 14.859 30.170 1.00 21.66 86 GLY B CA 1
ATOM 2468 C C . GLY B 1 86 ? -12.239 15.927 29.976 1.00 21.98 86 GLY B C 1
ATOM 2469 O O . GLY B 1 86 ? -12.833 16.032 28.906 1.00 21.61 86 GLY B O 1
ATOM 2470 N N . VAL B 1 87 ? -12.500 16.710 31.017 1.00 21.66 87 VAL B N 1
ATOM 2471 C CA . VAL B 1 87 ? -13.473 17.790 30.917 1.00 21.81 87 VAL B CA 1
ATOM 2472 C C . VAL B 1 87 ? -12.787 18.905 30.130 1.00 21.83 87 VAL B C 1
ATOM 2473 O O . VAL B 1 87 ? -11.594 19.149 30.305 1.00 21.61 87 VAL B O 1
ATOM 2477 N N . THR B 1 88 ? -13.527 19.578 29.259 1.00 20.62 88 THR B N 1
ATOM 2478 C CA . THR B 1 88 ? -12.928 20.634 28.461 1.00 22.33 88 THR B CA 1
ATOM 2479 C C . THR B 1 88 ? -13.428 22.042 28.790 1.00 21.83 88 THR B C 1
ATOM 2480 O O . THR B 1 88 ? -12.692 23.013 28.629 1.00 21.21 88 THR B O 1
ATOM 2484 N N . TYR B 1 89 ? -14.671 22.159 29.246 1.00 20.41 89 TYR B N 1
ATOM 2485 C CA . TYR B 1 89 ? -15.210 23.472 29.591 1.00 19.51 89 TYR B CA 1
ATOM 2486 C C . TYR B 1 89 ? -15.533 23.579 31.073 1.00 18.81 89 TYR B C 1
ATOM 2487 O O . TYR B 1 89 ? -15.716 22.577 31.764 1.00 18.01 89 TYR B O 1
ATOM 2496 N N . VAL B 1 90 ? -15.590 24.809 31.560 1.00 16.23 90 VAL B N 1
ATOM 2497 C CA . VAL B 1 90 ? -15.928 25.048 32.947 1.00 15.95 90 VAL B CA 1
ATOM 2498 C C . VAL B 1 90 ? -16.624 26.394 33.059 1.00 15.63 90 VAL B C 1
ATOM 2499 O O . VAL B 1 90 ? -16.154 27.406 32.536 1.00 15.09 90 VAL B O 1
ATOM 2503 N N . ILE B 1 91 ? -17.767 26.390 33.726 1.00 16.28 91 ILE B N 1
ATOM 2504 C CA . ILE B 1 91 ? -18.525 27.605 33.928 1.00 14.26 91 ILE B CA 1
ATOM 2505 C C . ILE B 1 91 ? -17.929 28.308 35.139 1.00 14.79 91 ILE B C 1
ATOM 2506 O O . ILE B 1 91 ? -17.706 27.690 36.187 1.00 13.24 91 ILE B O 1
ATOM 2511 N N . LEU B 1 92 ? -17.666 29.599 34.988 1.00 14.11 92 LEU B N 1
ATOM 2512 C CA . LEU B 1 92 ? -17.090 30.381 36.067 1.00 17.73 92 LEU B CA 1
ATOM 2513 C C . LEU B 1 92 ? -17.897 31.641 36.329 1.00 18.28 92 LEU B C 1
ATOM 2514 O O . LEU B 1 92 ? -18.357 32.298 35.397 1.00 19.27 92 LEU B O 1
ATOM 2519 N N . GLY B 1 93 ? -18.064 31.969 37.605 1.00 19.53 93 GLY B N 1
ATOM 2520 C CA . GLY B 1 93 ? -18.785 33.172 37.969 1.00 19.57 93 GLY B CA 1
ATOM 2521 C C . GLY B 1 93 ? -20.277 33.192 37.694 1.00 21.24 93 GLY B C 1
ATOM 2522 O O . GLY B 1 93 ? -20.857 34.267 37.521 1.00 20.32 93 GLY B O 1
ATOM 2523 N N . HIS B 1 94 ? -20.909 32.023 37.638 1.00 19.76 94 HIS B N 1
ATOM 2524 C CA . HIS B 1 94 ? -22.347 31.979 37.419 1.00 19.45 94 HIS B CA 1
ATOM 2525 C C . HIS B 1 94 ? -22.969 32.784 38.561 1.00 21.24 94 HIS B C 1
ATOM 2526 O O . HIS B 1 94 ? -22.552 32.648 39.715 1.00 20.27 94 HIS B O 1
ATOM 2533 N N . SER B 1 95 ? -23.961 33.614 38.251 1.00 21.42 95 SER B N 1
ATOM 2534 C CA . SER B 1 95 ? -24.588 34.450 39.282 1.00 22.70 95 SER B CA 1
ATOM 2535 C C . SER B 1 95 ? -25.048 33.666 40.505 1.00 20.70 95 SER B C 1
ATOM 2536 O O . SER B 1 95 ? -25.048 34.186 41.620 1.00 20.36 95 SER B O 1
ATOM 2539 N N . GLU B 1 96 ? -25.440 32.416 40.299 1.00 19.71 96 GLU B N 1
ATOM 2540 C CA . GLU B 1 96 ? -25.883 31.579 41.403 1.00 19.99 96 GLU B CA 1
ATOM 2541 C C . GLU B 1 96 ? -24.777 31.401 42.432 1.00 19.62 96 GLU B C 1
ATOM 2542 O O . GLU B 1 96 ? -25.028 31.384 43.636 1.00 20.86 96 GLU B O 1
ATOM 2548 N N . ARG B 1 97 ? -23.545 31.269 41.963 1.00 20.16 97 ARG B N 1
ATOM 2549 C CA . ARG B 1 97 ? -22.444 31.095 42.890 1.00 20.53 97 ARG B CA 1
ATOM 2550 C C . ARG B 1 97 ? -22.001 32.440 43.443 1.00 20.25 97 ARG B C 1
ATOM 2551 O O . ARG B 1 97 ? -21.575 32.529 44.594 1.00 20.79 97 ARG B O 1
ATOM 2559 N N . ARG B 1 98 ? -22.120 33.486 42.630 1.00 19.51 98 ARG B N 1
ATOM 2560 C CA . ARG B 1 98 ? -21.737 34.824 43.063 1.00 23.88 98 ARG B CA 1
ATOM 2561 C C . ARG B 1 98 ? -22.691 35.289 44.162 1.00 25.24 98 ARG B C 1
ATOM 2562 O O . ARG B 1 98 ? -22.292 36.008 45.069 1.00 30.59 98 ARG B O 1
ATOM 2570 N N . GLN B 1 99 ? -23.944 34.851 44.093 1.00 26.97 99 GLN B N 1
ATOM 2571 C CA . GLN B 1 99 ? -24.945 35.246 45.077 1.00 29.52 99 GLN B CA 1
ATOM 2572 C C . GLN B 1 99 ? -25.017 34.404 46.345 1.00 29.91 99 GLN B C 1
ATOM 2573 O O . GLN B 1 99 ? -25.283 34.933 47.425 1.00 31.32 99 GLN B O 1
ATOM 2579 N N . MET B 1 100 ? -24.779 33.104 46.233 1.00 28.45 100 MET B N 1
ATOM 2580 C CA . MET B 1 100 ? -24.897 32.243 47.400 1.00 28.66 100 MET B CA 1
ATOM 2581 C C . MET B 1 100 ? -23.618 31.637 47.954 1.00 28.39 100 MET B C 1
ATOM 2582 O O . MET B 1 100 ? -23.560 31.293 49.136 1.00 28.48 100 MET B O 1
ATOM 2587 N N . PHE B 1 101 ? -22.589 31.509 47.128 1.00 26.18 101 PHE B N 1
ATOM 2588 C CA . PHE B 1 101 ? -21.376 30.867 47.611 1.00 22.33 101 PHE B CA 1
ATOM 2589 C C . PHE B 1 101 ? -20.115 31.700 47.625 1.00 23.38 101 PHE B C 1
ATOM 2590 O O . PHE B 1 101 ? -19.012 31.182 47.458 1.00 23.79 101 PHE B O 1
ATOM 2598 N N . ALA B 1 102 ? -20.290 33.001 47.833 1.00 24.16 102 ALA B N 1
ATOM 2599 C CA . ALA B 1 102 ? -19.172 33.927 47.945 1.00 25.55 102 ALA B CA 1
ATOM 2600 C C . ALA B 1 102 ? -18.231 33.994 46.754 1.00 24.35 102 ALA B C 1
ATOM 2601 O O . ALA B 1 102 ? -17.053 34.279 46.916 1.00 24.97 102 ALA B O 1
ATOM 2603 N N . GLU B 1 103 ? -18.740 33.727 45.559 1.00 25.99 103 GLU B N 1
ATOM 2604 C CA . GLU B 1 103 ? -17.904 33.815 44.371 1.00 24.18 103 GLU B CA 1
ATOM 2605 C C . GLU B 1 103 ? -17.750 35.302 44.069 1.00 24.46 103 GLU B C 1
ATOM 2606 O O . GLU B 1 103 ? -18.746 36.005 43.912 1.00 24.48 103 GLU B O 1
ATOM 2612 N N . THR B 1 104 ? -16.513 35.786 44.002 1.00 24.71 104 THR B N 1
ATOM 2613 C CA . THR B 1 104 ? -16.280 37.200 43.710 1.00 22.69 104 THR B CA 1
ATOM 2614 C C . THR B 1 104 ? -15.573 37.365 42.383 1.00 21.46 104 THR B C 1
ATOM 2615 O O . THR B 1 104 ? -15.139 36.390 41.769 1.00 21.48 104 THR B O 1
ATOM 2619 N N . ASP B 1 105 ? -15.465 38.611 41.939 1.00 21.87 105 ASP B N 1
ATOM 2620 C CA . ASP B 1 105 ? -14.780 38.911 40.694 1.00 21.62 105 ASP B CA 1
ATOM 2621 C C . ASP B 1 105 ? -13.335 38.469 40.848 1.00 20.38 105 ASP B C 1
ATOM 2622 O O . ASP B 1 105 ? -12.722 37.972 39.910 1.00 22.94 105 ASP B O 1
ATOM 2627 N N . GLU B 1 106 ? -12.802 38.648 42.049 1.00 20.85 106 GLU B N 1
ATOM 2628 C CA . GLU B 1 106 ? -11.426 38.275 42.342 1.00 22.76 106 GLU B CA 1
ATOM 2629 C C . GLU B 1 106 ? -11.221 36.767 42.181 1.00 21.27 106 GLU B C 1
ATOM 2630 O O . GLU B 1 106 ? -10.262 36.331 41.546 1.00 20.35 106 GLU B O 1
ATOM 2633 N N . THR B 1 107 ? -12.120 35.971 42.750 1.00 19.38 107 THR B N 1
ATOM 2634 C CA . THR B 1 107 ? -11.998 34.525 42.637 1.00 20.24 107 THR B CA 1
ATOM 2635 C C . THR B 1 107 ? -12.335 34.052 41.221 1.00 20.73 107 THR B C 1
ATOM 2636 O O . THR B 1 107 ? -11.789 33.052 40.746 1.00 19.91 107 THR B O 1
ATOM 2640 N N . VAL B 1 108 ? -13.220 34.775 40.539 1.00 20.44 108 VAL B N 1
ATOM 2641 C CA . VAL B 1 108 ? -13.565 34.415 39.168 1.00 21.00 108 VAL B CA 1
ATOM 2642 C C . VAL B 1 108 ? -12.305 34.616 38.334 1.00 21.41 108 VAL B C 1
ATOM 2643 O O . VAL B 1 108 ? -11.941 33.768 37.514 1.00 24.66 108 VAL B O 1
ATOM 2647 N N . ASN B 1 109 ? -11.642 35.747 38.549 1.00 19.13 109 ASN B N 1
ATOM 2648 C CA . ASN B 1 109 ? -10.422 36.050 37.820 1.00 19.68 109 ASN B CA 1
ATOM 2649 C C . ASN B 1 109 ? -9.353 34.986 38.074 1.00 19.19 109 ASN B C 1
ATOM 2650 O O . ASN B 1 109 ? -8.699 34.526 37.140 1.00 18.33 109 ASN B O 1
ATOM 2655 N N . LYS B 1 110 ? -9.173 34.599 39.336 1.00 19.36 110 LYS B N 1
ATOM 2656 C CA . LYS B 1 110 ? -8.189 33.577 39.669 1.00 20.42 110 LYS B CA 1
ATOM 2657 C C . LYS B 1 110 ? -8.519 32.284 38.930 1.00 20.55 110 LYS B C 1
ATOM 2658 O O . LYS B 1 110 ? -7.636 31.632 38.373 1.00 21.31 110 LYS B O 1
ATOM 2664 N N . LYS B 1 111 ? -9.798 31.921 38.916 1.00 19.60 111 LYS B N 1
ATOM 2665 C CA . LYS B 1 111 ? -10.232 30.708 38.236 1.00 17.49 111 LYS B CA 1
ATOM 2666 C C . LYS B 1 111 ? -10.051 30.804 36.722 1.00 18.07 111 LYS B C 1
ATOM 2667 O O . LYS B 1 111 ? -9.675 29.824 36.068 1.00 16.34 111 LYS B O 1
ATOM 2673 N N . VAL B 1 112 ? -10.314 31.978 36.157 1.00 15.85 112 VAL B N 1
ATOM 2674 C CA . VAL B 1 112 ? -10.144 32.136 34.718 1.00 17.20 112 VAL B CA 1
ATOM 2675 C C . VAL B 1 112 ? -8.672 31.912 34.356 1.00 18.30 112 VAL B C 1
ATOM 2676 O O . VAL B 1 112 ? -8.359 31.221 33.385 1.00 18.20 112 VAL B O 1
ATOM 2680 N N . LEU B 1 113 ? -7.772 32.489 35.146 1.00 17.39 113 LEU B N 1
ATOM 2681 C CA . LEU B 1 113 ? -6.349 32.314 34.905 1.00 20.93 113 LEU B CA 1
ATOM 2682 C C . LEU B 1 113 ? -6.004 30.832 35.051 1.00 20.15 113 LEU B C 1
ATOM 2683 O O . LEU B 1 113 ? -5.278 30.267 34.228 1.00 20.41 113 LEU B O 1
ATOM 2688 N N . ALA B 1 114 ? -6.548 30.204 36.090 1.00 18.48 114 ALA B N 1
ATOM 2689 C CA . ALA B 1 114 ? -6.297 28.790 36.351 1.00 19.64 114 ALA B CA 1
ATOM 2690 C C . ALA B 1 114 ? -6.802 27.924 35.205 1.00 20.45 114 ALA B C 1
ATOM 2691 O O . ALA B 1 114 ? -6.174 26.922 34.854 1.00 23.29 114 ALA B O 1
ATOM 2693 N N . ALA B 1 115 ? -7.935 28.311 34.622 1.00 21.10 115 ALA B N 1
ATOM 2694 C CA . ALA B 1 115 ? -8.517 27.562 33.511 1.00 21.11 115 ALA B CA 1
ATOM 2695 C C . ALA B 1 115 ? -7.559 27.505 32.326 1.00 23.13 115 ALA B C 1
ATOM 2696 O O . ALA B 1 115 ? -7.265 26.428 31.796 1.00 23.75 115 ALA B O 1
ATOM 2698 N N . PHE B 1 116 ? -7.075 28.669 31.906 1.00 22.82 116 PHE B N 1
ATOM 2699 C CA . PHE B 1 116 ? -6.158 28.722 30.778 1.00 24.11 116 PHE B CA 1
ATOM 2700 C C . PHE B 1 116 ? -4.840 28.044 31.093 1.00 24.09 116 PHE B C 1
ATOM 2701 O O . PHE B 1 116 ? -4.184 27.507 30.205 1.00 25.75 116 PHE B O 1
ATOM 2709 N N . THR B 1 117 ? -4.465 28.052 32.364 1.00 23.30 117 THR B N 1
ATOM 2710 C CA . THR B 1 117 ? -3.231 27.419 32.788 1.00 22.83 117 THR B CA 1
ATOM 2711 C C . THR B 1 117 ? -3.357 25.902 32.721 1.00 23.25 117 THR B C 1
ATOM 2712 O O . THR B 1 117 ? -2.377 25.203 32.480 1.00 24.82 117 THR B O 1
ATOM 2716 N N . ARG B 1 118 ? -4.564 25.390 32.933 1.00 22.53 118 ARG B N 1
ATOM 2717 C CA . ARG B 1 118 ? -4.768 23.951 32.912 1.00 21.16 118 ARG B CA 1
ATOM 2718 C C . ARG B 1 118 ? -5.446 23.389 31.670 1.00 22.25 118 ARG B C 1
ATOM 2719 O O . ARG B 1 118 ? -5.847 22.233 31.669 1.00 25.66 118 ARG B O 1
ATOM 2727 N N . GLY B 1 119 ? -5.589 24.197 30.623 1.00 20.89 119 GLY B N 1
ATOM 2728 C CA . GLY B 1 119 ? -6.188 23.707 29.391 1.00 20.20 119 GLY B CA 1
ATOM 2729 C C . GLY B 1 119 ? -7.693 23.509 29.348 1.00 22.10 119 GLY B C 1
ATOM 2730 O O . GLY B 1 119 ? -8.195 22.620 28.657 1.00 24.66 119 GLY B O 1
ATOM 2731 N N . LEU B 1 120 ? -8.424 24.330 30.088 1.00 21.81 120 LEU B N 1
ATOM 2732 C CA . LEU B 1 120 ? -9.873 24.241 30.101 1.00 19.38 120 LEU B CA 1
ATOM 2733 C C . LEU B 1 120 ? -10.394 25.536 29.512 1.00 19.01 120 LEU B C 1
ATOM 2734 O O . LEU B 1 120 ? -9.809 26.599 29.734 1.00 18.54 120 LEU B O 1
ATOM 2739 N N . ILE B 1 121 ? -11.468 25.447 28.732 1.00 18.15 121 ILE B N 1
ATOM 2740 C CA . ILE B 1 121 ? -12.068 26.635 28.154 1.00 18.47 121 ILE B CA 1
ATOM 2741 C C . ILE B 1 121 ? -13.034 27.180 29.193 1.00 19.13 121 ILE B C 1
ATOM 2742 O O . ILE B 1 121 ? -13.937 26.479 29.646 1.00 19.36 121 ILE B O 1
ATOM 2747 N N . PRO B 1 122 ? -12.849 28.442 29.591 1.00 19.23 122 PRO B N 1
ATOM 2748 C CA . PRO B 1 122 ? -13.729 29.041 30.586 1.00 19.29 122 PRO B CA 1
ATOM 2749 C C . PRO B 1 122 ? -14.934 29.767 29.993 1.00 20.17 122 PRO B C 1
ATOM 2750 O O . PRO B 1 122 ? -14.813 30.514 29.018 1.00 18.18 122 PRO B O 1
ATOM 2754 N N . ILE B 1 123 ? -16.098 29.524 30.586 1.00 20.02 123 ILE B N 1
ATOM 2755 C CA . ILE B 1 123 ? -17.323 30.201 30.185 1.00 19.52 123 ILE B CA 1
ATOM 2756 C C . ILE B 1 123 ? -17.547 31.156 31.355 1.00 18.50 123 ILE B C 1
ATOM 2757 O O . ILE B 1 123 ? -18.042 30.764 32.414 1.00 15.79 123 ILE B O 1
ATOM 2762 N N . ILE B 1 124 ? -17.142 32.405 31.163 1.00 17.07 124 ILE B N 1
ATOM 2763 C CA . ILE B 1 124 ? -17.240 33.414 32.207 1.00 14.45 124 ILE B CA 1
ATOM 2764 C C . ILE B 1 124 ? -18.577 34.117 32.219 1.00 14.58 124 ILE B C 1
ATOM 2765 O O . ILE B 1 124 ? -18.976 34.760 31.240 1.00 14.93 124 ILE B O 1
ATOM 2770 N N . CYS B 1 125 ? -19.267 34.000 33.345 1.00 12.15 125 CYS B N 1
ATOM 2771 C CA . CYS B 1 125 ? -20.571 34.610 33.480 1.00 14.46 125 CYS B CA 1
ATOM 2772 C C . CYS B 1 125 ? -20.545 35.994 34.086 1.00 16.45 125 CYS B C 1
ATOM 2773 O O . CYS B 1 125 ? -19.840 36.255 35.063 1.00 17.07 125 CYS B O 1
ATOM 2776 N N . CYS B 1 126 ? -21.318 36.882 33.477 1.00 15.91 126 CYS B N 1
ATOM 2777 C CA . CYS B 1 126 ? -21.451 38.242 33.953 1.00 16.11 126 CYS B CA 1
ATOM 2778 C C . CYS B 1 126 ? -22.919 38.603 33.763 1.00 17.78 126 CYS B C 1
ATOM 2779 O O . CYS B 1 126 ? -23.623 37.978 32.967 1.00 19.26 126 CYS B O 1
ATOM 2782 N N . GLY B 1 127 ? -23.391 39.594 34.504 1.00 16.79 127 GLY B N 1
ATOM 2783 C CA . GLY B 1 127 ? -24.779 39.978 34.371 1.00 17.96 127 GLY B CA 1
ATOM 2784 C C . GLY B 1 127 ? -25.192 40.958 35.442 1.00 20.15 127 GLY B C 1
ATOM 2785 O O . GLY B 1 127 ? -24.689 40.921 36.563 1.00 18.85 127 GLY B O 1
ATOM 2786 N N . GLU B 1 128 ? -26.116 41.842 35.086 1.00 22.34 128 GLU B N 1
ATOM 2787 C CA . GLU B 1 128 ? -26.598 42.836 36.020 1.00 23.20 128 GLU B CA 1
ATOM 2788 C C . GLU B 1 128 ? -27.847 42.311 36.704 1.00 24.09 128 GLU B C 1
ATOM 2789 O O . GLU B 1 128 ? -28.492 41.384 36.211 1.00 26.26 128 GLU B O 1
ATOM 2795 N N . SER B 1 129 ? -28.177 42.883 37.855 1.00 25.66 129 SER B N 1
ATOM 2796 C CA . SER B 1 129 ? -29.380 42.477 38.574 1.00 26.66 129 SER B CA 1
ATOM 2797 C C . SER B 1 129 ? -30.517 43.364 38.080 1.00 26.72 129 SER B C 1
ATOM 2798 O O . SER B 1 129 ? -30.310 44.272 37.271 1.00 26.14 129 SER B O 1
ATOM 2801 N N . LEU B 1 130 ? -31.719 43.104 38.571 1.00 27.79 130 LEU B N 1
ATOM 2802 C CA . LEU B 1 130 ? -32.863 43.902 38.177 1.00 27.38 130 LEU B CA 1
ATOM 2803 C C . LEU B 1 130 ? -32.619 45.354 38.587 1.00 26.93 130 LEU B C 1
ATOM 2804 O O . LEU B 1 130 ? -32.749 46.269 37.776 1.00 25.32 130 LEU B O 1
ATOM 2809 N N . GLU B 1 131 ? -32.239 45.548 39.846 1.00 26.62 131 GLU B N 1
ATOM 2810 C CA . GLU B 1 131 ? -31.985 46.880 40.387 1.00 28.04 131 GLU B CA 1
ATOM 2811 C C . GLU B 1 131 ? -30.940 47.649 39.588 1.00 28.59 131 GLU B C 1
ATOM 2812 O O . GLU B 1 131 ? -31.123 48.827 39.277 1.00 29.21 131 GLU B O 1
ATOM 2816 N N . GLU B 1 132 ? -29.839 46.982 39.263 1.00 29.06 132 GLU B N 1
ATOM 2817 C CA . GLU B 1 132 ? -28.773 47.615 38.501 1.00 28.79 132 GLU B CA 1
ATOM 2818 C C . GLU B 1 132 ? -29.285 47.967 37.113 1.00 27.66 132 GLU B C 1
ATOM 2819 O O . GLU B 1 132 ? -28.964 49.023 36.569 1.00 27.95 132 GLU B O 1
ATOM 2825 N N . ARG B 1 133 ? -30.084 47.073 36.546 1.00 26.49 133 ARG B N 1
ATOM 2826 C CA . ARG B 1 133 ? -30.663 47.286 35.229 1.00 28.45 133 ARG B CA 1
ATOM 2827 C C . ARG B 1 133 ? -31.570 48.518 35.274 1.00 30.13 133 ARG B C 1
ATOM 2828 O O . ARG B 1 133 ? -31.477 49.403 34.422 1.00 29.19 133 ARG B O 1
ATOM 2836 N N . GLU B 1 134 ? -32.437 48.574 36.280 1.00 29.57 134 GLU B N 1
ATOM 2837 C CA . GLU B 1 134 ? -33.360 49.692 36.419 1.00 32.50 134 GLU B CA 1
ATOM 2838 C C . GLU B 1 134 ? -32.659 51.005 36.749 1.00 31.44 134 GLU B C 1
ATOM 2839 O O . GLU B 1 134 ? -33.212 52.077 36.516 1.00 32.57 134 GLU B O 1
ATOM 2845 N N . ALA B 1 135 ? -31.441 50.922 37.277 1.00 29.70 135 ALA B N 1
ATOM 2846 C CA . ALA B 1 135 ? -30.671 52.121 37.601 1.00 26.53 135 ALA B CA 1
ATOM 2847 C C . ALA B 1 135 ? -29.809 52.497 36.401 1.00 27.51 135 ALA B C 1
ATOM 2848 O O . ALA B 1 135 ? -29.010 53.432 36.467 1.00 29.32 135 ALA B O 1
ATOM 2850 N N . GLY B 1 136 ? -29.971 51.762 35.304 1.00 27.47 136 GLY B N 1
ATOM 2851 C CA . GLY B 1 136 ? -29.194 52.034 34.106 1.00 27.71 136 GLY B CA 1
ATOM 2852 C C . GLY B 1 136 ? -27.702 51.825 34.301 1.00 28.61 136 GLY B C 1
ATOM 2853 O O . GLY B 1 136 ? -26.890 52.537 33.719 1.00 30.23 136 GLY B O 1
ATOM 2854 N N . GLN B 1 137 ? -27.338 50.838 35.115 1.00 29.49 137 GLN B N 1
ATOM 2855 C CA . GLN B 1 137 ? -25.934 50.545 35.392 1.00 29.92 137 GLN B CA 1
ATOM 2856 C C . GLN B 1 137 ? -25.466 49.273 34.700 1.00 28.12 137 GLN B C 1
ATOM 2857 O O . GLN B 1 137 ? -24.339 48.821 34.914 1.00 29.80 137 GLN B O 1
ATOM 2863 N N . THR B 1 138 ? -26.334 48.701 33.874 1.00 24.67 138 THR B N 1
ATOM 2864 C CA . THR B 1 138 ? -26.027 47.473 33.153 1.00 22.42 138 THR B CA 1
ATOM 2865 C C . THR B 1 138 ? -24.634 47.449 32.530 1.00 21.43 138 THR B C 1
ATOM 2866 O O . THR B 1 138 ? -23.835 46.571 32.837 1.00 20.70 138 THR B O 1
ATOM 2870 N N . ASN B 1 139 ? -24.348 48.410 31.656 1.00 20.68 139 ASN B N 1
ATOM 2871 C CA . ASN B 1 139 ? -23.058 48.463 30.980 1.00 20.51 139 ASN B CA 1
ATOM 2872 C C . ASN B 1 139 ? -21.870 48.605 31.903 1.00 20.55 139 ASN B C 1
ATOM 2873 O O . ASN B 1 139 ? -20.824 48.007 31.665 1.00 21.89 139 ASN B O 1
ATOM 2878 N N . ALA B 1 140 ? -22.026 49.398 32.955 1.00 21.95 140 ALA B N 1
ATOM 2879 C CA . ALA B 1 140 ? -20.944 49.610 33.902 1.00 20.46 140 ALA B CA 1
ATOM 2880 C C . ALA B 1 140 ? -20.687 48.332 34.690 1.00 21.54 140 ALA B C 1
ATOM 2881 O O . ALA B 1 140 ? -19.540 47.934 34.886 1.00 24.49 140 ALA B O 1
ATOM 2883 N N . VAL B 1 141 ? -21.762 47.693 35.137 1.00 20.98 141 VAL B N 1
ATOM 2884 C CA . VAL B 1 141 ? -21.652 46.460 35.907 1.00 21.62 141 VAL B CA 1
ATOM 2885 C C . VAL B 1 141 ? -20.983 45.374 35.078 1.00 22.15 141 VAL B C 1
ATOM 2886 O O . VAL B 1 141 ? -20.019 44.737 35.506 1.00 20.42 141 VAL B O 1
ATOM 2890 N N . VAL B 1 142 ? -21.503 45.175 33.878 1.00 22.46 142 VAL B N 1
ATOM 2891 C CA . VAL B 1 142 ? -20.976 44.163 32.990 1.00 21.68 142 VAL B CA 1
ATOM 2892 C C . VAL B 1 142 ? -19.543 44.458 32.583 1.00 22.32 142 VAL B C 1
ATOM 2893 O O . VAL B 1 142 ? -18.731 43.540 32.437 1.00 21.02 142 VAL B O 1
ATOM 2897 N N . ALA B 1 143 ? -19.226 45.739 32.412 1.00 21.72 143 ALA B N 1
ATOM 2898 C CA . ALA B 1 143 ? -17.883 46.123 32.016 1.00 21.18 143 ALA B CA 1
ATOM 2899 C C . ALA B 1 143 ? -16.920 45.766 33.137 1.00 22.61 143 ALA B C 1
ATOM 2900 O O . ALA B 1 143 ? -15.877 45.154 32.906 1.00 24.54 143 ALA B O 1
ATOM 2902 N N . SER B 1 144 ? -17.287 46.147 34.353 1.00 21.32 144 SER B N 1
ATOM 2903 C CA . SER B 1 144 ? -16.478 45.880 35.533 1.00 22.47 144 SER B CA 1
ATOM 2904 C C . SER B 1 144 ? -16.221 44.388 35.758 1.00 22.91 144 SER B C 1
ATOM 2905 O O . SER B 1 144 ? -15.108 43.987 36.099 1.00 21.09 144 SER B O 1
ATOM 2908 N N . GLN B 1 145 ? -17.250 43.565 35.581 1.00 23.12 145 GLN B N 1
ATOM 2909 C CA . GLN B 1 145 ? -17.093 42.127 35.783 1.00 23.40 145 GLN B CA 1
ATOM 2910 C C . GLN B 1 145 ? -16.183 41.510 34.726 1.00 22.81 145 GLN B C 1
ATOM 2911 O O . GLN B 1 145 ? -15.334 40.676 35.034 1.00 21.08 145 GLN B O 1
ATOM 2917 N N . VAL B 1 146 ? -16.374 41.922 33.478 1.00 22.94 146 VAL B N 1
ATOM 2918 C CA . VAL B 1 146 ? -15.575 41.411 32.379 1.00 22.70 146 VAL B CA 1
ATOM 2919 C C . VAL B 1 146 ? -14.126 41.839 32.537 1.00 24.59 146 VAL B C 1
ATOM 2920 O O . VAL B 1 146 ? -13.211 41.051 32.296 1.00 24.04 146 VAL B O 1
ATOM 2924 N N . GLU B 1 147 ? -13.920 43.088 32.944 1.00 25.70 147 GLU B N 1
ATOM 2925 C CA . GLU B 1 147 ? -12.575 43.614 33.123 1.00 28.96 147 GLU B CA 1
ATOM 2926 C C . GLU B 1 147 ? -11.820 42.850 34.199 1.00 27.41 147 GLU B C 1
ATOM 2927 O O . GLU B 1 147 ? -10.677 42.438 33.996 1.00 27.02 147 GLU B O 1
ATOM 2933 N N . LYS B 1 148 ? -12.461 42.667 35.346 1.00 23.17 148 LYS B N 1
ATOM 2934 C CA . LYS B 1 148 ? -11.829 41.967 36.447 1.00 23.83 148 LYS B CA 1
ATOM 2935 C C . LYS B 1 148 ? -11.623 40.489 36.163 1.00 24.72 148 LYS B C 1
ATOM 2936 O O . LYS B 1 148 ? -10.623 39.902 36.582 1.00 24.88 148 LYS B O 1
ATOM 2942 N N . ALA B 1 149 ? -12.560 39.887 35.441 1.00 21.50 149 ALA B N 1
ATOM 2943 C CA . ALA B 1 149 ? -12.461 38.475 35.118 1.00 20.71 149 ALA B CA 1
ATOM 2944 C C . ALA B 1 149 ? -11.306 38.167 34.160 1.00 20.34 149 ALA B C 1
ATOM 2945 O O . ALA B 1 149 ? -10.574 37.200 34.358 1.00 17.97 149 ALA B O 1
ATOM 2947 N N . LEU B 1 150 ? -11.139 38.990 33.130 1.00 19.60 150 LEU B N 1
ATOM 2948 C CA . LEU B 1 150 ? -10.084 38.756 32.148 1.00 21.32 150 LEU B CA 1
ATOM 2949 C C . LEU B 1 150 ? -8.723 39.340 32.523 1.00 23.18 150 LEU B C 1
ATOM 2950 O O . LEU B 1 150 ? -7.741 39.142 31.804 1.00 22.79 150 LEU B O 1
ATOM 2955 N N . ALA B 1 151 ? -8.663 40.051 33.647 1.00 24.07 151 ALA B N 1
ATOM 2956 C CA . ALA B 1 151 ? -7.413 40.660 34.092 1.00 25.64 151 ALA B CA 1
ATOM 2957 C C . ALA B 1 151 ? -6.275 39.648 34.213 1.00 26.22 151 ALA B C 1
ATOM 2958 O O . ALA B 1 151 ? -6.385 38.651 34.932 1.00 27.75 151 ALA B O 1
ATOM 2960 N N . GLY B 1 152 ? -5.182 39.911 33.503 1.00 24.67 152 GLY B N 1
ATOM 2961 C CA . GLY B 1 152 ? -4.037 39.024 33.564 1.00 25.28 152 GLY B CA 1
ATOM 2962 C C . GLY B 1 152 ? -3.894 38.082 32.387 1.00 25.95 152 GLY B C 1
ATOM 2963 O O . GLY B 1 152 ? -2.917 37.344 32.304 1.00 27.00 152 GLY B O 1
ATOM 2964 N N . LEU B 1 153 ? -4.860 38.091 31.475 1.00 27.74 153 LEU B N 1
ATOM 2965 C CA . LEU B 1 153 ? -4.789 37.215 30.311 1.00 28.03 153 LEU B CA 1
ATOM 2966 C C . LEU B 1 153 ? -4.083 37.890 29.146 1.00 29.36 153 LEU B C 1
ATOM 2967 O O . LEU B 1 153 ? -3.983 39.117 29.082 1.00 28.39 153 LEU B O 1
ATOM 2972 N N . THR B 1 154 ? -3.585 37.076 28.225 1.00 30.14 154 THR B N 1
ATOM 2973 C CA . THR B 1 154 ? -2.923 37.599 27.043 1.00 30.33 154 THR B CA 1
ATOM 2974 C C . THR B 1 154 ? -4.016 37.660 25.989 1.00 30.67 154 THR B C 1
ATOM 2975 O O . THR B 1 154 ? -5.036 36.979 26.104 1.00 29.81 154 THR B O 1
ATOM 2979 N N . PRO B 1 155 ? -3.835 38.495 24.961 1.00 31.59 155 PRO B N 1
ATOM 2980 C CA . PRO B 1 155 ? -4.860 38.581 23.918 1.00 31.56 155 PRO B CA 1
ATOM 2981 C C . PRO B 1 155 ? -5.130 37.223 23.267 1.00 31.55 155 PRO B C 1
ATOM 2982 O O . PRO B 1 155 ? -6.263 36.912 22.902 1.00 33.70 155 PRO B O 1
ATOM 2986 N N . GLU B 1 156 ? -4.086 36.415 23.131 1.00 32.24 156 GLU B N 1
ATOM 2987 C CA . GLU B 1 156 ? -4.221 35.098 22.523 1.00 31.96 156 GLU B CA 1
ATOM 2988 C C . GLU B 1 156 ? -5.173 34.213 23.329 1.00 31.23 156 GLU B C 1
ATOM 2989 O O . GLU B 1 156 ? -5.932 33.427 22.761 1.00 30.47 156 GLU B O 1
ATOM 2991 N N . GLN B 1 157 ? -5.133 34.347 24.652 1.00 30.70 157 GLN B N 1
ATOM 2992 C CA . GLN B 1 157 ? -5.997 33.555 25.526 1.00 28.18 157 GLN B CA 1
ATOM 2993 C C . GLN B 1 157 ? -7.425 34.086 25.501 1.00 28.09 157 GLN B C 1
ATOM 2994 O O . GLN B 1 157 ? -8.387 33.312 25.478 1.00 27.71 157 GLN B O 1
ATOM 3000 N N . VAL B 1 158 ? -7.562 35.407 25.508 1.00 26.38 158 VAL B N 1
ATOM 3001 C CA . VAL B 1 158 ? -8.880 36.015 25.479 1.00 28.82 158 VAL B CA 1
ATOM 3002 C C . VAL B 1 158 ? -9.662 35.507 24.275 1.00 29.48 158 VAL B C 1
ATOM 3003 O O . VAL B 1 158 ? -10.876 35.325 24.351 1.00 30.50 158 VAL B O 1
ATOM 3007 N N . LYS B 1 159 ? -8.962 35.263 23.172 1.00 28.94 159 LYS B N 1
ATOM 3008 C CA . LYS B 1 159 ? -9.612 34.774 21.961 1.00 29.58 159 LYS B CA 1
ATOM 3009 C C . LYS B 1 159 ? -10.353 33.463 22.206 1.00 27.94 159 LYS B C 1
ATOM 3010 O O . LYS B 1 159 ? -11.398 33.220 21.608 1.00 28.63 159 LYS B O 1
ATOM 3016 N N . GLN B 1 160 ? -9.805 32.626 23.085 1.00 26.87 160 GLN B N 1
ATOM 3017 C CA . GLN B 1 160 ? -10.391 31.324 23.393 1.00 27.03 160 GLN B CA 1
ATOM 3018 C C . GLN B 1 160 ? -11.387 31.362 24.552 1.00 27.17 160 GLN B C 1
ATOM 3019 O O . GLN B 1 160 ? -12.135 30.413 24.772 1.00 27.83 160 GLN B O 1
ATOM 3022 N N . ALA B 1 161 ? -11.393 32.459 25.298 1.00 25.22 161 ALA B N 1
ATOM 3023 C CA . ALA B 1 161 ? -12.309 32.593 26.413 1.00 22.32 161 ALA B CA 1
ATOM 3024 C C . ALA B 1 161 ? -13.730 32.745 25.896 1.00 22.06 161 ALA B C 1
ATOM 3025 O O . ALA B 1 161 ? -13.959 33.211 24.775 1.00 19.61 161 ALA B O 1
ATOM 3027 N N . VAL B 1 162 ? -14.690 32.333 26.711 1.00 20.00 162 VAL B N 1
ATOM 3028 C CA . VAL B 1 162 ? -16.080 32.483 26.331 1.00 19.46 162 VAL B CA 1
ATOM 3029 C C . VAL B 1 162 ? -16.744 33.283 27.432 1.00 17.92 162 VAL B C 1
ATOM 3030 O O . VAL B 1 162 ? -16.675 32.927 28.603 1.00 17.99 162 VAL B O 1
ATOM 3034 N N . ILE B 1 163 ? -17.362 34.386 27.052 1.00 19.65 163 ILE B N 1
ATOM 3035 C CA . ILE B 1 163 ? -18.048 35.217 28.018 1.00 21.56 163 ILE B CA 1
ATOM 3036 C C . ILE B 1 163 ? -19.542 35.009 27.816 1.00 21.24 163 ILE B C 1
ATOM 3037 O O . ILE B 1 163 ? -20.033 35.024 26.687 1.00 20.28 163 ILE B O 1
ATOM 3042 N N . ALA B 1 164 ? -20.253 34.777 28.918 1.00 20.38 164 ALA B N 1
ATOM 3043 C CA . ALA B 1 164 ? -21.692 34.563 28.871 1.00 18.01 164 ALA B CA 1
ATOM 3044 C C . ALA B 1 164 ? -22.419 35.691 29.586 1.00 18.44 164 ALA B C 1
ATOM 3045 O O . ALA B 1 164 ? -22.356 35.806 30.819 1.00 15.69 164 ALA B O 1
ATOM 3047 N N . TYR B 1 165 ? -23.092 36.535 28.810 1.00 18.17 165 TYR B N 1
ATOM 3048 C CA . TYR B 1 165 ? -23.853 37.631 29.392 1.00 17.14 165 TYR B CA 1
ATOM 3049 C C . TYR B 1 165 ? -25.198 37.081 29.823 1.00 15.95 165 TYR B C 1
ATOM 3050 O O . TYR B 1 165 ? -25.974 36.601 29.000 1.00 14.09 165 TYR B O 1
ATOM 3059 N N . GLU B 1 166 ? -25.473 37.150 31.116 1.00 15.94 166 GLU B N 1
ATOM 3060 C CA . GLU B 1 166 ? -26.730 36.649 31.625 1.00 16.86 166 GLU B CA 1
ATOM 3061 C C . GLU B 1 166 ? -27.376 37.609 32.599 1.00 18.69 166 GLU B C 1
ATOM 3062 O O . GLU B 1 166 ? -27.036 37.620 33.786 1.00 20.37 166 GLU B O 1
ATOM 3068 N N . PRO B 1 167 ? -28.304 38.447 32.112 1.00 19.63 167 PRO B N 1
ATOM 3069 C CA . PRO B 1 167 ? -28.934 39.366 33.064 1.00 19.94 167 PRO B CA 1
ATOM 3070 C C . PRO B 1 167 ? -29.534 38.479 34.149 1.00 19.58 167 PRO B C 1
ATOM 3071 O O . PRO B 1 167 ? -30.278 37.544 33.857 1.00 20.72 167 PRO B O 1
ATOM 3075 N N . ILE B 1 168 ? -29.178 38.749 35.396 1.00 19.37 168 ILE B N 1
ATOM 3076 C CA . ILE B 1 168 ? -29.655 37.934 36.500 1.00 20.20 168 ILE B CA 1
ATOM 3077 C C . ILE B 1 168 ? -31.170 37.785 36.524 1.00 22.03 168 ILE B C 1
ATOM 3078 O O . ILE B 1 168 ? -31.686 36.713 36.824 1.00 25.29 168 ILE B O 1
ATOM 3083 N N . TRP B 1 169 ? -31.884 38.854 36.191 1.00 21.64 169 TRP B N 1
ATOM 3084 C CA . TRP B 1 169 ? -33.340 38.814 36.189 1.00 21.03 169 TRP B CA 1
ATOM 3085 C C . TRP B 1 169 ? -33.915 37.873 35.126 1.00 19.95 169 TRP B C 1
ATOM 3086 O O . TRP B 1 169 ? -35.102 37.564 35.143 1.00 18.27 169 TRP B O 1
ATOM 3097 N N . ALA B 1 170 ? -33.066 37.416 34.211 1.00 20.84 170 ALA B N 1
ATOM 3098 C CA . ALA B 1 170 ? -33.495 36.534 33.127 1.00 18.78 170 ALA B CA 1
ATOM 3099 C C . ALA B 1 170 ? -33.222 35.058 33.377 1.00 19.72 170 ALA B C 1
ATOM 3100 O O . ALA B 1 170 ? -33.631 34.202 32.591 1.00 23.05 170 ALA B O 1
ATOM 3102 N N . ILE B 1 171 ? -32.542 34.751 34.472 1.00 19.61 171 ILE B N 1
ATOM 3103 C CA . ILE B 1 171 ? -32.214 33.366 34.771 1.00 19.85 171 ILE B CA 1
ATOM 3104 C C . ILE B 1 171 ? -33.363 32.579 35.390 1.00 20.87 171 ILE B C 1
ATOM 3105 O O . ILE B 1 171 ? -33.834 32.881 36.494 1.00 22.46 171 ILE B O 1
ATOM 3110 N N . GLY B 1 172 ? -33.806 31.565 34.654 1.00 20.39 172 GLY B N 1
ATOM 3111 C CA . GLY B 1 172 ? -34.889 30.712 35.106 1.00 20.27 172 GLY B CA 1
ATOM 3112 C C . GLY B 1 172 ? -36.172 31.445 35.443 1.00 21.40 172 GLY B C 1
ATOM 3113 O O . GLY B 1 172 ? -37.044 30.882 36.098 1.00 23.79 172 GLY B O 1
ATOM 3114 N N . THR B 1 173 ? -36.304 32.690 34.994 1.00 21.30 173 THR B N 1
ATOM 3115 C CA . THR B 1 173 ? -37.506 33.467 35.286 1.00 21.24 173 THR B CA 1
ATOM 3116 C C . THR B 1 173 ? -38.555 33.407 34.175 1.00 21.81 173 THR B C 1
ATOM 3117 O O . THR B 1 173 ? -39.711 33.759 34.392 1.00 20.80 173 THR B O 1
ATOM 3121 N N . GLY B 1 174 ? -38.154 32.966 32.990 1.00 22.47 174 GLY B N 1
ATOM 3122 C CA . GLY B 1 174 ? -39.089 32.913 31.882 1.00 26.90 174 GLY B CA 1
ATOM 3123 C C . GLY B 1 174 ? -39.083 34.240 31.134 1.00 29.38 174 GLY B C 1
ATOM 3124 O O . GLY B 1 174 ? -39.705 34.383 30.080 1.00 29.38 174 GLY B O 1
ATOM 3125 N N . LYS B 1 175 ? -38.383 35.223 31.692 1.00 30.36 175 LYS B N 1
ATOM 3126 C CA . LYS B 1 175 ? -38.277 36.535 31.065 1.00 31.77 175 LYS B CA 1
ATOM 3127 C C . LYS B 1 175 ? -36.872 36.690 30.514 1.00 31.34 175 LYS B C 1
ATOM 3128 O O . LYS B 1 175 ? -35.918 36.852 31.270 1.00 33.67 175 LYS B O 1
ATOM 3134 N N . SER B 1 176 ? -36.740 36.641 29.199 1.00 30.11 176 SER B N 1
ATOM 3135 C CA . SER B 1 176 ? -35.432 36.794 28.595 1.00 30.23 176 SER B CA 1
ATOM 3136 C C . SER B 1 176 ? -35.290 38.209 28.062 1.00 29.09 176 SER B C 1
ATOM 3137 O O . SER B 1 176 ? -36.277 38.914 27.874 1.00 29.65 176 SER B O 1
ATOM 3140 N N . SER B 1 177 ? -34.053 38.629 27.844 1.00 27.47 177 SER B N 1
ATOM 3141 C CA . SER B 1 177 ? -33.787 39.951 27.301 1.00 25.77 177 SER B CA 1
ATOM 3142 C C . SER B 1 177 ? -34.134 39.880 25.817 1.00 26.20 177 SER B C 1
ATOM 3143 O O . SER B 1 177 ? -34.151 38.794 25.234 1.00 27.78 177 SER B O 1
ATOM 3146 N N . THR B 1 178 ? -34.434 41.014 25.198 1.00 24.75 178 THR B N 1
ATOM 3147 C CA . THR B 1 178 ? -34.729 40.977 23.774 1.00 23.39 178 THR B CA 1
ATOM 3148 C C . THR B 1 178 ? -33.386 40.808 23.067 1.00 24.84 178 THR B C 1
ATOM 3149 O O . THR B 1 178 ? -32.331 41.154 23.616 1.00 23.75 178 THR B O 1
ATOM 3153 N N . PRO B 1 179 ? -33.404 40.246 21.850 1.00 25.21 179 PRO B N 1
ATOM 3154 C CA . PRO B 1 179 ? -32.165 40.048 21.099 1.00 26.44 179 PRO B CA 1
ATOM 3155 C C . PRO B 1 179 ? -31.410 41.360 20.904 1.00 26.82 179 PRO B C 1
ATOM 3156 O O . PRO B 1 179 ? -30.185 41.401 21.018 1.00 27.94 179 PRO B O 1
ATOM 3160 N N . GLU B 1 180 ? -32.147 42.428 20.614 1.00 27.10 180 GLU B N 1
ATOM 3161 C CA . GLU B 1 180 ? -31.546 43.741 20.406 1.00 27.28 180 GLU B CA 1
ATOM 3162 C C . GLU B 1 180 ? -30.801 44.217 21.648 1.00 26.73 180 GLU B C 1
ATOM 3163 O O . GLU B 1 180 ? -29.643 44.628 21.563 1.00 25.85 180 GLU B O 1
ATOM 3169 N N . ASP B 1 181 ? -31.468 44.171 22.799 1.00 26.96 181 ASP B N 1
ATOM 3170 C CA . ASP B 1 181 ? -30.848 44.602 24.045 1.00 28.80 181 ASP B CA 1
ATOM 3171 C C . ASP B 1 181 ? -29.649 43.728 24.377 1.00 25.79 181 ASP B C 1
ATOM 3172 O O . ASP B 1 181 ? -28.593 44.233 24.739 1.00 26.71 181 ASP B O 1
ATOM 3177 N N . ALA B 1 182 ? -29.818 42.415 24.256 1.00 23.94 182 ALA B N 1
ATOM 3178 C CA . ALA B 1 182 ? -28.738 41.482 24.543 1.00 23.31 182 ALA B CA 1
ATOM 3179 C C . ALA B 1 182 ? -27.575 41.713 23.578 1.00 23.14 182 ALA B C 1
ATOM 3180 O O . ALA B 1 182 ? -26.405 41.604 23.963 1.00 23.37 182 ALA B O 1
ATOM 3182 N N . ASN B 1 183 ? -27.898 42.036 22.328 1.00 20.28 183 ASN B N 1
ATOM 3183 C CA . ASN B 1 183 ? -26.868 42.287 21.329 1.00 20.70 183 ASN B CA 1
ATOM 3184 C C . ASN B 1 183 ? -26.119 43.567 21.694 1.00 21.55 183 ASN B C 1
ATOM 3185 O O . ASN B 1 183 ? -24.903 43.667 21.514 1.00 22.10 183 ASN B O 1
ATOM 3190 N N . SER B 1 184 ? -26.850 44.547 22.211 1.00 20.95 184 SER B N 1
ATOM 3191 C CA . SER B 1 184 ? -26.240 45.802 22.607 1.00 22.14 184 SER B CA 1
ATOM 3192 C C . SER B 1 184 ? -25.274 45.572 23.759 1.00 20.17 184 SER B C 1
ATOM 3193 O O . SER B 1 184 ? -24.145 46.053 23.734 1.00 21.25 184 SER B O 1
ATOM 3196 N N . VAL B 1 185 ? -25.713 44.835 24.772 1.00 19.00 185 VAL B N 1
ATOM 3197 C CA . VAL B 1 185 ? -24.847 44.575 25.915 1.00 19.32 185 VAL B CA 1
ATOM 3198 C C . VAL B 1 185 ? -23.635 43.757 25.489 1.00 18.39 185 VAL B C 1
ATOM 3199 O O . VAL B 1 185 ? -22.509 44.041 25.898 1.00 19.25 185 VAL B O 1
ATOM 3203 N N . CYS B 1 186 ? -23.864 42.745 24.660 1.00 18.14 186 CYS B N 1
ATOM 3204 C CA . CYS B 1 186 ? -22.777 41.904 24.184 1.00 18.72 186 CYS B CA 1
ATOM 3205 C C . CYS B 1 186 ? -21.832 42.716 23.307 1.00 17.87 186 CYS B C 1
ATOM 3206 O O . CYS B 1 186 ? -20.628 42.468 23.291 1.00 15.70 186 CYS B O 1
ATOM 3209 N N . GLY B 1 187 ? -22.383 43.686 22.580 1.00 17.26 187 GLY B N 1
ATOM 3210 C CA . GLY B 1 187 ? -21.555 44.534 21.741 1.00 15.27 187 GLY B CA 1
ATOM 3211 C C . GLY B 1 187 ? -20.682 45.371 22.653 1.00 17.45 187 GLY B C 1
ATOM 3212 O O . GLY B 1 187 ? -19.505 45.621 22.374 1.00 17.40 187 GLY B O 1
ATOM 3213 N N . HIS B 1 188 ? -21.264 45.800 23.767 1.00 17.88 188 HIS B N 1
ATOM 3214 C CA . HIS B 1 188 ? -20.539 46.599 24.740 1.00 18.70 188 HIS B CA 1
ATOM 3215 C C . HIS B 1 188 ? -19.436 45.755 25.360 1.00 20.84 188 HIS B C 1
ATOM 3216 O O . HIS B 1 188 ? -18.330 46.239 25.604 1.00 22.33 188 HIS B O 1
ATOM 3223 N N . ILE B 1 189 ? -19.740 44.488 25.616 1.00 22.02 189 ILE B N 1
ATOM 3224 C CA . ILE B 1 189 ? -18.757 43.595 26.206 1.00 21.24 189 ILE B CA 1
ATOM 3225 C C . ILE B 1 189 ? -17.610 43.421 25.219 1.00 21.57 189 ILE B C 1
ATOM 3226 O O . ILE B 1 189 ? -16.442 43.496 25.591 1.00 20.23 189 ILE B O 1
ATOM 3231 N N . ARG B 1 190 ? -17.951 43.197 23.955 1.00 20.84 190 ARG B N 1
ATOM 3232 C CA . ARG B 1 190 ? -16.935 43.023 22.933 1.00 22.42 190 ARG B CA 1
ATOM 3233 C C . ARG B 1 190 ? -16.083 44.292 22.875 1.00 23.44 190 ARG B C 1
ATOM 3234 O O . ARG B 1 190 ? -14.859 44.231 22.765 1.00 23.81 190 ARG B O 1
ATOM 3242 N N . SER B 1 191 ? -16.740 45.443 22.975 1.00 25.59 191 SER B N 1
ATOM 3243 C CA . SER B 1 191 ? -16.043 46.720 22.941 1.00 25.71 191 SER B CA 1
ATOM 3244 C C . SER B 1 191 ? -15.111 46.850 24.138 1.00 26.13 191 SER B C 1
ATOM 3245 O O . SER B 1 191 ? -14.010 47.390 24.016 1.00 26.97 191 SER B O 1
ATOM 3248 N N . VAL B 1 192 ? -15.555 46.367 25.296 1.00 25.27 192 VAL B N 1
ATOM 3249 C CA . VAL B 1 192 ? -14.727 46.414 26.499 1.00 25.38 192 VAL B CA 1
ATOM 3250 C C . VAL B 1 192 ? -13.498 45.531 26.280 1.00 25.85 192 VAL B C 1
ATOM 3251 O O . VAL B 1 192 ? -12.394 45.865 26.701 1.00 26.38 192 VAL B O 1
ATOM 3255 N N . VAL B 1 193 ? -13.704 44.402 25.613 1.00 26.42 193 VAL B N 1
ATOM 3256 C CA . VAL B 1 193 ? -12.619 43.480 25.317 1.00 28.18 193 VAL B CA 1
ATOM 3257 C C . VAL B 1 193 ? -11.644 44.125 24.332 1.00 28.46 193 VAL B C 1
ATOM 3258 O O . VAL B 1 193 ? -10.429 44.010 24.477 1.00 26.11 193 VAL B O 1
ATOM 3262 N N . SER B 1 194 ? -12.193 44.802 23.329 1.00 30.72 194 SER B N 1
ATOM 3263 C CA . SER B 1 194 ? -11.379 45.458 22.312 1.00 32.98 194 SER B CA 1
ATOM 3264 C C . SER B 1 194 ? -10.483 46.538 22.907 1.00 33.57 194 SER B C 1
ATOM 3265 O O . SER B 1 194 ? -9.354 46.720 22.461 1.00 34.08 194 SER B O 1
ATOM 3268 N N . ARG B 1 195 ? -10.981 47.248 23.915 1.00 34.30 195 ARG B N 1
ATOM 3269 C CA . ARG B 1 195 ? -10.203 48.304 24.550 1.00 35.75 195 ARG B CA 1
ATOM 3270 C C . ARG B 1 195 ? -9.181 47.765 25.535 1.00 36.23 195 ARG B C 1
ATOM 3271 O O . ARG B 1 195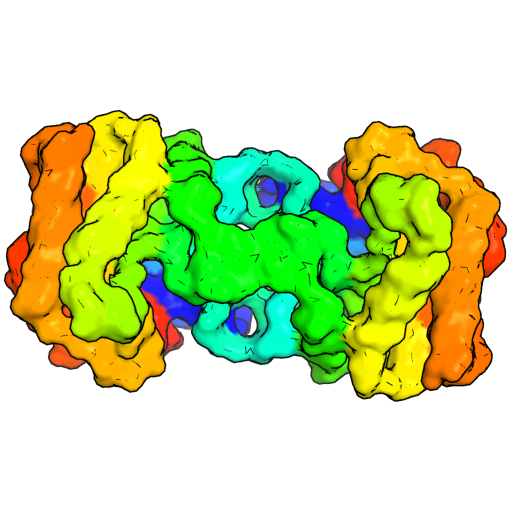 ? -8.221 48.451 25.889 1.00 37.29 195 ARG B O 1
ATOM 3279 N N . LEU B 1 196 ? -9.379 46.529 25.970 1.00 35.60 196 LEU B N 1
ATOM 3280 C CA . LEU B 1 196 ? -8.459 45.918 26.914 1.00 34.18 196 LEU B CA 1
ATOM 3281 C C . LEU B 1 196 ? -7.424 45.029 26.245 1.00 32.93 196 LEU B C 1
ATOM 3282 O O . LEU B 1 196 ? -6.283 44.960 26.695 1.00 33.52 196 LEU B O 1
ATOM 3287 N N . PHE B 1 197 ? -7.819 44.364 25.162 1.00 32.32 197 PHE B N 1
ATOM 3288 C CA . PHE B 1 197 ? -6.926 43.435 24.478 1.00 31.43 197 PHE B CA 1
ATOM 3289 C C . PHE B 1 197 ? -6.741 43.642 22.981 1.00 31.08 197 PHE B C 1
ATOM 3290 O O . PHE B 1 197 ? -6.030 42.873 22.332 1.00 32.36 197 PHE B O 1
ATOM 3298 N N . GLY B 1 198 ? -7.376 44.667 22.426 1.00 29.05 198 GLY B N 1
ATOM 3299 C CA . GLY B 1 198 ? -7.237 44.908 21.003 1.00 29.21 198 GLY B CA 1
ATOM 3300 C C . GLY B 1 198 ? -8.383 44.342 20.185 1.00 32.02 198 GLY B C 1
ATOM 3301 O O . GLY B 1 198 ? -9.045 43.390 20.605 1.00 31.71 198 GLY B O 1
ATOM 3302 N N . PRO B 1 199 ? -8.633 44.909 18.993 1.00 32.99 199 PRO B N 1
ATOM 3303 C CA . PRO B 1 199 ? -9.702 44.493 18.080 1.00 32.67 199 PRO B CA 1
ATOM 3304 C C . PRO B 1 199 ? -9.638 43.047 17.614 1.00 32.38 199 PRO B C 1
ATOM 3305 O O . PRO B 1 199 ? -10.667 42.448 17.298 1.00 32.02 199 PRO B O 1
ATOM 3309 N N . GLU B 1 200 ? -8.436 42.487 17.560 1.00 33.18 200 GLU B N 1
ATOM 3310 C CA . GLU B 1 200 ? -8.282 41.111 17.121 1.00 33.81 200 GLU B CA 1
ATOM 3311 C C . GLU B 1 200 ? -8.860 40.138 18.139 1.00 33.20 200 GLU B C 1
ATOM 3312 O O . GLU B 1 200 ? -9.576 39.199 17.783 1.00 32.07 200 GLU B O 1
ATOM 3318 N N . ALA B 1 201 ? -8.558 40.371 19.409 1.00 29.25 201 ALA B N 1
ATOM 3319 C CA . ALA B 1 201 ? -9.066 39.508 20.458 1.00 29.58 201 ALA B CA 1
ATOM 3320 C C . ALA B 1 201 ? -10.587 39.629 20.557 1.00 30.17 201 ALA B C 1
ATOM 3321 O O . ALA B 1 201 ? -11.285 38.630 20.715 1.00 30.13 201 ALA B O 1
ATOM 3323 N N . ALA B 1 202 ? -11.094 40.854 20.447 1.00 29.38 202 ALA B N 1
ATOM 3324 C CA . ALA B 1 202 ? -12.527 41.104 20.553 1.00 29.78 202 ALA B CA 1
ATOM 3325 C C . ALA B 1 202 ? -13.318 40.544 19.381 1.00 29.37 202 ALA B C 1
ATOM 3326 O O . ALA B 1 202 ? -14.497 40.223 19.512 1.00 29.73 202 ALA B O 1
ATOM 3328 N N . GLU B 1 203 ? -12.669 40.427 18.232 1.00 30.51 203 GLU B N 1
ATOM 3329 C CA . GLU B 1 203 ? -13.336 39.911 17.048 1.00 29.65 203 GLU B CA 1
ATOM 3330 C C . GLU B 1 203 ? -13.402 38.388 17.094 1.00 28.84 203 GLU B C 1
ATOM 3331 O O . GLU B 1 203 ? -14.214 37.772 16.407 1.00 28.50 203 GLU B O 1
ATOM 3334 N N . ALA B 1 204 ? -12.552 37.784 17.918 1.00 27.25 204 ALA B N 1
ATOM 3335 C CA . ALA B 1 204 ? -12.512 36.332 18.028 1.00 27.29 204 ALA B CA 1
ATOM 3336 C C . ALA B 1 204 ? -13.248 35.783 19.247 1.00 26.50 204 ALA B C 1
ATOM 3337 O O . ALA B 1 204 ? -13.872 34.725 19.175 1.00 27.72 204 ALA B O 1
ATOM 3339 N N . ILE B 1 205 ? -13.184 36.502 20.363 1.00 25.53 205 ILE B N 1
ATOM 3340 C CA . ILE B 1 205 ? -13.833 36.043 21.586 1.00 24.52 205 ILE B CA 1
ATOM 3341 C C . ILE B 1 205 ? -15.330 35.837 21.384 1.00 25.60 205 ILE B C 1
ATOM 3342 O O . ILE B 1 205 ? -16.030 36.700 20.850 1.00 27.12 205 ILE B O 1
ATOM 3347 N N . ARG B 1 206 ? -15.820 34.680 21.808 1.00 23.74 206 ARG B N 1
ATOM 3348 C CA . ARG B 1 206 ? -17.229 34.379 21.663 1.00 22.54 206 ARG B CA 1
ATOM 3349 C C . ARG B 1 206 ? -18.030 34.796 22.885 1.00 22.22 206 ARG B C 1
ATOM 3350 O O . ARG B 1 206 ? -17.670 34.493 24.029 1.00 20.98 206 ARG B O 1
ATOM 3358 N N . ILE B 1 207 ? -19.112 35.521 22.619 1.00 20.71 207 ILE B N 1
ATOM 3359 C CA . ILE B 1 207 ? -19.990 36.033 23.657 1.00 18.84 207 ILE B CA 1
ATOM 3360 C C . ILE B 1 207 ? -21.372 35.406 23.548 1.00 18.33 207 ILE B C 1
ATOM 3361 O O . ILE B 1 207 ? -22.069 35.566 22.540 1.00 18.69 207 ILE B O 1
ATOM 3366 N N . GLN B 1 208 ? -21.759 34.681 24.589 1.00 16.30 208 GLN B N 1
ATOM 3367 C CA . GLN B 1 208 ? -23.059 34.032 24.620 1.00 16.92 208 GLN B CA 1
ATOM 3368 C C . GLN B 1 208 ? -24.065 34.876 25.373 1.00 18.68 208 GLN B C 1
ATOM 3369 O O . GLN B 1 208 ? -23.708 35.777 26.138 1.00 20.02 208 GLN B O 1
ATOM 3375 N N . TYR B 1 209 ? -25.332 34.569 25.148 1.00 17.22 209 TYR B N 1
ATOM 3376 C CA . TYR B 1 209 ? -26.393 35.215 25.888 1.00 17.64 209 TYR B CA 1
ATOM 3377 C C . TYR B 1 209 ? -26.963 34.065 26.718 1.00 19.20 209 TYR B C 1
ATOM 3378 O O . TYR B 1 209 ? -26.974 32.913 26.269 1.00 18.22 209 TYR B O 1
ATOM 3387 N N . GLY B 1 210 ? -27.416 34.371 27.926 1.00 18.81 210 GLY B N 1
ATOM 3388 C CA . GLY B 1 210 ? -27.980 33.347 28.780 1.00 17.99 210 GLY B CA 1
ATOM 3389 C C . GLY B 1 210 ? -29.105 33.936 29.603 1.00 19.86 210 GLY B C 1
ATOM 3390 O O . GLY B 1 210 ? -29.066 35.115 29.966 1.00 19.72 210 GLY B O 1
ATOM 3391 N N . GLY B 1 211 ? -30.110 33.121 29.902 1.00 18.84 211 GLY B N 1
ATOM 3392 C CA . GLY B 1 211 ? -31.232 33.600 30.682 1.00 18.12 211 GLY B CA 1
ATOM 3393 C C . GLY B 1 211 ? -32.540 33.372 29.956 1.00 18.46 211 GLY B C 1
ATOM 3394 O O . GLY B 1 211 ? -32.972 34.191 29.142 1.00 18.72 211 GLY B O 1
ATOM 3395 N N . SER B 1 212 ? -33.150 32.231 30.245 1.00 19.78 212 SER B N 1
ATOM 3396 C CA . SER B 1 212 ? -34.421 31.831 29.666 1.00 20.91 212 SER B CA 1
ATOM 3397 C C . SER B 1 212 ? -34.394 31.613 28.164 1.00 21.28 212 SER B C 1
ATOM 3398 O O . SER B 1 212 ? -35.369 31.884 27.465 1.00 21.76 212 SER B O 1
ATOM 3401 N N . VAL B 1 213 ? -33.266 31.123 27.666 1.00 23.30 213 VAL B N 1
ATOM 3402 C CA . VAL B 1 213 ? -33.142 30.834 26.247 1.00 22.77 213 VAL B CA 1
ATOM 3403 C C . VAL B 1 213 ? -33.899 29.532 26.008 1.00 24.85 213 VAL B C 1
ATOM 3404 O O . VAL B 1 213 ? -33.784 28.595 26.792 1.00 24.34 213 VAL B O 1
ATOM 3408 N N . LYS B 1 214 ? -34.681 29.481 24.938 1.00 27.51 214 LYS B N 1
ATOM 3409 C CA . LYS B 1 214 ? -35.449 28.289 24.600 1.00 30.18 214 LYS B CA 1
ATOM 3410 C C . LYS B 1 214 ? -35.215 27.929 23.144 1.00 31.23 214 LYS B C 1
ATOM 3411 O O . LYS B 1 214 ? -34.799 28.770 22.346 1.00 32.14 214 LYS B O 1
ATOM 3417 N N . PRO B 1 215 ? -35.488 26.670 22.774 1.00 32.67 215 PRO B N 1
ATOM 3418 C CA . PRO B 1 215 ? -35.284 26.266 21.383 1.00 34.16 215 PRO B CA 1
ATOM 3419 C C . PRO B 1 215 ? -36.119 27.088 20.407 1.00 34.23 215 PRO B C 1
ATOM 3420 O O . PRO B 1 215 ? -35.863 27.080 19.209 1.00 37.01 215 PRO B O 1
ATOM 3424 N N . ASP B 1 216 ? -37.107 27.812 20.920 1.00 34.88 216 ASP B N 1
ATOM 3425 C CA . ASP B 1 216 ? -37.950 28.628 20.062 1.00 35.72 216 ASP B CA 1
ATOM 3426 C C . ASP B 1 216 ? -37.440 30.060 19.938 1.00 35.40 216 ASP B C 1
ATOM 3427 O O . ASP B 1 216 ? -37.986 30.850 19.164 1.00 34.40 216 ASP B O 1
ATOM 3432 N N . ASN B 1 217 ? -36.399 30.405 20.695 1.00 33.23 217 ASN B N 1
ATOM 3433 C CA . ASN B 1 217 ? -35.850 31.753 20.600 1.00 30.89 217 ASN B CA 1
ATOM 3434 C C . ASN B 1 217 ? -34.329 31.828 20.478 1.00 29.79 217 ASN B C 1
ATOM 3435 O O . ASN B 1 217 ? -33.784 32.924 20.395 1.00 29.74 217 ASN B O 1
ATOM 3440 N N . ILE B 1 218 ? -33.635 30.691 20.460 1.00 27.56 218 ILE B N 1
ATOM 3441 C CA . ILE B 1 218 ? -32.179 30.750 20.333 1.00 29.80 218 ILE B CA 1
ATOM 3442 C C . ILE B 1 218 ? -31.813 31.429 19.023 1.00 29.64 218 ILE B C 1
ATOM 3443 O O . ILE B 1 218 ? -30.916 32.269 18.987 1.00 29.99 218 ILE B O 1
ATOM 3448 N N . ARG B 1 219 ? -32.505 31.057 17.947 1.00 29.95 219 ARG B N 1
ATOM 3449 C CA . ARG B 1 219 ? -32.231 31.629 16.632 1.00 31.78 219 ARG B CA 1
ATOM 3450 C C . ARG B 1 219 ? -32.252 33.151 16.639 1.00 31.85 219 ARG B C 1
ATOM 3451 O O . ARG B 1 219 ? -31.413 33.783 15.998 1.00 32.28 219 ARG B O 1
ATOM 3454 N N . ASP B 1 220 ? -33.204 33.734 17.364 1.00 32.55 220 ASP B N 1
ATOM 3455 C CA . ASP B 1 220 ? -33.322 35.189 17.448 1.00 34.78 220 ASP B CA 1
ATOM 3456 C C . ASP B 1 220 ? -32.081 35.807 18.070 1.00 31.79 220 ASP B C 1
ATOM 3457 O O . ASP B 1 220 ? -31.650 36.888 17.673 1.00 33.03 220 ASP B O 1
ATOM 3462 N N . PHE B 1 221 ? -31.514 35.119 19.053 1.00 28.28 221 PHE B N 1
ATOM 3463 C CA . PHE B 1 221 ? -30.310 35.595 19.709 1.00 25.26 221 PHE B CA 1
ATOM 3464 C C . PHE B 1 221 ? -29.106 35.314 18.830 1.00 25.12 221 PHE B C 1
ATOM 3465 O O . PHE B 1 221 ? -28.293 36.203 18.572 1.00 25.27 221 PHE B O 1
ATOM 3473 N N . LEU B 1 222 ? -29.001 34.075 18.364 1.00 23.56 222 LEU B N 1
ATOM 3474 C CA . LEU B 1 222 ? -27.882 33.680 17.523 1.00 25.85 222 LEU B CA 1
ATOM 3475 C C . LEU B 1 222 ? -27.753 34.560 16.290 1.00 24.22 222 LEU B C 1
ATOM 3476 O O . LEU B 1 222 ? -26.642 34.850 15.841 1.00 27.29 222 LEU B O 1
ATOM 3481 N N . ALA B 1 223 ? -28.890 34.995 15.756 1.00 22.31 223 ALA B N 1
ATOM 3482 C CA . ALA B 1 223 ? -28.908 35.849 14.574 1.00 23.73 223 ALA B CA 1
ATOM 3483 C C . ALA B 1 223 ? -28.193 37.184 14.816 1.00 23.22 223 ALA B C 1
ATOM 3484 O O . ALA B 1 223 ? -27.705 37.807 13.880 1.00 22.48 223 ALA B O 1
ATOM 3486 N N . GLN B 1 224 ? -28.137 37.619 16.070 1.00 23.61 224 GLN B N 1
ATOM 3487 C CA . GLN B 1 224 ? -27.473 38.873 16.396 1.00 26.08 224 GLN B CA 1
ATOM 3488 C C . GLN B 1 224 ? -25.983 38.766 16.121 1.00 27.62 224 GLN B C 1
ATOM 3489 O O . GLN B 1 224 ? -25.367 37.720 16.344 1.00 30.43 224 GLN B O 1
ATOM 3495 N N . GLN B 1 225 ? -25.419 39.864 15.628 1.00 29.22 225 GLN B N 1
ATOM 3496 C CA . GLN B 1 225 ? -24.012 39.949 15.262 1.00 30.26 225 GLN B CA 1
ATOM 3497 C C . GLN B 1 225 ? -23.044 39.807 16.433 1.00 30.31 225 GLN B C 1
ATOM 3498 O O . GLN B 1 225 ? -21.962 39.240 16.288 1.00 30.10 225 GLN B O 1
ATOM 3501 N N . GLN B 1 226 ? -23.439 40.324 17.592 1.00 30.76 226 GLN B N 1
ATOM 3502 C CA . GLN B 1 226 ? -22.590 40.276 18.774 1.00 29.49 226 GLN B CA 1
ATOM 3503 C C . GLN B 1 226 ? -22.809 39.031 19.624 1.00 28.15 226 GLN B C 1
ATOM 3504 O O . GLN B 1 226 ? -22.051 38.772 20.556 1.00 29.37 226 GLN B O 1
ATOM 3510 N N . ILE B 1 227 ? -23.838 38.254 19.307 1.00 24.79 227 ILE B N 1
ATOM 3511 C CA . ILE B 1 227 ? -24.118 37.058 20.086 1.00 21.76 227 ILE B CA 1
ATOM 3512 C C . ILE B 1 227 ? -23.690 35.802 19.336 1.00 21.57 227 ILE B C 1
ATOM 3513 O O . ILE B 1 227 ? -24.201 35.499 18.262 1.00 25.12 227 ILE B O 1
ATOM 3518 N N . ASP B 1 228 ? -22.756 35.070 19.933 1.00 21.38 228 ASP B N 1
ATOM 3519 C CA . ASP B 1 228 ? -22.194 33.867 19.338 1.00 21.69 228 ASP B CA 1
ATOM 3520 C C . ASP B 1 228 ? -22.700 32.553 19.896 1.00 21.81 228 ASP B C 1
ATOM 3521 O O . ASP B 1 228 ? -22.215 31.492 19.506 1.00 22.47 228 ASP B O 1
ATOM 3526 N N . GLY B 1 229 ? -23.649 32.606 20.819 1.00 19.22 229 GLY B N 1
ATOM 3527 C CA . GLY B 1 229 ? -24.147 31.368 21.379 1.00 18.21 229 GLY B CA 1
ATOM 3528 C C . GLY B 1 229 ? -25.015 31.580 22.593 1.00 19.56 229 GLY B C 1
ATOM 3529 O O . GLY B 1 229 ? -25.324 32.711 22.973 1.00 17.59 229 GLY B O 1
ATOM 3530 N N . ALA B 1 230 ? -25.405 30.477 23.215 1.00 21.33 230 ALA B N 1
ATOM 3531 C CA . ALA B 1 230 ? -26.256 30.558 24.381 1.00 20.24 230 ALA B CA 1
ATOM 3532 C C . ALA B 1 230 ? -25.836 29.631 25.511 1.00 19.41 230 ALA B C 1
ATOM 3533 O O . ALA B 1 230 ? -25.363 28.519 25.283 1.00 18.00 230 ALA B O 1
ATOM 3535 N N . LEU B 1 231 ? -25.996 30.128 26.733 1.00 19.44 231 LEU B N 1
ATOM 3536 C CA . LEU B 1 231 ? -25.720 29.363 27.934 1.00 18.40 231 LEU B CA 1
ATOM 3537 C C . LEU B 1 231 ? -27.159 29.041 28.339 1.00 19.62 231 LEU B C 1
ATOM 3538 O O . LEU B 1 231 ? -27.945 29.942 28.649 1.00 17.00 231 LEU B O 1
ATOM 3543 N N . VAL B 1 232 ? -27.507 27.761 28.322 1.00 18.37 232 VAL B N 1
ATOM 3544 C CA . VAL B 1 232 ? -28.871 27.348 28.609 1.00 16.85 232 VAL B CA 1
ATOM 3545 C C . VAL B 1 232 ? -29.055 26.456 29.832 1.00 18.67 232 VAL B C 1
ATOM 3546 O O . VAL B 1 232 ? -28.457 25.378 29.934 1.00 19.07 232 VAL B O 1
ATOM 3550 N N . GLY B 1 233 ? -29.902 26.911 30.749 1.00 17.83 233 GLY B N 1
ATOM 3551 C CA . GLY B 1 233 ? -30.187 26.152 31.951 1.00 18.17 233 GLY B CA 1
ATOM 3552 C C . GLY B 1 233 ? -31.382 25.226 31.759 1.00 18.57 233 GLY B C 1
ATOM 3553 O O . GLY B 1 233 ? -31.265 24.142 31.179 1.00 18.58 233 GLY B O 1
ATOM 3554 N N . GLY B 1 234 ? -32.540 25.669 32.232 1.00 18.57 234 GLY B N 1
ATOM 3555 C CA . GLY B 1 234 ? -33.753 24.878 32.132 1.00 17.70 234 GLY B CA 1
ATOM 3556 C C . GLY B 1 234 ? -33.961 24.056 30.874 1.00 19.49 234 GLY B C 1
ATOM 3557 O O . GLY B 1 234 ? -34.162 22.844 30.950 1.00 22.92 234 GLY B O 1
ATOM 3558 N N . ALA B 1 235 ? -33.910 24.703 29.714 1.00 21.28 235 ALA B N 1
ATOM 3559 C CA . ALA B 1 235 ? -34.135 24.020 28.442 1.00 21.03 235 ALA B CA 1
ATOM 3560 C C . ALA B 1 235 ? -33.032 23.059 27.977 1.00 22.94 235 ALA B C 1
ATOM 3561 O O . ALA B 1 235 ? -33.078 22.558 26.854 1.00 24.74 235 ALA B O 1
ATOM 3563 N N . SER B 1 236 ? -32.036 22.801 28.816 1.00 22.55 236 SER B N 1
ATOM 3564 C CA . SER B 1 236 ? -30.973 21.882 28.416 1.00 21.74 236 SER B CA 1
ATOM 3565 C C . SER B 1 236 ? -31.128 20.559 29.159 1.00 22.09 236 SER B C 1
ATOM 3566 O O . SER B 1 236 ? -30.353 19.623 28.954 1.00 21.32 236 SER B O 1
ATOM 3569 N N . LEU B 1 237 ? -32.146 20.479 30.011 1.00 22.81 237 LEU B N 1
ATOM 3570 C CA . LEU B 1 237 ? -32.385 19.275 30.796 1.00 25.33 237 LEU B CA 1
ATOM 3571 C C . LEU B 1 237 ? -32.940 18.093 30.002 1.00 26.13 237 LEU B C 1
ATOM 3572 O O . LEU B 1 237 ? -32.709 16.940 30.366 1.00 27.79 237 LEU B O 1
ATOM 3577 N N . GLU B 1 238 ? -33.663 18.370 28.921 1.00 26.48 238 GLU B N 1
ATOM 3578 C CA . GLU B 1 238 ? -34.228 17.301 28.098 1.00 27.55 238 GLU B CA 1
ATOM 3579 C C . GLU B 1 238 ? -33.414 17.145 26.814 1.00 28.50 238 GLU B C 1
ATOM 3580 O O . GLU B 1 238 ? -33.059 18.130 26.165 1.00 28.90 238 GLU B O 1
ATOM 3582 N N . PRO B 1 239 ? -33.104 15.896 26.434 1.00 29.97 239 PRO B N 1
ATOM 3583 C CA . PRO B 1 239 ? -32.324 15.592 25.228 1.00 29.95 239 PRO B CA 1
ATOM 3584 C C . PRO B 1 239 ? -32.864 16.237 23.951 1.00 30.69 239 PRO B C 1
ATOM 3585 O O . PRO B 1 239 ? -32.114 16.851 23.192 1.00 33.15 239 PRO B O 1
ATOM 3589 N N . ALA B 1 240 ? -34.163 16.088 23.714 1.00 30.35 240 ALA B N 1
ATOM 3590 C CA . ALA B 1 240 ? -34.790 16.645 22.524 1.00 30.89 240 ALA B CA 1
ATOM 3591 C C . ALA B 1 240 ? -34.599 18.158 22.471 1.00 30.70 240 ALA B C 1
ATOM 3592 O O . ALA B 1 240 ? -34.244 18.720 21.434 1.00 31.41 240 ALA B O 1
ATOM 3594 N N . SER B 1 241 ? -34.837 18.809 23.602 1.00 31.24 241 SER B N 1
ATOM 3595 C CA . SER B 1 241 ? -34.688 20.253 23.709 1.00 30.66 241 SER B CA 1
ATOM 3596 C C . SER B 1 241 ? -33.244 20.662 23.405 1.00 30.15 241 SER B C 1
ATOM 3597 O O . SER B 1 241 ? -32.994 21.561 22.595 1.00 29.97 241 SER B O 1
ATOM 3600 N N . PHE B 1 242 ? -32.299 19.985 24.052 1.00 28.14 242 PHE B N 1
ATOM 3601 C CA . PHE B 1 242 ? -30.881 20.261 23.863 1.00 28.92 242 PHE B CA 1
ATOM 3602 C C . PHE B 1 242 ? -30.483 20.181 22.393 1.00 30.12 242 PHE B C 1
ATOM 3603 O O . PHE B 1 242 ? -29.749 21.037 21.886 1.00 29.40 242 PHE B O 1
ATOM 3611 N N . LEU B 1 243 ? -30.960 19.143 21.713 1.00 30.47 243 LEU B N 1
ATOM 3612 C CA . LEU B 1 243 ? -30.653 18.961 20.299 1.00 31.05 243 LEU B CA 1
ATOM 3613 C C . LEU B 1 243 ? -31.119 20.142 19.456 1.00 31.03 243 LEU B C 1
ATOM 3614 O O . LEU B 1 243 ? -30.418 20.578 18.543 1.00 30.69 243 LEU B O 1
ATOM 3619 N N . GLN B 1 244 ? -32.302 20.662 19.765 1.00 31.86 244 GLN B N 1
ATOM 3620 C CA . GLN B 1 244 ? -32.833 21.801 19.028 1.00 32.46 244 GLN B CA 1
ATOM 3621 C C . GLN B 1 244 ? -31.954 23.025 19.245 1.00 31.64 244 GLN B C 1
ATOM 3622 O O . GLN B 1 244 ? -31.763 23.841 18.342 1.00 31.99 244 GLN B O 1
ATOM 3628 N N . LEU B 1 245 ? -31.421 23.150 20.454 1.00 31.45 245 LEU B N 1
ATOM 3629 C CA . LEU B 1 245 ? -30.576 24.281 20.790 1.00 29.60 245 LEU B CA 1
ATOM 3630 C C . LEU B 1 245 ? -29.301 24.264 19.965 1.00 30.54 245 LEU B C 1
ATOM 3631 O O . LEU B 1 245 ? -29.014 25.214 19.232 1.00 29.11 245 LEU B O 1
ATOM 3636 N N . VAL B 1 246 ? -28.541 23.182 20.077 1.00 30.05 246 VAL B N 1
ATOM 3637 C CA . VAL B 1 246 ? -27.295 23.081 19.338 1.00 31.70 246 VAL B CA 1
ATOM 3638 C C . VAL B 1 246 ? -27.538 23.131 17.830 1.00 34.20 246 VAL B C 1
ATOM 3639 O O . VAL B 1 246 ? -26.719 23.663 17.080 1.00 33.35 246 VAL B O 1
ATOM 3643 N N . GLU B 1 247 ? -28.671 22.593 17.393 1.00 35.49 247 GLU B N 1
ATOM 3644 C CA . GLU B 1 247 ? -29.000 22.573 15.969 1.00 38.53 247 GLU B CA 1
ATOM 3645 C C . GLU B 1 247 ? -29.059 23.981 15.389 1.00 38.56 247 GLU B C 1
ATOM 3646 O O . GLU B 1 247 ? -28.653 24.214 14.247 1.00 39.20 247 GLU B O 1
ATOM 3652 N N . ALA B 1 248 ? -29.562 24.919 16.186 1.00 37.27 248 ALA B N 1
ATOM 3653 C CA . ALA B 1 248 ? -29.687 26.301 15.758 1.00 36.44 248 ALA B CA 1
ATOM 3654 C C . ALA B 1 248 ? -28.337 26.964 15.485 1.00 37.86 248 ALA B C 1
ATOM 3655 O O . ALA B 1 248 ? -28.274 28.007 14.839 1.00 40.67 248 ALA B O 1
ATOM 3657 N N . GLY B 1 249 ? -27.259 26.362 15.973 1.00 37.83 249 GLY B N 1
ATOM 3658 C CA . GLY B 1 249 ? -25.944 26.932 15.753 1.00 38.39 249 GLY B CA 1
ATOM 3659 C C . GLY B 1 249 ? -25.404 26.678 14.357 1.00 41.97 249 GLY B C 1
ATOM 3660 O O . GLY B 1 249 ? -24.346 27.195 13.994 1.00 42.45 249 GLY B O 1
ATOM 3661 N N . ARG B 1 250 ? -26.121 25.884 13.568 1.00 43.31 250 ARG B N 1
ATOM 3662 C CA . ARG B 1 250 ? -25.688 25.574 12.210 1.00 45.71 250 ARG B CA 1
ATOM 3663 C C . ARG B 1 250 ? -26.102 26.665 11.227 1.00 46.90 250 ARG B C 1
ATOM 3664 O O . ARG B 1 250 ? -27.193 27.230 11.333 1.00 47.88 250 ARG B O 1
ATOM 3672 N N . HIS B 1 251 ? -25.227 26.952 10.267 1.00 47.35 251 HIS B N 1
#